Protein AF-A0A1I8GXK4-F1 (afdb_monomer_lite)

Radius of gyration: 86.21 Å; chains: 1; bounding box: 177×130×236 Å

pLDDT: mean 72.93, std 25.33, range [26.23, 98.56]

Organism: NCBI:txid282301

InterPro domains:
  IPR038844 Cilia- and flagella-associated protein 157 [PTHR31954] (1-443)

Foldseek 3Di:
DDDDDDDDDDDDDDDDDDDDDDDYDDDDDDDDDDDDDDPVVVVVVVVVVVVVVVVVVVVVVVVVVVVVVVVVVVVVVVVVVVVVVVVVVVVVVVVVVVVVVVVVVVVVVVVVVVVVVVVVVVVVVVVVVVVVVVVVVVVVVVVVVVVVVVVVVVVVVVVVVVVVVVVVVVVVVVVVVVVVVVVVVVVVVVVVVVVVVVVVVVVVVVVVVVVVVVVVVVCVVVCVVCVVVVVVVVVVVVVVVVVVVVVVVVVVVVVVVVVVVVVVVVVVVVVVVVVVVVVVVVVVVVVVVVVVVVVVVVVVVVVVVVVVVVVVVVVVVVVVVVVVVVVVVVVVVVVVVVVVVVVVVVVVVVVVVVVVVVVVVVLVVLVVVLVVLVVVLVVVVVVVPPDPPPQDPVNVVVVVVVNVVSVLVSQCSCVVSVHDDHPVVVPDDDDDDDPDDDDPDDDDDDDDDDDDDDDDDDDDDDDDDDDDDDDDDDDDDDDDDDDDDDDDDDYDDDDDDDDDDDDDDDYDDDDDDDDDDDDDDDDDDD

Structure (mmCIF, N/CA/C/O backbone):
data_AF-A0A1I8GXK4-F1
#
_entry.id   AF-A0A1I8GXK4-F1
#
loop_
_atom_site.group_PDB
_atom_site.id
_atom_site.type_symbol
_atom_site.label_atom_id
_atom_site.label_alt_id
_atom_site.label_comp_id
_atom_site.label_asym_id
_atom_site.label_entity_id
_atom_site.label_seq_id
_atom_site.pdbx_PDB_ins_code
_atom_site.Cartn_x
_atom_site.Cartn_y
_atom_site.Cartn_z
_atom_site.occupancy
_atom_site.B_iso_or_equiv
_atom_site.auth_seq_id
_atom_site.auth_comp_id
_atom_site.auth_asym_id
_atom_site.auth_atom_id
_atom_site.pdbx_PDB_model_num
ATOM 1 N N . MET A 1 1 ? 30.512 19.573 -66.570 1.00 43.94 1 MET A N 1
ATOM 2 C CA . MET A 1 1 ? 31.920 20.024 -66.681 1.00 43.94 1 MET A CA 1
ATOM 3 C C . MET A 1 1 ? 32.647 19.003 -67.569 1.00 43.94 1 MET A C 1
ATOM 5 O O . MET A 1 1 ? 32.973 17.940 -67.081 1.00 43.94 1 MET A O 1
ATOM 9 N N . GLY A 1 2 ? 32.699 19.080 -68.905 1.00 37.09 2 GLY A N 1
ATOM 10 C CA . GLY A 1 2 ? 33.313 20.127 -69.735 1.00 37.09 2 GLY A CA 1
ATOM 11 C C . GLY A 1 2 ? 34.836 20.084 -69.539 1.00 37.09 2 GLY A C 1
ATOM 12 O 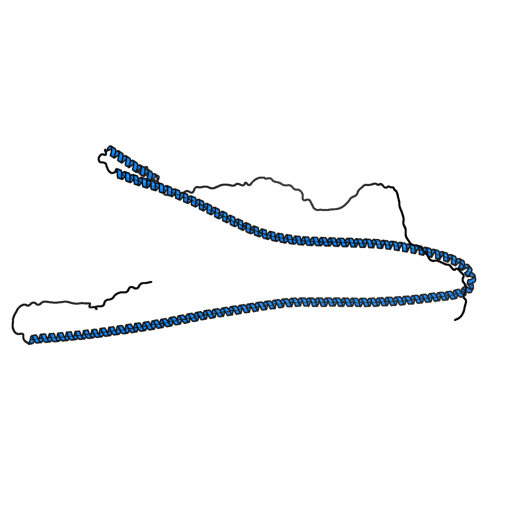O . GLY A 1 2 ? 35.295 20.594 -68.531 1.00 37.09 2 GLY A O 1
ATOM 13 N N . LYS A 1 3 ? 35.665 19.476 -70.399 1.00 40.66 3 LYS A N 1
ATOM 14 C CA . LYS A 1 3 ? 35.949 19.921 -71.773 1.00 40.66 3 LYS A CA 1
ATOM 15 C C . LYS A 1 3 ? 36.526 18.790 -72.643 1.00 40.66 3 LYS A C 1
ATOM 17 O O . LYS A 1 3 ? 37.581 18.238 -72.356 1.00 40.66 3 LYS A O 1
ATOM 22 N N . LYS A 1 4 ? 35.862 18.561 -73.780 1.00 37.91 4 LYS A N 1
ATOM 23 C CA . LYS A 1 4 ? 36.447 18.063 -75.033 1.00 37.91 4 LYS A CA 1
ATOM 24 C C . LYS A 1 4 ? 37.365 19.142 -75.626 1.00 37.91 4 LYS A C 1
ATOM 26 O O . LYS A 1 4 ? 37.004 20.318 -75.602 1.00 37.91 4 LYS A O 1
ATOM 31 N N . LYS A 1 5 ? 38.442 18.745 -76.308 1.00 36.88 5 LYS A N 1
ATOM 32 C CA . LYS A 1 5 ? 38.912 19.463 -77.502 1.00 36.88 5 LYS A CA 1
ATOM 33 C C . LYS A 1 5 ? 39.315 18.448 -78.570 1.00 36.88 5 LYS A C 1
ATOM 35 O O . LYS A 1 5 ? 40.069 17.518 -78.313 1.00 36.88 5 LYS A O 1
ATOM 40 N N . LYS A 1 6 ? 38.697 18.614 -79.736 1.00 38.03 6 LYS A N 1
ATOM 41 C CA . LYS A 1 6 ? 38.726 17.773 -80.935 1.00 38.03 6 LYS A CA 1
ATOM 42 C C . LYS A 1 6 ? 39.426 18.574 -82.041 1.00 38.03 6 LYS A C 1
ATOM 44 O O . LYS A 1 6 ? 39.255 19.790 -82.081 1.00 38.03 6 LYS A O 1
ATOM 49 N N . GLY A 1 7 ? 40.071 17.876 -82.975 1.00 32.84 7 GLY A N 1
ATOM 50 C CA . GLY A 1 7 ? 40.408 18.374 -84.318 1.00 32.84 7 GLY A CA 1
ATOM 51 C C . GLY A 1 7 ? 41.880 18.772 -84.486 1.00 32.84 7 GLY A C 1
ATOM 52 O O . GLY A 1 7 ? 42.407 19.508 -83.668 1.00 32.84 7 GLY A O 1
ATOM 53 N N . GLY A 1 8 ? 42.605 18.333 -85.513 1.00 29.52 8 GLY A N 1
ATOM 54 C CA . GLY A 1 8 ? 42.209 17.602 -86.715 1.00 29.52 8 GLY A CA 1
ATOM 55 C C . GLY A 1 8 ? 43.434 16.994 -87.405 1.00 29.52 8 GLY A C 1
ATOM 56 O O . GLY A 1 8 ? 44.570 17.358 -87.118 1.00 29.52 8 GLY A O 1
ATOM 57 N N . GLY A 1 9 ? 43.191 16.014 -88.273 1.00 31.80 9 GLY A N 1
ATOM 58 C CA . GLY A 1 9 ? 44.240 15.290 -88.983 1.00 31.80 9 GLY A CA 1
ATOM 59 C C . GLY A 1 9 ? 44.657 15.922 -90.310 1.00 31.80 9 GLY A C 1
ATOM 60 O O . GLY A 1 9 ? 43.926 16.719 -90.890 1.00 31.80 9 GLY A O 1
ATOM 61 N N . LYS A 1 10 ? 45.785 15.447 -90.851 1.00 30.47 10 LYS A N 1
ATOM 62 C CA . LYS A 1 10 ? 45.899 15.053 -92.263 1.00 30.47 10 LYS A CA 1
ATOM 63 C C . LYS A 1 10 ? 47.107 14.134 -92.478 1.00 30.47 10 LYS A C 1
ATOM 65 O O . LYS A 1 10 ? 48.135 14.258 -91.826 1.00 30.47 10 LYS A O 1
ATOM 70 N N . LYS A 1 11 ? 46.892 13.174 -93.377 1.00 30.83 11 LYS A N 1
ATOM 71 C CA . LYS A 1 11 ? 47.746 12.056 -93.800 1.00 30.83 11 LYS A CA 1
ATOM 72 C C . LYS A 1 11 ? 49.053 12.476 -94.493 1.00 30.83 11 LYS A C 1
ATOM 74 O O . LYS A 1 11 ? 49.121 13.527 -95.123 1.00 30.83 11 LYS A O 1
ATOM 79 N N . SER A 1 12 ? 49.947 11.480 -94.562 1.00 27.92 12 SER A N 1
ATOM 80 C CA . SER A 1 12 ? 51.146 11.319 -95.413 1.00 27.92 12 SER A CA 1
ATOM 81 C C . SER A 1 12 ? 52.395 12.047 -94.897 1.00 27.92 12 SER A C 1
ATOM 83 O O . SER A 1 12 ? 52.299 13.166 -94.430 1.00 27.92 12 SER A O 1
ATOM 85 N N . LYS A 1 13 ? 53.603 11.480 -94.898 1.00 27.70 13 LYS A N 1
ATOM 86 C CA . LYS A 1 13 ? 54.164 10.365 -95.671 1.00 27.70 13 LYS A CA 1
ATOM 87 C C . LYS A 1 13 ? 55.336 9.770 -94.871 1.00 27.70 13 LYS A C 1
ATOM 89 O O . LYS A 1 13 ? 56.027 10.479 -94.146 1.00 27.70 13 LYS A O 1
ATOM 94 N N . LYS A 1 14 ? 55.513 8.456 -94.977 1.00 30.36 14 LYS A N 1
ATOM 95 C CA . LYS A 1 14 ? 56.515 7.654 -94.265 1.00 30.36 14 LYS A CA 1
ATOM 96 C C . LYS A 1 14 ? 57.937 7.999 -94.739 1.00 30.36 14 LYS A C 1
ATOM 98 O O . LYS A 1 14 ? 58.186 8.040 -95.936 1.00 30.36 14 LYS A O 1
ATOM 103 N N . SER A 1 15 ? 58.810 8.225 -93.759 1.00 32.06 15 SER A N 1
ATOM 104 C CA . SER A 1 15 ? 60.233 7.859 -93.654 1.00 32.06 15 SER A CA 1
ATOM 105 C C . SER A 1 15 ? 61.104 7.705 -94.912 1.00 32.06 15 SER A C 1
ATOM 107 O O . SER A 1 15 ? 60.898 6.793 -95.706 1.00 32.06 15 SER A O 1
ATOM 109 N N . SER A 1 16 ? 62.260 8.368 -94.882 1.00 28.30 16 SER A N 1
ATOM 110 C CA . SER A 1 16 ? 63.547 7.683 -95.074 1.00 28.30 16 SER A CA 1
ATOM 111 C C . SER A 1 16 ? 64.655 8.484 -94.387 1.00 28.30 16 SER A C 1
ATOM 113 O O . SER A 1 16 ? 64.869 9.652 -94.705 1.00 28.30 16 SER A O 1
ATOM 115 N N . ARG A 1 17 ? 65.332 7.864 -93.416 1.00 27.94 17 ARG A N 1
ATOM 116 C CA . ARG A 1 17 ? 66.516 8.391 -92.730 1.00 27.94 17 ARG A CA 1
ATOM 117 C C . ARG A 1 17 ? 67.720 7.555 -93.149 1.00 27.94 17 ARG A C 1
ATOM 119 O O . ARG A 1 17 ? 67.588 6.339 -93.235 1.00 27.94 17 ARG A O 1
ATOM 126 N N . ALA A 1 18 ? 68.854 8.254 -93.238 1.00 29.42 18 ALA A N 1
ATOM 127 C CA . ALA A 1 18 ? 70.233 7.764 -93.261 1.00 29.42 18 ALA A CA 1
ATOM 128 C C . ALA A 1 18 ? 70.676 7.063 -94.553 1.00 29.42 18 ALA A C 1
ATOM 130 O O . ALA A 1 18 ? 69.916 6.332 -95.163 1.00 29.42 18 ALA A O 1
ATOM 131 N N . GLN A 1 19 ? 71.923 7.140 -94.997 1.00 31.03 19 GLN A N 1
ATOM 132 C CA . GLN A 1 19 ? 73.079 8.033 -94.838 1.00 31.03 19 GLN A CA 1
ATOM 133 C C . GLN A 1 19 ? 74.192 7.310 -95.610 1.00 31.03 19 GLN A C 1
ATOM 135 O O . GLN A 1 19 ? 74.143 6.090 -95.754 1.00 31.03 19 GLN A O 1
ATOM 140 N N . SER A 1 20 ? 75.237 8.057 -95.964 1.00 27.47 20 SER A N 1
ATOM 141 C CA . SER A 1 20 ? 76.516 7.597 -96.525 1.00 27.47 20 SER A CA 1
ATOM 142 C C . SER A 1 20 ? 76.449 7.196 -98.005 1.00 27.47 20 SER A C 1
ATOM 144 O O . SER A 1 20 ? 75.532 6.526 -98.447 1.00 27.47 20 SER A O 1
ATOM 146 N N . GLY A 1 21 ? 77.370 7.613 -98.859 1.00 27.41 21 GLY A N 1
ATOM 147 C CA . GLY A 1 21 ? 78.578 8.372 -98.603 1.00 27.41 21 GLY A CA 1
ATOM 148 C C . GLY A 1 21 ? 79.532 8.187 -99.773 1.00 27.41 21 GLY A C 1
ATOM 149 O O . GLY A 1 21 ? 79.913 7.068 -100.076 1.00 27.41 21 GLY A O 1
ATOM 150 N N . ALA A 1 22 ? 79.911 9.326 -100.341 1.00 26.27 22 ALA A N 1
ATOM 151 C CA . ALA A 1 22 ? 81.234 9.644 -100.852 1.00 26.27 22 ALA A CA 1
ATOM 152 C C . ALA A 1 22 ? 81.761 9.004 -102.156 1.00 26.27 22 ALA A C 1
ATOM 154 O O . ALA A 1 22 ? 81.869 7.797 -102.343 1.00 26.27 22 ALA A O 1
ATOM 155 N N . THR A 1 23 ? 82.306 9.948 -102.932 1.00 26.58 23 THR A N 1
ATOM 156 C CA . THR A 1 23 ? 83.556 9.916 -103.706 1.00 26.58 23 THR A CA 1
ATOM 157 C C . THR A 1 23 ? 83.537 9.461 -105.163 1.00 26.58 23 THR A C 1
ATOM 159 O O . THR A 1 23 ? 83.728 8.296 -105.475 1.00 26.58 23 THR A O 1
ATOM 162 N N . GLY A 1 24 ? 83.487 10.489 -106.024 1.00 28.95 24 GLY A N 1
ATOM 163 C CA . GLY A 1 24 ? 84.588 10.830 -106.937 1.00 28.95 24 GLY A CA 1
ATOM 164 C C . GLY A 1 24 ? 84.533 10.174 -108.319 1.00 28.95 24 GLY A C 1
ATOM 165 O O . GLY A 1 24 ? 83.983 9.101 -108.482 1.00 28.95 24 GLY A O 1
ATOM 166 N N . GLN A 1 25 ? 85.105 10.723 -109.384 1.00 28.77 25 GLN A N 1
ATOM 167 C CA . GLN A 1 25 ? 85.730 12.010 -109.677 1.00 28.77 25 GLN A CA 1
ATOM 168 C C . GLN A 1 25 ? 86.089 11.939 -111.176 1.00 28.77 25 GLN A C 1
ATOM 170 O O . GLN A 1 25 ? 86.459 10.871 -111.648 1.00 28.77 25 GLN A O 1
ATOM 175 N N . ALA A 1 26 ? 86.058 13.089 -111.854 1.00 26.47 26 ALA A N 1
ATOM 176 C CA . ALA A 1 26 ? 86.823 13.439 -113.060 1.00 26.47 26 ALA A CA 1
ATOM 177 C C . ALA A 1 26 ? 86.571 12.702 -114.393 1.00 26.47 26 ALA A C 1
ATOM 179 O O . ALA A 1 26 ? 86.471 11.485 -114.479 1.00 26.47 26 ALA A O 1
ATOM 180 N N . GLY A 1 27 ? 86.622 13.485 -115.477 1.00 28.53 27 GLY A N 1
ATOM 181 C CA . GLY A 1 27 ? 86.948 12.954 -116.800 1.00 28.53 27 GLY A CA 1
ATOM 182 C C . GLY A 1 27 ? 86.432 13.780 -117.967 1.00 28.53 27 GLY A C 1
ATOM 183 O O . GLY A 1 27 ? 85.368 13.498 -118.495 1.00 28.53 27 GLY A O 1
ATOM 184 N N . ALA A 1 28 ? 87.201 14.793 -118.353 1.00 28.59 28 ALA A N 1
ATOM 185 C CA . ALA A 1 28 ? 87.018 15.663 -119.511 1.00 28.59 28 ALA A CA 1
ATOM 186 C C . ALA A 1 28 ? 87.014 14.927 -120.869 1.00 28.59 28 ALA A C 1
ATOM 188 O O . ALA A 1 28 ? 87.499 13.805 -120.972 1.00 28.59 28 ALA A O 1
ATOM 189 N N . GLY A 1 29 ? 86.596 15.613 -121.940 1.00 29.75 29 GLY A N 1
ATOM 190 C CA . GLY A 1 29 ? 86.996 15.220 -123.296 1.00 29.75 29 GLY A CA 1
ATOM 191 C C . GLY A 1 29 ? 86.091 15.720 -124.411 1.00 29.75 29 GLY A C 1
ATOM 192 O O . GLY A 1 29 ? 85.052 15.138 -124.690 1.00 29.75 29 GLY A O 1
ATOM 193 N N . ALA A 1 30 ? 86.514 16.800 -125.055 1.00 31.97 30 ALA A N 1
ATOM 194 C CA . ALA A 1 30 ? 85.883 17.418 -126.210 1.00 31.97 30 ALA A CA 1
ATOM 195 C C . ALA A 1 30 ? 86.260 16.737 -127.548 1.00 31.97 30 ALA A C 1
ATOM 197 O O . ALA A 1 30 ? 87.288 16.077 -127.643 1.00 31.97 30 ALA A O 1
ATOM 198 N N . LYS A 1 31 ? 85.484 17.095 -128.587 1.00 32.53 31 LYS A N 1
ATOM 199 C CA . LYS A 1 31 ? 85.778 17.088 -130.041 1.00 32.53 31 LYS A CA 1
ATOM 200 C C . LYS A 1 31 ? 85.514 15.806 -130.857 1.00 32.53 31 LYS A C 1
ATOM 202 O O . LYS A 1 31 ? 86.291 14.869 -130.885 1.00 32.53 31 LYS A O 1
ATOM 207 N N . LEU A 1 32 ? 84.401 15.881 -131.598 1.00 33.78 32 LEU A N 1
ATOM 208 C CA . LEU A 1 32 ? 84.300 15.904 -133.071 1.00 33.78 32 LEU A CA 1
ATOM 209 C C . LEU A 1 32 ? 85.113 14.890 -133.911 1.00 33.78 32 LEU A C 1
ATOM 211 O O . LEU A 1 32 ? 86.259 15.148 -134.260 1.00 33.78 32 LEU A O 1
ATOM 215 N N . ALA A 1 33 ? 84.345 13.904 -134.403 1.00 32.84 33 ALA A N 1
ATOM 216 C CA . ALA A 1 33 ? 84.320 13.333 -135.762 1.00 32.84 33 ALA A CA 1
ATOM 217 C C . ALA A 1 33 ? 85.442 12.360 -136.204 1.00 32.84 33 ALA A C 1
ATOM 219 O O . ALA A 1 33 ? 86.586 12.487 -135.791 1.00 32.84 33 ALA A O 1
ATOM 220 N N . PRO A 1 34 ? 85.159 11.477 -137.182 1.00 50.66 34 PRO A N 1
ATOM 221 C CA . PRO A 1 34 ? 84.092 10.469 -137.187 1.00 50.66 34 PRO A CA 1
ATOM 222 C C . PRO A 1 34 ? 84.642 9.066 -137.564 1.00 50.66 34 PRO A C 1
ATOM 224 O O . PRO A 1 34 ? 85.797 8.936 -137.945 1.00 50.66 34 PRO A O 1
ATOM 227 N N . ALA A 1 35 ? 83.760 8.054 -137.538 1.00 34.59 35 ALA A N 1
ATOM 228 C CA . ALA A 1 35 ? 83.826 6.756 -138.245 1.00 34.59 35 ALA A CA 1
ATOM 229 C C . ALA A 1 35 ? 83.948 5.478 -137.377 1.00 34.59 35 ALA A C 1
ATOM 231 O O . ALA A 1 35 ? 84.991 5.164 -136.822 1.00 34.59 35 ALA A O 1
ATOM 232 N N . LEU A 1 36 ? 82.837 4.717 -137.401 1.00 39.16 36 LEU A N 1
ATOM 233 C CA . LEU A 1 36 ? 82.682 3.258 -137.227 1.00 39.16 36 LEU A CA 1
ATOM 234 C C . LEU A 1 36 ? 83.003 2.646 -135.842 1.00 39.16 36 LEU A C 1
ATOM 236 O O . LEU A 1 36 ? 84.147 2.299 -135.572 1.00 39.16 36 LEU A O 1
ATOM 240 N N . PRO A 1 37 ? 81.990 2.395 -134.983 1.00 50.78 37 PRO A N 1
ATOM 241 C CA . PRO A 1 37 ? 82.176 1.574 -133.791 1.00 50.78 37 PRO A CA 1
ATOM 242 C C . PRO A 1 37 ? 82.175 0.075 -134.130 1.00 50.78 37 PRO A C 1
ATOM 244 O O . PRO A 1 37 ? 81.226 -0.459 -134.712 1.00 50.78 37 PRO A O 1
ATOM 247 N N . ASP A 1 38 ? 83.236 -0.598 -133.693 1.00 57.88 38 ASP A N 1
ATOM 248 C CA . ASP A 1 38 ? 83.380 -2.049 -133.649 1.00 57.88 38 ASP A CA 1
ATOM 249 C C . ASP A 1 38 ? 82.204 -2.684 -132.885 1.00 57.88 38 ASP A C 1
ATOM 251 O O . ASP A 1 38 ? 81.961 -2.390 -131.709 1.00 57.88 38 ASP A O 1
ATOM 255 N N . LYS A 1 39 ? 81.477 -3.602 -133.536 1.00 61.75 39 LYS A N 1
ATOM 256 C CA . LYS A 1 39 ? 80.289 -4.300 -132.992 1.00 61.75 39 LYS A CA 1
ATOM 257 C C . LYS A 1 39 ? 80.514 -4.891 -131.584 1.00 61.75 39 LYS A C 1
ATOM 259 O O . LYS A 1 39 ? 79.578 -4.991 -130.794 1.00 61.75 39 LYS A O 1
ATOM 264 N N . ARG A 1 40 ? 81.762 -5.217 -131.229 1.00 63.78 40 ARG A N 1
ATOM 265 C CA . ARG A 1 40 ? 82.154 -5.848 -129.957 1.00 63.78 40 ARG A CA 1
ATOM 266 C C . ARG A 1 40 ? 81.963 -4.955 -128.721 1.00 63.78 40 ARG A C 1
ATOM 268 O O . ARG A 1 40 ? 81.553 -5.459 -127.676 1.00 63.78 40 ARG A O 1
ATOM 275 N N . GLU A 1 41 ? 82.201 -3.645 -128.812 1.00 65.75 41 GLU A N 1
ATOM 276 C CA . GLU A 1 41 ? 82.059 -2.732 -127.660 1.00 65.75 41 GLU A CA 1
ATOM 277 C C . GLU A 1 41 ? 80.597 -2.384 -127.358 1.00 65.75 41 GLU A C 1
ATOM 279 O O . GLU A 1 41 ? 80.195 -2.270 -126.196 1.00 65.75 41 GLU A O 1
ATOM 284 N N . GLN A 1 42 ? 79.778 -2.256 -128.405 1.00 70.12 42 GLN A N 1
ATOM 285 C CA . GLN A 1 42 ? 78.331 -2.093 -128.267 1.00 70.12 42 GLN A CA 1
ATOM 286 C C . GLN A 1 42 ? 77.706 -3.336 -127.628 1.00 70.12 42 GLN A C 1
ATOM 288 O O . GLN A 1 42 ? 76.871 -3.217 -126.733 1.00 70.12 42 GLN A O 1
ATOM 293 N N . GLU A 1 43 ? 78.169 -4.531 -128.002 1.00 74.81 43 GLU A N 1
ATOM 294 C CA . GLU A 1 43 ? 77.756 -5.772 -127.351 1.00 74.81 43 GLU A CA 1
ATOM 295 C C . GLU A 1 43 ? 78.178 -5.848 -125.874 1.00 74.81 43 GLU A C 1
ATOM 297 O O . GLU A 1 43 ? 77.396 -6.321 -125.051 1.00 74.81 43 GLU A O 1
ATOM 302 N N . ALA A 1 44 ? 79.372 -5.373 -125.501 1.00 76.06 44 ALA A N 1
ATOM 303 C CA . ALA A 1 44 ? 79.823 -5.348 -124.104 1.00 76.06 44 ALA A CA 1
ATOM 304 C C . ALA A 1 44 ? 78.971 -4.407 -123.231 1.00 76.06 44 ALA A C 1
ATOM 306 O O . ALA A 1 44 ? 78.525 -4.799 -122.151 1.00 76.06 44 ALA A O 1
ATOM 307 N N . LYS A 1 45 ? 78.661 -3.202 -123.726 1.00 78.88 45 LYS A N 1
ATOM 308 C CA . LYS A 1 45 ? 77.766 -2.245 -123.048 1.00 78.88 45 LYS A CA 1
ATOM 309 C C . LYS A 1 45 ? 76.326 -2.762 -122.970 1.00 78.88 45 LYS A C 1
ATOM 311 O O . LYS A 1 45 ? 75.672 -2.599 -121.944 1.00 78.88 45 LYS A O 1
ATOM 316 N N . LEU A 1 46 ? 75.838 -3.448 -124.007 1.00 81.12 46 LEU A N 1
ATOM 317 C CA . LEU A 1 46 ? 74.529 -4.114 -123.988 1.00 81.12 46 LEU A CA 1
ATOM 318 C C . LEU A 1 46 ? 74.480 -5.284 -122.996 1.00 81.12 46 LEU A C 1
ATOM 320 O O . LEU A 1 46 ? 73.451 -5.477 -122.352 1.00 81.12 46 LEU A O 1
ATOM 324 N N . ARG A 1 47 ? 75.566 -6.055 -122.841 1.00 81.75 47 ARG A N 1
ATOM 325 C CA . ARG A 1 47 ? 75.678 -7.089 -121.795 1.00 81.75 47 ARG A CA 1
ATOM 326 C C . ARG A 1 47 ? 75.629 -6.456 -120.398 1.00 81.75 47 ARG A C 1
ATOM 328 O O . ARG A 1 47 ? 74.805 -6.872 -119.593 1.00 81.75 47 ARG A O 1
ATOM 335 N N . GLN A 1 48 ? 76.384 -5.382 -120.155 1.00 82.88 48 GLN A N 1
ATOM 336 C CA . GLN A 1 48 ? 76.353 -4.644 -118.882 1.00 82.88 48 GLN A CA 1
ATOM 337 C C . GLN A 1 48 ? 74.984 -4.021 -118.577 1.00 82.88 48 GLN A C 1
ATOM 339 O O . GLN A 1 48 ? 74.510 -4.113 -117.448 1.00 82.88 48 GLN A O 1
ATOM 344 N N . LEU A 1 49 ? 74.313 -3.428 -119.571 1.00 82.06 49 LEU A N 1
ATOM 345 C CA . LEU A 1 49 ? 72.949 -2.911 -119.421 1.00 82.06 49 LEU A CA 1
ATOM 346 C C . LEU A 1 49 ? 71.962 -4.026 -119.072 1.00 82.06 49 LEU A C 1
ATOM 348 O O . LEU A 1 49 ? 71.142 -3.846 -118.178 1.00 82.06 49 LEU A O 1
ATOM 352 N N . LYS A 1 50 ? 72.070 -5.193 -119.717 1.00 84.50 50 LYS A N 1
ATOM 353 C CA . LYS A 1 50 ? 71.247 -6.366 -119.389 1.00 84.50 50 LYS A CA 1
ATOM 354 C C . LYS A 1 50 ? 71.526 -6.881 -117.976 1.00 84.50 50 LYS A C 1
ATOM 356 O O . LYS A 1 50 ? 70.579 -7.230 -117.277 1.00 84.50 50 LYS A O 1
ATOM 361 N N . ASP A 1 51 ? 72.778 -6.889 -117.527 1.00 84.12 51 ASP A N 1
ATOM 362 C CA . ASP A 1 51 ? 73.149 -7.316 -116.172 1.00 84.12 51 ASP A CA 1
ATOM 363 C C . ASP A 1 51 ? 72.689 -6.319 -115.099 1.00 84.12 51 ASP A C 1
ATOM 365 O O . ASP A 1 51 ? 72.139 -6.719 -114.069 1.00 84.12 51 ASP A O 1
ATOM 369 N N . LEU A 1 52 ? 72.823 -5.015 -115.354 1.00 83.56 52 LEU A N 1
ATOM 370 C CA . LEU A 1 52 ? 72.289 -3.962 -114.488 1.00 83.56 52 LEU A CA 1
ATOM 371 C C . LEU A 1 52 ? 70.761 -4.004 -114.442 1.00 83.56 52 LEU A C 1
ATOM 373 O O . LEU A 1 52 ? 70.186 -3.928 -113.361 1.00 83.56 52 LEU A O 1
ATOM 377 N N . GLN A 1 53 ? 70.094 -4.210 -115.578 1.00 84.94 53 GLN A N 1
ATOM 378 C CA . GLN A 1 53 ? 68.642 -4.356 -115.646 1.00 84.94 53 GLN A CA 1
ATOM 379 C C . GLN A 1 53 ? 68.166 -5.618 -114.912 1.00 84.94 53 GLN A C 1
ATOM 381 O O . GLN A 1 53 ? 67.174 -5.568 -114.186 1.00 84.94 53 GLN A O 1
ATOM 386 N N . ARG A 1 54 ? 68.910 -6.732 -114.999 1.00 87.19 54 ARG A N 1
ATOM 387 C CA . ARG A 1 54 ? 68.673 -7.928 -114.171 1.00 87.19 54 ARG A CA 1
ATOM 388 C C . ARG A 1 54 ? 68.812 -7.610 -112.685 1.00 87.19 54 ARG A C 1
ATOM 390 O O . ARG A 1 54 ? 67.937 -7.990 -111.910 1.00 87.19 54 ARG A O 1
ATOM 397 N N . ARG A 1 55 ? 69.849 -6.872 -112.278 1.00 87.94 55 ARG A N 1
ATOM 398 C CA . ARG A 1 55 ? 70.074 -6.491 -110.874 1.00 87.94 55 ARG A CA 1
ATOM 399 C C . ARG A 1 55 ? 68.999 -5.540 -110.346 1.00 87.94 55 ARG A C 1
ATOM 401 O O . ARG A 1 55 ? 68.520 -5.751 -109.237 1.00 87.94 55 ARG A O 1
ATOM 408 N N . VAL A 1 56 ? 68.567 -4.566 -111.147 1.00 86.38 56 VAL A N 1
ATOM 409 C CA . VAL A 1 56 ? 67.442 -3.671 -110.829 1.00 86.38 56 VAL A CA 1
ATOM 410 C C . VAL A 1 56 ? 66.146 -4.465 -110.706 1.00 86.38 56 VAL A C 1
ATOM 412 O O . VAL A 1 56 ? 65.463 -4.324 -109.701 1.00 86.38 56 VAL A O 1
ATOM 415 N N . SER A 1 57 ? 65.851 -5.373 -111.642 1.00 86.69 57 SER A N 1
ATOM 416 C CA . SER A 1 57 ? 64.661 -6.232 -111.547 1.00 86.69 57 SER A CA 1
ATOM 417 C C . SER A 1 57 ? 64.698 -7.161 -110.327 1.00 86.69 57 SER A C 1
ATOM 419 O O . SER A 1 57 ? 63.668 -7.428 -109.719 1.00 86.69 57 SER A O 1
ATOM 421 N N . GLY A 1 58 ? 65.883 -7.633 -109.924 1.00 88.25 58 GLY A N 1
ATOM 422 C CA . GLY A 1 58 ? 66.064 -8.434 -108.714 1.00 88.25 58 GLY A CA 1
ATOM 423 C C . GLY A 1 58 ? 65.884 -7.622 -107.432 1.00 88.25 58 GLY A C 1
ATOM 424 O O . GLY A 1 58 ? 65.281 -8.112 -106.483 1.00 88.25 58 GLY A O 1
ATOM 425 N N . LEU A 1 59 ? 66.371 -6.378 -107.400 1.00 89.12 59 LEU A N 1
ATOM 426 C CA . LEU A 1 59 ? 66.140 -5.464 -106.281 1.00 89.12 59 LEU A CA 1
ATOM 427 C C . LEU A 1 59 ? 64.676 -5.023 -106.201 1.00 89.12 59 LEU A C 1
ATOM 429 O O . LEU A 1 59 ? 64.148 -4.986 -105.102 1.00 89.12 59 LEU A O 1
ATOM 433 N N . GLN A 1 60 ? 64.013 -4.770 -107.333 1.00 92.12 60 GLN A N 1
ATOM 434 C CA . GLN A 1 60 ? 62.575 -4.488 -107.387 1.00 92.12 60 GLN A CA 1
ATOM 435 C C . GLN A 1 60 ? 61.764 -5.664 -106.849 1.00 92.12 60 GLN A C 1
ATOM 437 O O . GLN A 1 60 ? 61.015 -5.466 -105.908 1.00 92.12 60 GLN A O 1
ATOM 442 N N . ARG A 1 61 ? 62.015 -6.897 -107.317 1.00 90.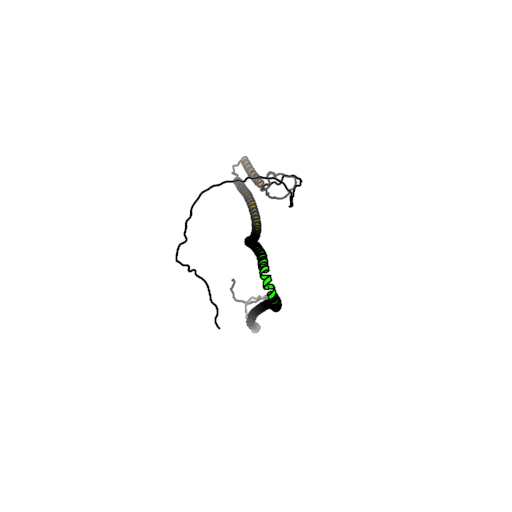50 61 ARG A N 1
ATOM 443 C CA . ARG A 1 61 ? 61.365 -8.095 -106.756 1.00 90.50 61 ARG A CA 1
ATOM 444 C C . ARG A 1 61 ? 61.571 -8.216 -105.247 1.00 90.50 61 ARG A C 1
ATOM 446 O O . ARG A 1 61 ? 60.620 -8.491 -104.535 1.00 90.50 61 ARG A O 1
ATOM 453 N N . ARG A 1 62 ? 62.784 -7.956 -104.744 1.00 92.88 62 ARG A N 1
ATOM 454 C CA . ARG A 1 62 ? 63.059 -7.952 -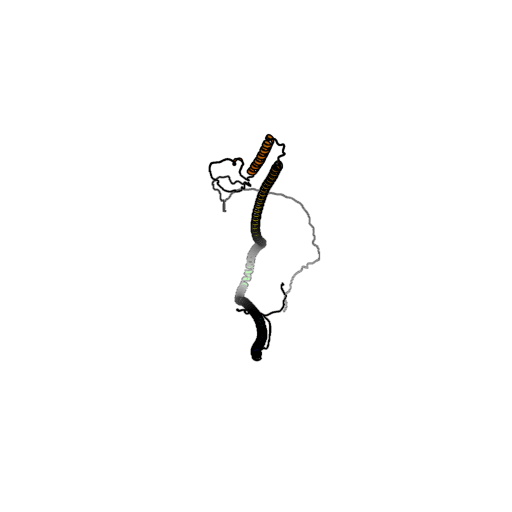103.295 1.00 92.88 62 ARG A CA 1
ATOM 455 C C . ARG A 1 62 ? 62.336 -6.822 -102.561 1.00 92.88 62 ARG A C 1
ATOM 457 O O . ARG A 1 62 ? 61.908 -7.026 -101.433 1.00 92.88 62 ARG A O 1
ATOM 464 N N . CYS A 1 63 ? 62.224 -5.636 -103.154 1.00 90.94 63 CYS A N 1
ATOM 465 C CA . CYS A 1 63 ? 61.446 -4.534 -102.593 1.00 90.94 63 CYS A CA 1
ATOM 466 C C . CYS A 1 63 ? 59.958 -4.888 -102.548 1.00 90.94 63 CYS A C 1
ATOM 468 O O . CYS A 1 63 ? 59.361 -4.740 -101.490 1.00 90.94 63 CYS A O 1
ATOM 470 N N . ASP A 1 64 ? 59.403 -5.440 -103.626 1.00 93.44 64 ASP A N 1
ATOM 471 C CA . ASP A 1 64 ? 58.011 -5.891 -103.706 1.00 93.44 64 ASP A CA 1
ATOM 472 C C . ASP A 1 64 ? 57.738 -7.025 -102.699 1.00 93.44 64 ASP A C 1
ATOM 474 O O . ASP A 1 64 ? 56.733 -7.009 -101.991 1.00 93.44 64 ASP A O 1
ATOM 478 N N . GLU A 1 65 ? 58.662 -7.984 -102.560 1.00 94.12 65 GLU A N 1
ATOM 479 C CA . GLU A 1 65 ? 58.619 -9.042 -101.540 1.00 94.12 65 GLU A CA 1
ATOM 480 C C . GLU A 1 65 ? 58.641 -8.458 -100.120 1.00 94.12 65 GLU A C 1
ATOM 482 O O . GLU A 1 65 ? 57.844 -8.855 -99.269 1.00 94.12 65 GLU A O 1
ATOM 487 N N . LEU A 1 66 ? 59.528 -7.495 -99.846 1.00 93.25 66 LEU A N 1
ATOM 488 C CA . LEU A 1 66 ? 59.605 -6.826 -98.546 1.00 93.25 66 LEU A CA 1
ATOM 489 C C . LEU A 1 66 ? 58.366 -5.972 -98.261 1.00 93.25 66 LEU A C 1
ATOM 491 O O . LEU A 1 66 ? 57.940 -5.914 -97.109 1.00 93.25 66 LEU A O 1
ATOM 495 N N . GLU A 1 67 ? 57.782 -5.320 -99.265 1.00 94.06 67 GLU A N 1
ATOM 496 C CA . GLU A 1 67 ? 56.534 -4.563 -99.144 1.00 94.06 67 GLU A CA 1
ATOM 497 C C . GLU A 1 67 ? 55.358 -5.492 -98.841 1.00 94.06 67 GLU A C 1
ATOM 499 O O . GLU A 1 67 ? 54.635 -5.252 -97.871 1.00 94.06 67 GLU A O 1
ATOM 504 N N . LEU A 1 68 ? 55.243 -6.607 -99.566 1.00 94.94 68 LEU A N 1
ATOM 505 C CA . LEU A 1 68 ? 54.244 -7.641 -99.315 1.00 94.94 68 LEU A CA 1
ATOM 506 C C . LEU A 1 68 ? 54.379 -8.215 -97.897 1.00 94.94 68 LEU A C 1
ATOM 508 O O . LEU A 1 68 ? 53.388 -8.310 -97.174 1.00 94.94 68 LEU A O 1
ATOM 512 N N . LEU A 1 69 ? 55.599 -8.538 -97.454 1.00 95.06 69 LEU A N 1
ATOM 513 C CA . LEU A 1 69 ? 55.854 -8.986 -96.081 1.00 95.06 69 LEU A CA 1
ATOM 514 C C . LEU A 1 69 ? 55.522 -7.898 -95.052 1.00 95.06 69 LEU A C 1
ATOM 516 O O . LEU A 1 69 ? 54.961 -8.198 -93.999 1.00 95.06 69 LEU A O 1
ATOM 520 N N . ASN A 1 70 ? 55.831 -6.631 -95.335 1.00 93.75 70 ASN A N 1
ATOM 521 C CA . ASN A 1 70 ? 55.499 -5.515 -94.450 1.00 93.75 70 ASN A CA 1
ATOM 522 C C . ASN A 1 70 ? 53.983 -5.366 -94.297 1.00 93.75 70 ASN A C 1
ATOM 524 O O . ASN A 1 70 ? 53.496 -5.172 -93.185 1.00 93.75 70 ASN A O 1
ATOM 528 N N . ASP A 1 71 ? 53.237 -5.478 -95.390 1.00 94.88 71 ASP A N 1
ATOM 529 C CA . ASP A 1 71 ? 51.781 -5.382 -95.386 1.00 94.88 71 ASP A CA 1
ATOM 530 C C . ASP A 1 71 ? 51.128 -6.600 -94.731 1.00 94.88 71 ASP A C 1
ATOM 532 O O . ASP A 1 71 ? 50.212 -6.432 -93.925 1.00 94.88 71 ASP A O 1
ATOM 536 N N . GLN A 1 72 ? 51.671 -7.804 -94.934 1.00 95.31 72 GLN A N 1
ATOM 537 C CA . GLN A 1 72 ? 51.277 -8.992 -94.174 1.00 95.31 72 GLN A CA 1
ATOM 538 C C . GLN A 1 72 ? 51.520 -8.814 -92.669 1.00 95.31 72 GLN A C 1
ATOM 540 O O . GLN A 1 72 ? 50.645 -9.129 -91.864 1.00 95.31 72 GLN A O 1
ATOM 545 N N . LEU A 1 73 ? 52.678 -8.280 -92.262 1.00 94.06 73 LEU A N 1
ATOM 546 C CA . LEU A 1 73 ? 52.981 -8.007 -90.853 1.00 94.06 73 LEU A CA 1
ATOM 547 C C . LEU A 1 73 ? 52.076 -6.917 -90.266 1.00 94.06 73 LEU A C 1
ATOM 549 O O . LEU A 1 73 ? 51.646 -7.042 -89.122 1.00 94.06 73 LEU A O 1
ATOM 553 N N . LYS A 1 74 ? 51.743 -5.869 -91.031 1.00 95.56 74 LYS A N 1
ATOM 554 C CA . LYS A 1 74 ? 50.761 -4.858 -90.605 1.00 95.56 74 LYS A CA 1
ATOM 555 C C . LYS A 1 74 ? 49.379 -5.467 -90.429 1.00 95.56 74 LYS A C 1
ATOM 557 O O . LYS A 1 74 ? 48.751 -5.199 -89.413 1.00 95.56 74 LYS A O 1
ATOM 562 N N . SER A 1 75 ? 48.929 -6.285 -91.381 1.00 95.44 75 SER A N 1
ATOM 563 C CA . SER A 1 75 ? 47.643 -6.975 -91.292 1.00 95.44 75 SER A CA 1
ATOM 564 C C . SER A 1 75 ? 47.594 -7.854 -90.046 1.00 95.44 75 SER A C 1
ATOM 566 O O . SER A 1 75 ? 46.676 -7.708 -89.252 1.00 95.44 75 SER A O 1
ATOM 568 N N . LYS A 1 76 ? 48.626 -8.679 -89.813 1.00 96.12 76 LYS A N 1
ATOM 569 C CA . LYS A 1 76 ? 48.746 -9.507 -88.601 1.00 96.12 76 LYS A CA 1
ATOM 570 C C . LYS A 1 76 ? 48.763 -8.675 -87.321 1.00 96.12 76 LYS A C 1
ATOM 572 O O . LYS A 1 76 ? 48.194 -9.073 -86.316 1.00 96.12 76 LYS A O 1
ATOM 577 N N . ARG A 1 77 ? 49.414 -7.509 -87.334 1.00 94.56 77 ARG A N 1
ATOM 578 C CA . ARG A 1 77 ? 49.420 -6.606 -86.178 1.00 94.56 77 ARG A CA 1
ATOM 579 C C . ARG A 1 77 ? 48.032 -6.032 -85.900 1.00 94.56 77 ARG A C 1
ATOM 581 O O . ARG A 1 77 ? 47.679 -5.904 -84.737 1.00 94.56 77 ARG A O 1
ATOM 588 N N . VAL A 1 78 ? 47.273 -5.674 -86.936 1.00 96.12 78 VAL A N 1
ATOM 589 C CA . VAL A 1 78 ? 45.900 -5.171 -86.781 1.00 96.12 78 VAL A CA 1
ATOM 590 C C . VAL A 1 78 ? 44.977 -6.274 -86.279 1.00 96.12 78 VAL A C 1
ATOM 592 O O . VAL A 1 78 ? 44.239 -6.015 -85.339 1.00 96.12 78 VAL A O 1
ATOM 595 N N . THR A 1 79 ? 45.058 -7.493 -86.828 1.00 95.88 79 THR A N 1
ATOM 596 C CA . THR A 1 79 ? 44.242 -8.620 -86.344 1.00 95.88 79 THR A CA 1
ATOM 597 C C . THR A 1 79 ? 44.561 -8.936 -84.889 1.00 95.88 79 THR A C 1
ATOM 599 O O . THR A 1 79 ? 43.660 -8.929 -84.072 1.00 95.88 79 THR A O 1
ATOM 602 N N . VAL A 1 80 ? 45.844 -9.067 -84.523 1.00 95.25 80 VAL A N 1
ATOM 603 C CA . VAL A 1 80 ? 46.234 -9.322 -83.124 1.00 95.25 80 VAL A CA 1
ATOM 604 C C . VAL A 1 80 ? 45.826 -8.170 -82.200 1.00 95.25 80 VAL A C 1
ATOM 606 O O . VAL A 1 80 ? 45.452 -8.419 -81.063 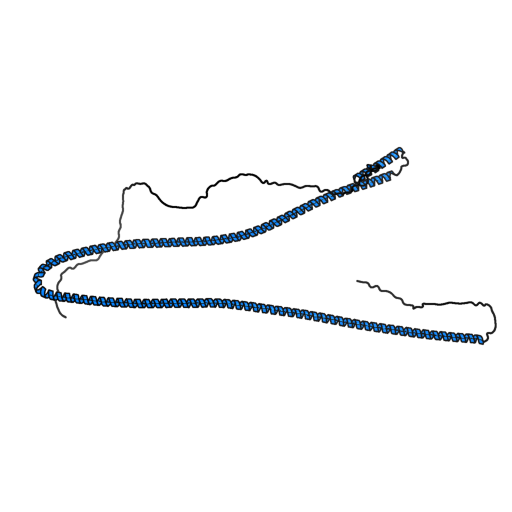1.00 95.25 80 VAL A O 1
ATOM 609 N N . SER A 1 81 ? 45.890 -6.913 -82.651 1.00 95.25 81 SER A N 1
ATOM 610 C CA . SER A 1 81 ? 45.401 -5.777 -81.853 1.00 95.25 81 SER A CA 1
ATOM 611 C C . SER A 1 81 ? 43.891 -5.855 -81.634 1.00 95.25 81 SER A C 1
ATOM 613 O O . SER A 1 81 ? 43.453 -5.645 -80.512 1.00 95.25 81 SER A O 1
ATOM 615 N N . GLY A 1 82 ? 43.125 -6.187 -82.679 1.00 96.69 82 GLY A N 1
ATOM 616 C CA . GLY A 1 82 ? 41.677 -6.382 -82.597 1.00 96.69 82 GLY A CA 1
ATOM 617 C C . GLY A 1 82 ? 41.309 -7.536 -81.670 1.00 96.69 82 GLY A C 1
ATOM 618 O O . GLY A 1 82 ? 40.558 -7.328 -80.728 1.00 96.69 82 GLY A O 1
ATOM 619 N N . ASP A 1 83 ? 41.931 -8.705 -81.846 1.00 96.00 83 ASP A N 1
ATOM 620 C CA . ASP A 1 83 ? 41.711 -9.878 -80.990 1.00 96.00 83 ASP A CA 1
ATOM 621 C C . ASP A 1 83 ? 42.026 -9.558 -79.517 1.00 96.00 83 ASP A C 1
ATOM 623 O O . ASP A 1 83 ? 41.304 -9.962 -78.610 1.00 96.00 83 ASP A O 1
ATOM 627 N N . MET A 1 84 ? 43.102 -8.806 -79.253 1.00 95.75 84 MET A N 1
ATOM 628 C CA . MET A 1 84 ? 43.449 -8.374 -77.895 1.00 95.75 84 MET A CA 1
ATOM 629 C C . MET A 1 84 ? 42.427 -7.386 -77.332 1.00 95.75 84 MET A C 1
ATOM 631 O O . MET A 1 84 ? 42.068 -7.501 -76.164 1.00 95.75 84 MET A O 1
ATOM 635 N N . GLU A 1 85 ? 41.956 -6.431 -78.134 1.00 96.94 85 GLU A N 1
ATOM 636 C CA . GLU A 1 85 ? 40.900 -5.495 -77.739 1.00 96.94 85 GLU A CA 1
ATOM 637 C C . GLU A 1 85 ? 39.610 -6.256 -77.394 1.00 96.94 85 GLU A C 1
ATOM 639 O O . GLU A 1 85 ? 39.116 -6.110 -76.276 1.00 96.94 85 GLU A O 1
ATOM 644 N N . GLU A 1 86 ? 39.155 -7.166 -78.258 1.00 96.75 86 GLU A N 1
ATOM 645 C CA . GLU A 1 86 ? 37.978 -8.018 -78.033 1.00 96.75 86 GLU A CA 1
ATOM 646 C C . GLU A 1 86 ? 38.120 -8.886 -76.773 1.00 96.75 86 GLU A C 1
ATOM 648 O O . GLU A 1 86 ? 37.213 -8.932 -75.939 1.00 96.75 86 GLU A O 1
ATOM 653 N N . ILE A 1 87 ? 39.277 -9.530 -76.570 1.00 96.56 87 ILE A N 1
ATOM 654 C CA . ILE A 1 87 ? 39.548 -10.310 -75.352 1.00 96.56 87 ILE A CA 1
ATOM 655 C C . ILE A 1 87 ? 39.519 -9.404 -74.117 1.00 96.56 87 ILE A C 1
ATOM 657 O O . ILE A 1 87 ? 38.977 -9.795 -73.081 1.00 96.56 87 ILE A O 1
ATOM 661 N N . THR A 1 88 ? 40.091 -8.198 -74.188 1.00 96.75 88 THR A N 1
ATOM 662 C CA . THR A 1 88 ? 40.081 -7.274 -73.045 1.00 96.75 88 THR A CA 1
ATOM 663 C C . THR A 1 88 ? 38.689 -6.741 -72.730 1.00 96.75 88 THR A C 1
ATOM 665 O O . THR A 1 88 ? 38.381 -6.568 -71.551 1.00 96.75 88 THR A O 1
ATOM 668 N N . GLU A 1 89 ? 37.851 -6.502 -73.738 1.00 97.00 89 GLU A N 1
ATOM 669 C CA . GLU A 1 89 ? 36.451 -6.114 -73.555 1.00 97.00 89 GLU A CA 1
ATOM 670 C C . GLU A 1 89 ? 35.660 -7.257 -72.926 1.00 97.00 89 GLU A C 1
ATOM 672 O O . GLU A 1 89 ? 35.080 -7.064 -71.861 1.00 97.00 89 GLU A O 1
ATOM 677 N N . TYR A 1 90 ? 35.767 -8.473 -73.466 1.00 97.62 90 TYR A N 1
ATOM 678 C CA . TYR A 1 90 ? 35.124 -9.653 -72.891 1.00 97.62 90 TYR A CA 1
ATOM 679 C C . TYR A 1 90 ? 35.540 -9.901 -71.433 1.00 97.62 90 TYR A C 1
ATOM 681 O O . TYR A 1 90 ? 34.697 -10.154 -70.573 1.00 97.62 90 TYR A O 1
ATOM 689 N N . LEU A 1 91 ? 36.838 -9.809 -71.118 1.00 97.00 91 LEU A N 1
ATOM 690 C CA . LEU A 1 91 ? 37.317 -9.966 -69.743 1.00 97.00 91 LEU A CA 1
ATOM 691 C C . LEU A 1 91 ? 36.830 -8.835 -68.835 1.00 97.00 91 LEU A C 1
ATOM 693 O O . LEU A 1 91 ? 36.502 -9.096 -67.679 1.00 97.00 91 LEU A O 1
ATOM 697 N N . ARG A 1 92 ? 36.764 -7.593 -69.328 1.00 97.56 92 ARG A N 1
ATOM 698 C CA . ARG A 1 92 ? 36.244 -6.457 -68.557 1.00 97.56 92 ARG A CA 1
ATOM 699 C C . ARG A 1 92 ? 34.758 -6.627 -68.265 1.00 97.56 92 ARG A C 1
ATOM 701 O O . ARG A 1 92 ? 34.368 -6.456 -67.113 1.00 97.56 92 ARG A O 1
ATOM 708 N N . ASP A 1 93 ? 33.969 -7.010 -69.262 1.00 97.75 93 ASP A N 1
ATOM 709 C CA . ASP A 1 93 ? 32.539 -7.274 -69.111 1.00 97.75 93 ASP A CA 1
ATOM 710 C C . ASP A 1 93 ? 32.320 -8.430 -68.140 1.00 97.75 93 ASP A C 1
ATOM 712 O O . ASP A 1 93 ? 31.555 -8.305 -67.188 1.00 97.75 93 ASP A O 1
ATOM 716 N N . ARG A 1 94 ? 33.095 -9.514 -68.273 1.00 97.56 94 ARG A N 1
ATOM 717 C CA . ARG A 1 94 ? 33.012 -10.656 -67.362 1.00 97.56 94 ARG A CA 1
ATOM 718 C C . ARG A 1 94 ? 33.394 -10.300 -65.928 1.00 97.56 94 ARG A C 1
ATOM 720 O O . ARG A 1 94 ? 32.760 -10.784 -64.992 1.00 97.56 94 ARG A O 1
ATOM 727 N N . VAL A 1 95 ? 34.423 -9.476 -65.737 1.00 97.19 95 VAL A N 1
ATOM 728 C CA . VAL A 1 95 ? 34.789 -8.962 -64.411 1.00 97.19 95 VAL A CA 1
ATOM 729 C C . VAL A 1 95 ? 33.668 -8.083 -63.869 1.00 97.19 95 VAL A C 1
ATOM 731 O O . VAL A 1 95 ? 33.284 -8.282 -62.724 1.00 97.19 95 VAL A O 1
ATOM 734 N N . SER A 1 96 ? 33.102 -7.189 -64.684 1.00 97.12 96 SER A N 1
ATOM 735 C CA . SER A 1 96 ? 31.996 -6.314 -64.286 1.00 97.12 96 SER A CA 1
ATOM 736 C C . SER A 1 96 ? 30.746 -7.100 -63.882 1.00 97.12 96 SER A C 1
ATOM 738 O O . SER A 1 96 ? 30.136 -6.803 -62.858 1.00 97.12 96 SER A O 1
ATOM 740 N N . GLU A 1 97 ? 30.369 -8.123 -64.653 1.00 97.81 97 GLU A N 1
ATOM 741 C CA . GLU A 1 97 ? 29.281 -9.043 -64.310 1.00 97.81 97 GLU A CA 1
ATOM 742 C C . GLU A 1 97 ? 29.545 -9.693 -62.954 1.00 97.81 97 GLU A C 1
ATOM 744 O O . GLU A 1 97 ? 28.695 -9.662 -62.069 1.00 97.81 97 GLU A O 1
ATOM 749 N N . LYS A 1 98 ? 30.748 -10.250 -62.759 1.00 97.62 98 LYS A N 1
ATOM 750 C CA . LYS A 1 98 ? 31.102 -10.913 -61.503 1.00 97.62 98 LYS A CA 1
ATOM 751 C C . LYS A 1 98 ? 31.124 -9.945 -60.328 1.00 97.62 98 LYS A C 1
ATOM 753 O O . LYS A 1 98 ? 30.601 -10.298 -59.276 1.00 97.62 98 LYS A O 1
ATOM 758 N N . THR A 1 99 ? 31.643 -8.731 -60.494 1.00 97.88 99 THR A N 1
ATOM 759 C CA . THR A 1 99 ? 31.611 -7.713 -59.437 1.00 97.88 99 THR A CA 1
ATOM 760 C C . THR A 1 99 ? 30.188 -7.303 -59.083 1.00 97.88 99 THR A C 1
ATOM 762 O O . THR A 1 99 ? 29.896 -7.185 -57.898 1.00 97.88 99 THR A O 1
ATOM 765 N N . ASN A 1 100 ? 29.297 -7.166 -60.070 1.00 97.56 100 ASN A N 1
ATOM 766 C CA . ASN A 1 100 ? 27.891 -6.844 -59.825 1.00 97.56 100 ASN A CA 1
ATOM 767 C C . ASN A 1 100 ? 27.190 -7.987 -59.085 1.00 97.56 100 ASN A C 1
ATOM 769 O O . ASN A 1 100 ? 26.592 -7.746 -58.046 1.00 97.56 100 ASN A O 1
ATOM 773 N N . THR A 1 101 ? 27.368 -9.240 -59.524 1.00 97.75 101 THR A N 1
ATOM 774 C CA . THR A 1 101 ? 26.791 -10.396 -58.812 1.00 97.75 101 THR A CA 1
ATOM 775 C C . THR A 1 101 ? 27.342 -10.543 -57.392 1.00 97.75 101 THR A C 1
ATOM 777 O O . THR A 1 101 ? 26.610 -10.912 -56.482 1.00 97.75 101 THR A O 1
ATOM 780 N N . CYS A 1 102 ? 28.624 -10.231 -57.163 1.00 97.50 102 CYS A N 1
ATOM 781 C CA . CYS A 1 102 ? 29.188 -10.212 -55.814 1.00 97.50 102 CYS A CA 1
ATOM 782 C C . CYS A 1 102 ? 28.566 -9.104 -54.955 1.00 97.50 102 CYS A C 1
ATOM 784 O O . CYS A 1 102 ? 28.342 -9.336 -53.773 1.00 97.50 102 CYS A O 1
ATOM 786 N N . ALA A 1 103 ? 28.298 -7.926 -55.526 1.00 97.75 103 ALA A N 1
ATOM 787 C CA . ALA A 1 103 ? 27.646 -6.828 -54.818 1.00 97.75 103 ALA A CA 1
ATOM 788 C C . ALA A 1 103 ? 26.186 -7.165 -54.474 1.00 97.75 103 ALA A C 1
ATOM 790 O O . ALA A 1 103 ? 25.789 -7.003 -53.326 1.00 97.75 103 ALA A O 1
ATOM 791 N N . GLU A 1 104 ? 25.426 -7.723 -55.420 1.00 97.94 104 GLU A N 1
ATOM 792 C CA . GLU A 1 104 ? 24.047 -8.188 -55.203 1.00 97.94 104 GLU A CA 1
ATOM 793 C C . GLU A 1 104 ? 23.986 -9.244 -54.089 1.00 97.94 104 GLU A C 1
ATOM 795 O O . GLU A 1 104 ? 23.237 -9.091 -53.128 1.00 97.94 104 GLU A O 1
ATOM 800 N N . LEU A 1 105 ? 24.851 -10.265 -54.139 1.00 97.69 105 LEU A N 1
ATOM 801 C CA . LEU A 1 105 ? 24.924 -11.289 -53.090 1.00 97.69 105 LEU A CA 1
ATOM 802 C C . LEU A 1 105 ? 25.348 -10.716 -51.729 1.00 97.69 105 LEU A C 1
ATOM 804 O O . LEU A 1 105 ? 24.917 -11.215 -50.690 1.00 97.69 105 LEU A O 1
ATOM 808 N N . GLN A 1 106 ? 26.196 -9.683 -51.704 1.00 97.69 106 GLN A N 1
ATOM 809 C CA . GLN A 1 106 ? 26.565 -8.990 -50.466 1.00 97.69 106 GLN A CA 1
ATOM 810 C C . GLN A 1 106 ? 25.391 -8.196 -49.882 1.00 97.69 106 GLN A C 1
ATOM 812 O O . GLN A 1 106 ? 25.209 -8.207 -48.664 1.00 97.69 106 GLN A O 1
ATOM 817 N N . GLU A 1 107 ? 24.594 -7.532 -50.720 1.00 97.88 107 GLU A N 1
ATOM 818 C CA . GLU A 1 107 ? 23.383 -6.827 -50.294 1.00 97.88 107 GLU A CA 1
ATOM 819 C C . GLU A 1 107 ? 22.317 -7.800 -49.781 1.00 97.88 107 GLU A C 1
ATOM 821 O O . GLU A 1 107 ? 21.767 -7.577 -48.702 1.00 97.88 107 GLU A O 1
ATOM 826 N N . GLU A 1 108 ? 22.081 -8.915 -50.479 1.00 98.19 108 GLU A N 1
ATOM 827 C CA . GLU A 1 108 ? 21.169 -9.973 -50.026 1.00 98.19 108 GLU A CA 1
ATOM 828 C C . GLU A 1 108 ? 21.615 -10.572 -48.689 1.00 98.19 108 GLU A C 1
ATOM 830 O O . GLU A 1 108 ? 20.806 -10.729 -47.773 1.00 98.19 108 GLU A O 1
ATOM 835 N N . LEU A 1 109 ? 22.912 -10.862 -48.540 1.00 97.69 109 LEU A N 1
ATOM 836 C CA . LEU A 1 109 ? 23.471 -11.386 -47.296 1.00 97.69 109 LEU A CA 1
ATOM 837 C C . LEU A 1 109 ? 23.301 -10.391 -46.147 1.00 97.69 109 LEU A C 1
ATOM 839 O O . LEU A 1 109 ? 22.925 -10.790 -45.045 1.00 97.69 109 LEU A O 1
ATOM 843 N N . ARG A 1 110 ? 23.527 -9.099 -46.399 1.00 98.06 110 ARG A N 1
ATOM 844 C CA . ARG A 1 110 ? 23.320 -8.048 -45.401 1.00 98.06 110 ARG A CA 1
ATOM 845 C C . ARG A 1 110 ? 21.847 -7.914 -45.018 1.00 98.06 110 ARG A C 1
ATOM 847 O O . ARG A 1 110 ? 21.539 -7.861 -43.832 1.00 98.06 110 ARG A O 1
ATOM 854 N N . ALA A 1 111 ? 20.939 -7.902 -45.991 1.00 97.44 111 ALA A N 1
ATOM 855 C CA . ALA A 1 111 ? 19.504 -7.839 -45.731 1.00 97.44 111 ALA A CA 1
ATOM 856 C C . ALA A 1 111 ? 19.025 -9.053 -44.918 1.00 97.44 111 ALA A C 1
ATOM 858 O O . ALA A 1 111 ? 18.233 -8.905 -43.987 1.00 97.44 111 ALA A O 1
ATOM 859 N N . LEU A 1 112 ? 19.548 -10.247 -45.222 1.00 97.94 112 LEU A N 1
ATOM 860 C CA . LEU A 1 112 ? 19.247 -11.464 -44.474 1.00 97.94 112 LEU A CA 1
ATOM 861 C C . LEU A 1 112 ? 19.792 -11.407 -43.038 1.00 97.94 112 LEU A C 1
ATOM 863 O O . LEU A 1 112 ? 19.101 -11.827 -42.113 1.00 97.94 112 LEU A O 1
ATOM 867 N N . GLN A 1 113 ? 20.993 -10.858 -42.836 1.00 97.75 113 GLN A N 1
ATOM 868 C CA . GLN A 1 113 ? 21.555 -10.623 -41.501 1.00 97.75 113 GLN A CA 1
ATOM 869 C C . GLN A 1 113 ? 20.712 -9.631 -40.694 1.00 97.75 113 GLN A C 1
ATOM 871 O O . GLN A 1 113 ? 20.361 -9.918 -39.554 1.00 97.75 113 GLN A O 1
ATOM 876 N N . GLU A 1 114 ? 20.326 -8.500 -41.287 1.00 98.06 114 GLU A N 1
ATOM 877 C CA . GLU A 1 114 ? 19.484 -7.494 -40.628 1.00 98.06 114 GLU A CA 1
ATOM 878 C C . GLU A 1 114 ? 18.097 -8.062 -40.271 1.00 98.06 114 GLU A C 1
ATOM 880 O O . GLU A 1 114 ? 17.578 -7.802 -39.182 1.00 98.06 114 GLU A O 1
ATOM 885 N N . ALA A 1 115 ? 17.509 -8.887 -41.146 1.00 97.88 115 ALA A N 1
ATOM 886 C CA . ALA A 1 115 ? 16.262 -9.596 -40.866 1.00 97.88 115 ALA A CA 1
ATOM 887 C C . ALA A 1 115 ? 16.422 -10.603 -39.715 1.00 97.88 115 ALA A C 1
ATOM 889 O O . ALA A 1 115 ? 15.603 -10.613 -38.797 1.00 97.88 115 ALA A O 1
ATOM 890 N N . TYR A 1 116 ? 17.501 -11.392 -39.719 1.00 98.19 116 TYR A N 1
ATOM 891 C CA . TYR A 1 116 ? 17.805 -12.339 -38.648 1.00 98.19 116 TYR A CA 1
ATOM 892 C C . TYR A 1 116 ? 17.998 -11.636 -37.298 1.00 98.19 116 TYR A C 1
ATOM 894 O O . TYR A 1 116 ? 17.414 -12.049 -36.299 1.00 98.19 116 TYR A O 1
ATOM 902 N N . GLU A 1 117 ? 18.755 -10.537 -37.256 1.00 98.19 117 GLU A N 1
ATOM 903 C CA . GLU A 1 117 ? 18.941 -9.743 -36.037 1.00 98.19 117 GLU A CA 1
ATOM 904 C C . GLU A 1 117 ? 17.628 -9.141 -35.531 1.00 98.19 117 GLU A C 1
ATOM 906 O O . GLU A 1 117 ? 17.394 -9.068 -34.322 1.00 98.19 117 GLU A O 1
ATOM 911 N N . LYS A 1 118 ? 16.760 -8.687 -36.440 1.00 98.19 118 LYS A N 1
ATOM 912 C CA . LYS A 1 118 ? 15.444 -8.150 -36.086 1.00 98.19 118 LYS A CA 1
ATOM 913 C C . LYS A 1 118 ? 14.547 -9.230 -35.490 1.00 98.19 118 LYS A C 1
ATOM 915 O O . LYS A 1 118 ? 13.911 -8.988 -34.462 1.00 98.19 118 LYS A O 1
ATOM 920 N N . ASP A 1 119 ? 14.516 -10.408 -36.102 1.00 97.31 119 ASP A N 1
ATOM 921 C CA . ASP A 1 119 ? 13.755 -11.542 -35.591 1.00 97.31 119 ASP A CA 1
ATOM 922 C C . ASP A 1 119 ? 14.299 -11.980 -34.232 1.00 97.31 119 ASP A C 1
ATOM 924 O O . ASP A 1 119 ? 13.517 -12.121 -33.291 1.00 97.31 119 ASP A O 1
ATOM 928 N N . GLN A 1 120 ? 15.624 -12.086 -34.086 1.00 98.31 120 GLN A N 1
ATOM 929 C CA . GLN A 1 120 ? 16.281 -12.397 -32.818 1.00 98.31 120 GLN A CA 1
ATOM 930 C C . GLN A 1 120 ? 15.878 -11.409 -31.715 1.00 98.31 120 GLN A C 1
ATOM 932 O O . GLN A 1 120 ? 15.395 -11.842 -30.670 1.00 98.31 120 GLN A O 1
ATOM 937 N N . LYS A 1 121 ? 15.970 -10.095 -31.965 1.00 98.12 121 LYS A N 1
ATOM 938 C CA . LYS A 1 121 ? 15.526 -9.058 -31.015 1.00 98.12 121 LYS A CA 1
ATOM 939 C C . LYS A 1 121 ? 14.044 -9.204 -30.668 1.00 98.12 121 LYS A C 1
ATOM 941 O O . LYS A 1 121 ? 13.670 -9.113 -29.504 1.00 98.12 121 LYS A O 1
ATOM 946 N N . SER A 1 122 ? 13.192 -9.495 -31.654 1.00 97.62 122 SER A N 1
ATOM 947 C CA . SER A 1 122 ? 11.757 -9.692 -31.413 1.00 97.62 122 SER A CA 1
ATOM 948 C C . SER A 1 122 ? 11.465 -10.920 -30.540 1.00 97.62 122 SER A C 1
ATOM 950 O O . SER A 1 122 ? 10.563 -10.882 -29.700 1.00 97.62 122 SER A O 1
ATOM 952 N N . TYR A 1 123 ? 12.230 -12.006 -30.703 1.00 97.56 123 TYR A N 1
ATOM 953 C CA . TYR A 1 123 ? 12.127 -13.190 -29.856 1.00 97.56 123 TYR A CA 1
ATOM 954 C C . TYR A 1 123 ? 12.654 -12.911 -28.450 1.00 97.56 123 TYR A C 1
ATOM 956 O O . TYR A 1 123 ? 11.992 -13.285 -27.486 1.00 97.56 123 TYR A O 1
ATOM 964 N N . GLU A 1 124 ? 13.782 -12.216 -28.315 1.00 97.88 124 GLU A N 1
ATOM 965 C CA . GLU A 1 124 ? 14.333 -11.800 -27.021 1.00 97.88 124 GLU A CA 1
ATOM 966 C C . GLU A 1 124 ? 13.335 -10.925 -26.247 1.00 97.88 124 GLU A C 1
ATOM 968 O O . GLU A 1 124 ? 13.022 -11.229 -25.096 1.00 97.88 124 GLU A O 1
ATOM 973 N N . GLU A 1 125 ? 12.728 -9.927 -26.895 1.00 98.19 125 GLU A N 1
ATOM 974 C CA . GLU A 1 125 ? 11.685 -9.092 -26.289 1.00 98.19 125 GLU A CA 1
ATOM 975 C C . GLU A 1 125 ? 10.458 -9.903 -25.853 1.00 98.19 125 GLU A C 1
ATOM 977 O O . GLU A 1 125 ? 9.920 -9.677 -24.768 1.00 98.19 125 GLU A O 1
ATOM 982 N N . ARG A 1 126 ? 9.987 -10.847 -26.682 1.00 97.75 126 ARG A N 1
ATOM 983 C CA . ARG A 1 126 ? 8.864 -11.733 -26.321 1.00 97.75 126 ARG A CA 1
ATOM 984 C C . ARG A 1 126 ? 9.219 -12.615 -25.128 1.00 97.75 126 ARG A C 1
ATOM 986 O O . ARG A 1 126 ? 8.409 -12.742 -24.215 1.00 97.75 126 ARG A O 1
ATOM 993 N N . MET A 1 127 ? 10.427 -13.172 -25.105 1.00 97.38 127 MET A N 1
ATOM 994 C CA . MET A 1 127 ? 10.912 -13.988 -23.994 1.00 97.38 127 MET A CA 1
ATOM 995 C C . MET A 1 127 ? 11.035 -13.173 -22.706 1.00 97.38 127 MET A C 1
ATOM 997 O O . MET A 1 127 ? 10.679 -13.664 -21.636 1.00 97.38 127 MET A O 1
ATOM 1001 N N . GLU A 1 128 ? 11.515 -11.932 -22.774 1.00 98.31 128 GLU A N 1
ATOM 1002 C CA . GLU A 1 128 ? 11.573 -11.049 -21.609 1.00 98.31 128 GLU A CA 1
ATOM 1003 C C . GLU A 1 128 ? 10.190 -10.639 -21.111 1.00 98.31 128 GLU A C 1
ATOM 1005 O O . GLU A 1 128 ? 9.964 -10.656 -19.901 1.00 98.31 128 GLU A O 1
ATOM 1010 N N . LYS A 1 129 ? 9.263 -10.302 -22.018 1.00 98.06 129 LYS A N 1
ATOM 1011 C CA . LYS A 1 129 ? 7.864 -10.005 -21.675 1.00 98.06 129 LYS A CA 1
ATOM 1012 C C . LYS A 1 129 ? 7.223 -11.191 -20.969 1.00 98.06 129 LYS A C 1
ATOM 1014 O O . LYS A 1 129 ? 6.747 -11.039 -19.852 1.00 98.06 129 LYS A O 1
ATOM 1019 N N . GLN A 1 130 ? 7.339 -12.384 -21.545 1.00 97.75 130 GLN A N 1
ATOM 1020 C CA . GLN A 1 130 ? 6.785 -13.596 -20.954 1.00 97.75 130 GLN A CA 1
ATOM 1021 C C . GLN A 1 130 ? 7.430 -13.924 -19.595 1.00 97.75 130 GLN A C 1
ATOM 1023 O O . GLN A 1 130 ? 6.741 -14.296 -18.651 1.00 97.75 130 GLN A O 1
ATOM 1028 N N . LYS A 1 131 ? 8.750 -13.739 -19.442 1.00 98.19 131 LYS A N 1
ATOM 1029 C CA . LYS A 1 131 ? 9.428 -13.888 -18.140 1.00 98.19 131 LYS A CA 1
ATOM 1030 C C . LYS A 1 131 ? 8.954 -12.867 -17.104 1.00 98.19 131 LYS A C 1
ATOM 1032 O O . LYS A 1 131 ? 8.914 -13.200 -15.924 1.00 98.19 131 LYS A O 1
ATOM 1037 N N . LYS A 1 132 ? 8.656 -11.628 -17.511 1.00 98.44 132 LYS A N 1
ATOM 1038 C CA . LYS A 1 132 ? 8.073 -10.606 -16.627 1.00 98.44 132 LYS A CA 1
ATOM 1039 C C . LYS A 1 132 ? 6.665 -11.017 -16.207 1.00 98.44 132 LYS A C 1
ATOM 1041 O O . LYS A 1 132 ? 6.456 -11.186 -15.020 1.00 98.44 132 LYS A O 1
ATOM 1046 N N . GLU A 1 133 ? 5.791 -11.355 -17.151 1.00 98.12 133 GLU A N 1
ATOM 1047 C CA . GLU A 1 133 ? 4.432 -11.840 -16.863 1.00 98.12 133 GLU A CA 1
ATOM 1048 C C . GLU A 1 133 ? 4.429 -13.058 -15.921 1.00 98.12 133 GLU A C 1
ATOM 1050 O O . GLU A 1 133 ? 3.638 -13.127 -14.981 1.00 98.12 133 GLU A O 1
ATOM 1055 N N . PHE A 1 134 ? 5.350 -14.010 -16.109 1.00 98.25 134 PHE A N 1
ATOM 1056 C CA . PHE A 1 134 ? 5.499 -15.144 -15.192 1.00 98.25 134 PHE A CA 1
ATOM 1057 C C . PHE A 1 134 ? 5.989 -14.750 -13.796 1.00 98.25 134 PHE A C 1
ATOM 1059 O O . PHE A 1 134 ? 5.584 -15.372 -12.817 1.00 98.25 134 PHE A O 1
ATOM 1066 N N . ARG A 1 135 ? 6.867 -13.749 -13.679 1.00 98.38 135 ARG A N 1
ATOM 1067 C CA . ARG A 1 135 ? 7.281 -13.232 -12.367 1.00 98.38 135 ARG A CA 1
ATOM 1068 C C . ARG A 1 135 ? 6.138 -12.496 -11.686 1.00 98.38 135 ARG A C 1
ATOM 1070 O O . ARG A 1 135 ? 5.845 -12.820 -10.546 1.00 98.38 135 ARG A O 1
ATOM 1077 N N . ASP A 1 136 ? 5.447 -11.621 -12.403 1.00 98.19 136 ASP A N 1
ATOM 1078 C CA . ASP A 1 136 ? 4.337 -10.833 -11.867 1.00 98.19 136 ASP A CA 1
ATOM 1079 C C . ASP A 1 136 ? 3.187 -11.749 -11.412 1.00 98.19 136 ASP A C 1
ATOM 1081 O O . ASP A 1 136 ? 2.651 -11.598 -10.318 1.00 98.19 136 ASP A O 1
ATOM 1085 N N . THR A 1 137 ? 2.844 -12.770 -12.208 1.00 98.06 137 THR A N 1
ATOM 1086 C CA . THR A 1 137 ? 1.830 -13.774 -11.826 1.00 98.06 137 THR A CA 1
ATOM 1087 C C . THR A 1 137 ? 2.269 -14.620 -10.636 1.00 98.06 137 THR A C 1
ATOM 1089 O O . THR A 1 137 ? 1.448 -14.927 -9.774 1.00 98.06 137 THR A O 1
ATOM 1092 N N . LYS A 1 138 ? 3.553 -14.980 -10.550 1.00 98.50 138 LYS A N 1
ATOM 1093 C CA . LYS A 1 138 ? 4.102 -15.672 -9.382 1.00 98.50 138 LYS A CA 1
ATOM 1094 C C . LYS A 1 138 ? 4.011 -14.797 -8.129 1.00 98.50 138 LYS A C 1
ATOM 1096 O O . LYS A 1 138 ? 3.525 -15.277 -7.112 1.00 98.50 138 LYS A O 1
ATOM 1101 N N . GLU A 1 139 ? 4.439 -13.540 -8.207 1.00 98.38 139 GLU A N 1
ATOM 1102 C CA . GLU A 1 139 ? 4.374 -12.584 -7.096 1.00 98.38 139 GLU A CA 1
ATOM 1103 C C . GLU A 1 139 ? 2.924 -12.352 -6.652 1.00 98.38 139 GLU A C 1
ATOM 1105 O O . GLU A 1 139 ? 2.644 -12.367 -5.455 1.00 98.38 139 GLU A O 1
ATOM 1110 N N . GLN A 1 140 ? 1.981 -12.237 -7.593 1.00 98.31 140 GLN A N 1
ATOM 1111 C CA . GLN A 1 140 ? 0.554 -12.129 -7.285 1.00 98.31 140 GLN A CA 1
ATOM 1112 C C . GLN A 1 140 ? 0.031 -13.368 -6.544 1.00 98.31 140 GLN A C 1
ATOM 1114 O O . GLN A 1 140 ? -0.648 -13.239 -5.529 1.00 98.31 140 GLN A O 1
ATOM 1119 N N . LEU A 1 141 ? 0.370 -14.575 -7.010 1.00 98.31 141 LEU A N 1
ATOM 1120 C CA . LEU A 1 141 ? -0.032 -15.817 -6.343 1.00 98.31 141 LEU A CA 1
ATOM 1121 C C . LEU A 1 141 ? 0.607 -15.967 -4.955 1.00 98.31 141 LEU A C 1
ATOM 1123 O O . LEU A 1 141 ? -0.028 -16.491 -4.041 1.00 98.31 141 LEU A O 1
ATOM 1127 N N . GLU A 1 142 ? 1.844 -15.503 -4.771 1.00 98.31 142 GLU A N 1
ATOM 1128 C CA . GLU A 1 142 ? 2.510 -15.474 -3.464 1.00 98.31 142 GLU A CA 1
ATOM 1129 C C . GLU A 1 142 ? 1.825 -14.487 -2.503 1.00 98.31 142 GLU A C 1
ATOM 1131 O O . GLU A 1 142 ? 1.603 -14.824 -1.337 1.00 98.31 142 GLU A O 1
ATOM 1136 N N . GLN A 1 143 ? 1.417 -13.310 -2.989 1.00 98.44 143 GLN A N 1
ATOM 1137 C CA . GLN A 1 143 ? 0.639 -12.334 -2.214 1.00 98.44 143 GLN A CA 1
ATOM 1138 C C . GLN A 1 143 ? -0.743 -12.874 -1.824 1.00 98.44 143 GLN A C 1
ATOM 1140 O O . GLN A 1 143 ? -1.162 -12.736 -0.669 1.00 98.44 143 GLN A O 1
ATOM 1145 N N . ASP A 1 144 ? -1.438 -13.531 -2.754 1.00 98.19 144 ASP A N 1
ATOM 1146 C CA . ASP A 1 144 ? -2.716 -14.191 -2.484 1.00 98.19 144 ASP A CA 1
ATOM 1147 C C . ASP A 1 144 ? -2.533 -15.315 -1.456 1.00 98.19 144 ASP A C 1
ATOM 1149 O O . ASP A 1 144 ? -3.322 -15.429 -0.516 1.00 98.19 144 ASP A O 1
ATOM 1153 N N . GLY A 1 145 ? -1.453 -16.096 -1.570 1.00 98.44 145 GLY A N 1
ATOM 1154 C CA . GLY A 1 145 ? -1.074 -17.125 -0.603 1.00 98.44 145 GLY A CA 1
ATOM 1155 C C . GLY A 1 145 ? -0.843 -16.561 0.799 1.00 98.44 145 GLY A C 1
ATOM 1156 O O . GLY A 1 145 ? -1.404 -17.076 1.766 1.00 98.44 145 GLY A O 1
ATOM 1157 N N . PHE A 1 146 ? -0.091 -15.465 0.922 1.00 98.31 146 PHE A N 1
ATOM 1158 C CA . PHE A 1 146 ? 0.112 -14.775 2.199 1.00 98.31 146 PHE A CA 1
ATOM 1159 C C . PHE A 1 146 ? -1.206 -14.239 2.779 1.00 98.31 146 PHE A C 1
ATOM 1161 O O . PHE A 1 146 ? -1.488 -14.401 3.967 1.00 98.31 146 PHE A O 1
ATOM 1168 N N . THR A 1 147 ? -2.053 -13.654 1.933 1.00 98.31 147 THR A N 1
ATOM 1169 C CA . THR A 1 147 ? -3.363 -13.129 2.339 1.00 98.31 147 THR A CA 1
ATOM 1170 C C . THR A 1 147 ? -4.289 -14.245 2.820 1.00 98.31 147 THR A C 1
ATOM 1172 O O . THR A 1 147 ? -4.968 -14.096 3.836 1.00 98.31 147 THR A O 1
ATOM 1175 N N . LEU A 1 148 ? -4.322 -15.382 2.120 1.00 98.44 148 LEU A N 1
ATOM 1176 C CA . LEU A 1 148 ? -5.083 -16.561 2.531 1.00 98.44 148 LEU A CA 1
ATOM 1177 C C . LEU A 1 148 ? -4.541 -17.153 3.831 1.00 98.44 148 LEU A C 1
ATOM 1179 O O . LEU A 1 148 ? -5.335 -17.512 4.696 1.00 98.44 148 LEU A O 1
ATOM 1183 N N . GLN A 1 149 ? -3.220 -17.189 4.009 1.00 98.50 149 GLN A N 1
ATOM 1184 C CA . GLN A 1 149 ? -2.603 -17.628 5.257 1.00 98.50 149 GLN A CA 1
ATOM 1185 C C . GLN A 1 149 ? -3.016 -16.727 6.429 1.00 98.50 149 GLN A C 1
ATOM 1187 O O . GLN A 1 149 ? -3.398 -17.232 7.477 1.00 98.50 149 GLN A O 1
ATOM 1192 N N . SER A 1 150 ? -3.015 -15.404 6.247 1.00 98.12 150 SER A N 1
ATOM 1193 C CA . SER A 1 150 ? -3.479 -14.452 7.269 1.00 98.12 150 SER A CA 1
ATOM 1194 C C . SER A 1 150 ? -4.980 -14.592 7.578 1.00 98.12 150 SER A C 1
ATOM 1196 O O . SER A 1 150 ? -5.408 -14.501 8.732 1.00 98.12 150 SER A O 1
ATOM 1198 N N . LYS A 1 151 ? -5.807 -14.874 6.563 1.00 98.50 151 LYS A N 1
ATOM 1199 C CA . LYS A 1 151 ? -7.229 -15.210 6.763 1.00 98.50 151 LYS A CA 1
ATOM 1200 C C . LYS A 1 151 ? -7.407 -16.526 7.521 1.00 98.50 151 LYS A C 1
ATOM 1202 O O . LYS A 1 151 ? -8.328 -16.649 8.321 1.00 98.50 151 LYS A O 1
ATOM 1207 N N . LEU A 1 152 ? -6.540 -17.505 7.280 1.00 98.44 152 LEU A N 1
ATOM 1208 C CA . LEU A 1 152 ? -6.573 -18.778 7.987 1.00 98.44 152 LEU A CA 1
ATOM 1209 C C . LEU A 1 152 ? -6.195 -18.600 9.460 1.00 98.44 152 LEU A C 1
ATOM 1211 O O . LEU A 1 152 ? -6.923 -19.082 10.318 1.00 98.44 152 LEU A O 1
ATOM 1215 N N . THR A 1 153 ? -5.135 -17.844 9.765 1.00 98.19 153 THR A N 1
ATOM 1216 C CA . THR A 1 153 ? -4.735 -17.588 11.159 1.00 98.19 153 THR A CA 1
ATOM 1217 C C . THR A 1 153 ? -5.825 -16.857 11.937 1.00 98.19 153 THR A C 1
ATOM 1219 O O . THR A 1 153 ? -6.141 -17.247 13.054 1.00 98.19 153 THR A O 1
ATOM 1222 N N . THR A 1 154 ? -6.467 -15.853 11.334 1.00 98.19 154 THR A N 1
ATOM 1223 C CA . THR A 1 154 ? -7.596 -15.146 11.969 1.00 98.19 154 THR A CA 1
ATOM 1224 C C . THR A 1 154 ? -8.824 -16.042 12.160 1.00 98.19 154 THR A C 1
ATOM 1226 O O . THR A 1 154 ? -9.530 -15.920 13.161 1.00 98.19 154 THR A O 1
ATOM 1229 N N . LEU A 1 155 ? -9.081 -16.978 11.241 1.00 98.44 155 LEU A N 1
ATOM 1230 C CA . LEU A 1 155 ? -10.148 -17.969 11.397 1.00 98.44 155 LEU A CA 1
ATOM 1231 C C . LEU A 1 155 ? -9.836 -18.981 12.507 1.00 98.44 155 LEU A C 1
ATOM 1233 O O . LEU A 1 155 ? -10.734 -19.336 13.272 1.00 98.44 155 LEU A O 1
ATOM 1237 N N . ASP A 1 156 ? -8.584 -19.421 12.622 1.00 98.06 156 ASP A N 1
ATOM 1238 C CA . ASP A 1 156 ? -8.136 -20.301 13.703 1.00 98.06 156 ASP A CA 1
ATOM 1239 C C . ASP A 1 156 ? -8.226 -19.606 15.067 1.00 98.06 156 ASP A C 1
ATOM 1241 O O . ASP A 1 156 ? -8.739 -20.194 16.019 1.00 98.06 156 ASP A O 1
ATOM 1245 N N . GLU A 1 157 ? -7.830 -18.334 15.159 1.00 97.81 157 GLU A N 1
ATOM 1246 C CA . GLU A 1 157 ? -8.016 -17.512 16.361 1.00 97.81 157 GLU A CA 1
ATOM 1247 C C . GLU A 1 157 ? -9.496 -17.394 16.740 1.00 97.81 157 GLU A C 1
ATOM 1249 O O . GLU A 1 157 ? -9.860 -17.599 17.898 1.00 97.81 157 GLU A O 1
ATOM 1254 N N . TYR A 1 158 ? -10.373 -17.129 15.766 1.00 98.19 158 TYR A N 1
ATOM 1255 C CA . TYR A 1 158 ? -11.817 -17.100 15.999 1.00 98.19 158 TYR A CA 1
ATOM 1256 C C . TYR A 1 158 ? -12.348 -18.454 16.490 1.00 98.19 158 TYR A C 1
ATOM 1258 O O . TYR A 1 158 ? -13.190 -18.503 17.390 1.00 98.19 158 TYR A O 1
ATOM 1266 N N . ARG A 1 159 ? -11.857 -19.565 15.925 1.00 98.56 159 ARG A N 1
ATOM 1267 C CA . ARG A 1 159 ? -12.238 -20.914 16.356 1.00 98.56 159 ARG A CA 1
ATOM 1268 C C . ARG A 1 159 ? -11.846 -21.161 17.811 1.00 98.56 159 ARG A C 1
ATOM 1270 O O . ARG A 1 159 ? -12.697 -21.603 18.576 1.00 98.56 159 ARG A O 1
ATOM 1277 N N . ILE A 1 160 ? -10.618 -20.810 18.194 1.00 98.31 160 ILE A N 1
ATOM 1278 C CA . ILE A 1 160 ? -10.131 -20.926 19.577 1.00 98.31 160 ILE A CA 1
ATOM 1279 C C . ILE A 1 160 ? -10.986 -20.068 20.517 1.00 98.31 160 ILE A C 1
ATOM 1281 O O . ILE A 1 160 ? -11.498 -20.571 21.511 1.00 98.31 160 ILE A O 1
ATOM 1285 N N . GLN A 1 161 ? -11.234 -18.800 20.174 1.00 97.69 161 GLN A N 1
ATOM 1286 C CA . GLN A 1 161 ? -12.072 -17.913 20.992 1.00 97.69 161 GLN A CA 1
ATOM 1287 C C . GLN A 1 161 ? -13.497 -18.449 21.169 1.00 97.69 161 GLN A C 1
ATOM 1289 O O . GLN A 1 161 ? -14.082 -18.330 22.247 1.00 97.69 161 GLN A O 1
ATOM 1294 N N . LYS A 1 162 ? -14.069 -19.042 20.117 1.00 98.44 162 LYS A N 1
ATOM 1295 C CA . LYS A 1 162 ? -15.386 -19.678 20.175 1.00 98.44 162 LYS A CA 1
ATOM 1296 C C . LYS A 1 162 ? -15.380 -20.896 21.098 1.00 98.44 162 LYS A C 1
ATOM 1298 O O . LYS A 1 162 ? -16.323 -21.051 21.871 1.00 98.44 162 LYS A O 1
ATOM 1303 N N . GLU A 1 163 ? -14.359 -21.746 21.008 1.00 98.19 163 GLU A N 1
ATOM 1304 C CA . GLU A 1 163 ? -14.187 -22.911 21.883 1.00 98.19 163 GLU A CA 1
ATOM 1305 C C . GLU A 1 163 ? -14.060 -22.461 23.353 1.00 98.19 163 GLU A C 1
ATOM 1307 O O . GLU A 1 163 ? -14.861 -22.895 24.179 1.00 98.19 163 GLU A O 1
ATOM 1312 N N . GLU A 1 164 ? -13.204 -21.479 23.659 1.00 98.19 164 GLU A N 1
ATOM 1313 C CA . GLU A 1 164 ? -13.054 -20.911 25.011 1.00 98.19 164 GLU A CA 1
ATOM 1314 C C . GLU A 1 164 ? -14.349 -20.284 25.561 1.00 98.19 164 GLU A C 1
ATOM 1316 O O . GLU A 1 164 ? -14.670 -20.412 26.745 1.00 98.19 164 GLU A O 1
ATOM 1321 N N . MET A 1 165 ? -15.105 -19.557 24.730 1.00 98.06 165 MET A N 1
ATOM 1322 C CA . MET A 1 165 ? -16.403 -18.997 25.131 1.00 98.06 165 MET A CA 1
ATOM 1323 C C . MET A 1 165 ? -17.417 -20.094 25.432 1.00 98.06 165 MET A C 1
ATOM 1325 O O . MET A 1 165 ? -18.171 -19.988 26.399 1.00 98.06 165 MET A O 1
ATOM 1329 N N . ASN A 1 166 ? -17.435 -21.144 24.616 1.00 97.81 166 ASN A N 1
ATOM 1330 C CA . ASN A 1 166 ? -18.343 -22.262 24.794 1.00 97.81 166 ASN A CA 1
ATOM 1331 C C . ASN A 1 166 ? -18.004 -23.068 26.058 1.00 97.81 166 ASN A C 1
ATOM 1333 O O . ASN A 1 166 ? -18.916 -23.450 26.784 1.00 97.81 166 ASN A O 1
ATOM 1337 N N . GLU A 1 167 ? -16.721 -23.258 26.370 1.00 98.44 167 GLU A N 1
ATOM 1338 C CA . GLU A 1 167 ? -16.274 -23.843 27.642 1.00 98.44 167 GLU A CA 1
ATOM 1339 C C . GLU A 1 167 ? -16.726 -22.995 28.839 1.00 98.44 167 GLU A C 1
ATOM 1341 O O . GLU A 1 167 ? -17.365 -23.510 29.755 1.00 98.44 167 GLU A O 1
ATOM 1346 N N . LYS A 1 168 ? -16.507 -21.672 28.806 1.00 98.06 168 LYS A N 1
ATOM 1347 C CA . LYS A 1 168 ? -16.984 -20.753 29.860 1.00 98.06 168 LYS A CA 1
ATOM 1348 C C . LYS A 1 168 ? -18.504 -20.794 30.028 1.00 98.06 168 LYS A C 1
ATOM 1350 O O . LYS A 1 168 ? -19.000 -20.698 31.152 1.00 98.06 168 LYS A O 1
ATOM 1355 N N . PHE A 1 169 ? -19.241 -20.918 28.926 1.00 98.12 169 PHE A N 1
ATOM 1356 C CA . PHE A 1 169 ? -20.695 -21.047 28.949 1.00 98.12 169 PHE A CA 1
ATOM 1357 C C . PHE A 1 169 ? -21.124 -22.365 29.601 1.00 98.12 169 PHE A C 1
ATOM 1359 O O . PHE A 1 169 ? -21.963 -22.352 30.497 1.00 98.12 169 PHE A O 1
ATOM 1366 N N . GLN A 1 170 ? -20.490 -23.483 29.235 1.00 98.06 170 GLN A N 1
ATOM 1367 C CA . GLN A 1 170 ? -20.733 -24.784 29.864 1.00 98.06 170 GLN A CA 1
ATOM 1368 C C . GLN A 1 170 ? -20.417 -24.761 31.364 1.00 98.06 170 GLN A C 1
ATOM 1370 O O . GLN A 1 170 ? -21.222 -25.234 32.164 1.00 98.06 170 GLN A O 1
ATOM 1375 N N . GLU A 1 171 ? -19.304 -24.148 31.776 1.00 98.25 171 GLU A N 1
ATOM 1376 C CA . GLU A 1 171 ? -18.982 -23.984 33.196 1.00 98.25 171 GLU A CA 1
ATOM 1377 C C . GLU A 1 171 ? -20.034 -23.162 33.955 1.00 98.25 171 GLU A C 1
ATOM 1379 O O . GLU A 1 171 ? -20.355 -23.475 35.104 1.00 98.25 171 GLU A O 1
ATOM 1384 N N . MET A 1 172 ? -20.539 -22.083 33.350 1.00 97.25 172 MET A N 1
ATOM 1385 C CA . MET A 1 172 ? -21.598 -21.253 33.933 1.00 97.25 172 MET A CA 1
ATOM 1386 C C . MET A 1 172 ? -22.915 -22.020 34.045 1.00 97.25 172 MET A C 1
ATOM 1388 O O . MET A 1 172 ? -23.538 -21.993 35.107 1.00 97.25 172 MET A O 1
ATOM 1392 N N . ASP A 1 173 ? -23.298 -22.759 33.006 1.00 97.81 173 ASP A N 1
ATOM 1393 C CA . ASP A 1 173 ? -24.480 -23.620 33.011 1.00 97.81 173 ASP A CA 1
ATOM 1394 C C . ASP A 1 173 ? -24.387 -24.702 34.092 1.00 97.81 173 ASP A C 1
ATOM 1396 O O . ASP A 1 173 ? -25.354 -24.962 34.808 1.00 97.81 173 ASP A O 1
ATOM 1400 N N . GLU A 1 174 ? -23.221 -25.329 34.256 1.00 98.19 174 GLU A N 1
ATOM 1401 C CA . GLU A 1 174 ? -23.001 -26.296 35.329 1.00 98.19 174 GLU A CA 1
ATOM 1402 C C . GLU A 1 174 ? -23.076 -25.650 36.714 1.00 98.19 174 GLU A C 1
ATOM 1404 O O . GLU A 1 174 ? -23.681 -26.223 37.620 1.00 98.19 174 GLU A O 1
ATOM 1409 N N . LYS A 1 175 ? -22.487 -24.462 36.902 1.00 97.69 175 LYS A N 1
ATOM 1410 C CA . LYS A 1 175 ? -22.581 -23.714 38.167 1.00 97.69 175 LYS A CA 1
ATOM 1411 C C . LYS A 1 175 ? -24.031 -23.354 38.490 1.00 97.69 175 LYS A C 1
ATOM 1413 O O . LYS A 1 175 ? -24.437 -23.531 39.636 1.00 97.69 175 LYS A O 1
ATOM 1418 N N . MET A 1 176 ? -24.809 -22.916 37.499 1.00 96.94 176 MET A N 1
ATOM 1419 C CA . MET A 1 176 ? -26.243 -22.658 37.653 1.00 96.94 176 MET A CA 1
ATOM 1420 C C . MET A 1 176 ? -27.004 -23.922 38.045 1.00 96.94 176 MET A C 1
ATOM 1422 O O . MET A 1 176 ? -27.725 -23.901 39.035 1.00 96.94 176 MET A O 1
ATOM 1426 N N . LYS A 1 177 ? -26.798 -25.043 37.344 1.00 97.94 177 LYS A N 1
ATOM 1427 C CA . LYS A 1 177 ? -27.449 -26.320 37.688 1.00 97.94 177 LYS A CA 1
ATOM 1428 C C . LYS A 1 177 ? -27.130 -26.761 39.114 1.00 97.94 177 LYS A C 1
ATOM 1430 O O . LYS A 1 177 ? -28.040 -27.123 39.851 1.00 97.94 177 LYS A O 1
ATOM 1435 N N . ARG A 1 178 ? -25.863 -26.661 39.532 1.00 97.75 178 ARG A N 1
ATOM 1436 C CA . ARG A 1 178 ? -25.453 -26.963 40.913 1.00 97.75 178 ARG A CA 1
ATOM 1437 C C . ARG A 1 178 ? -26.138 -26.037 41.922 1.00 97.75 178 ARG A C 1
ATOM 1439 O O . ARG A 1 178 ? -26.586 -26.507 42.958 1.00 97.75 178 ARG A O 1
ATOM 1446 N N . GLN A 1 179 ? -26.242 -24.736 41.637 1.00 97.12 179 GLN A N 1
ATOM 1447 C CA . GLN A 1 179 ? -26.970 -23.801 42.504 1.00 97.12 179 GLN A CA 1
ATOM 1448 C C . GLN A 1 179 ? -28.464 -24.124 42.577 1.00 97.12 179 GLN A C 1
ATOM 1450 O O . GLN A 1 179 ? -29.029 -24.121 43.665 1.00 97.12 179 GLN A O 1
ATOM 1455 N N . GLU A 1 180 ? -29.099 -24.454 41.452 1.00 97.44 180 GLU A N 1
ATOM 1456 C CA . GLU A 1 180 ? -30.497 -24.886 41.433 1.00 97.44 180 GLU A CA 1
ATOM 1457 C C . GLU A 1 180 ? -30.716 -26.158 42.258 1.00 97.44 180 GLU A C 1
ATOM 1459 O O . GLU A 1 180 ? -31.722 -26.259 42.956 1.00 97.44 180 GLU A O 1
ATOM 1464 N N . GLU A 1 181 ? -29.803 -27.129 42.184 1.00 97.94 181 GLU A N 1
ATOM 1465 C CA . GLU A 1 181 ? -29.843 -28.348 42.999 1.00 97.94 181 GLU A CA 1
ATOM 1466 C C . GLU A 1 181 ? -29.702 -28.028 44.491 1.00 97.94 181 GLU A C 1
ATOM 1468 O O . GLU A 1 181 ? -30.556 -28.440 45.273 1.00 97.94 181 GLU A O 1
ATOM 1473 N N . ILE A 1 182 ? -28.714 -27.211 44.874 1.00 97.75 182 ILE A N 1
ATOM 1474 C CA . ILE A 1 182 ? -28.523 -26.765 46.265 1.00 97.75 182 ILE A CA 1
ATOM 1475 C C . ILE A 1 182 ? -29.773 -26.044 46.784 1.00 97.75 182 ILE A C 1
ATOM 1477 O O . ILE A 1 182 ? -30.246 -26.338 47.878 1.00 97.75 182 ILE A O 1
ATOM 1481 N N . HIS A 1 183 ? -30.350 -25.131 45.999 1.00 96.81 183 HIS A N 1
ATOM 1482 C CA . HIS A 1 183 ? -31.553 -24.399 46.399 1.00 96.81 183 HIS A CA 1
ATOM 1483 C C . HIS A 1 183 ? -32.771 -25.328 46.518 1.00 96.81 183 HIS A C 1
ATOM 1485 O O . HIS A 1 183 ? -33.581 -25.162 47.426 1.00 96.81 183 HIS A O 1
ATOM 1491 N N . LYS A 1 184 ? -32.916 -26.325 45.633 1.00 98.06 184 LYS A N 1
ATOM 1492 C CA . LYS A 1 184 ? -33.975 -27.346 45.742 1.00 98.06 184 LYS A CA 1
ATOM 1493 C C . LYS A 1 184 ? -33.816 -28.180 47.013 1.00 98.06 184 LYS A C 1
ATOM 1495 O O . LYS A 1 184 ? -34.812 -28.449 47.683 1.00 98.06 184 LYS A O 1
ATOM 1500 N N . GLU A 1 185 ? -32.590 -28.570 47.353 1.00 97.62 185 GLU A N 1
ATOM 1501 C CA . GLU A 1 185 ? -32.293 -29.282 48.599 1.00 97.62 185 GLU A CA 1
ATOM 1502 C C . GLU A 1 185 ? -32.587 -28.418 49.830 1.00 97.62 185 GLU A C 1
ATOM 1504 O O . GLU A 1 185 ? -33.211 -28.898 50.776 1.00 97.62 185 GLU A O 1
ATOM 1509 N N . GLU A 1 186 ? -32.209 -27.139 49.814 1.00 97.38 186 GLU A N 1
ATOM 1510 C CA . GLU A 1 186 ? -32.488 -26.195 50.899 1.00 97.38 186 GLU A CA 1
ATOM 1511 C C . GLU A 1 186 ? -33.994 -25.987 51.100 1.00 97.38 186 GLU A C 1
ATOM 1513 O O . GLU A 1 186 ? -34.483 -26.091 52.226 1.00 97.38 186 GLU A O 1
ATOM 1518 N N . ILE A 1 187 ? -34.751 -25.786 50.014 1.00 97.56 187 ILE A N 1
ATOM 1519 C CA . ILE A 1 187 ? -36.218 -25.710 50.058 1.00 97.56 187 ILE A CA 1
ATOM 1520 C C . ILE A 1 187 ? -36.790 -26.992 50.665 1.00 97.56 187 ILE A C 1
ATOM 1522 O O . ILE A 1 187 ? -37.601 -26.916 51.584 1.00 97.56 187 ILE A O 1
ATOM 1526 N N . TYR A 1 188 ? -36.332 -28.164 50.221 1.00 97.69 188 TYR A N 1
ATOM 1527 C CA . TYR A 1 188 ? -36.790 -29.439 50.770 1.00 97.69 188 TYR A CA 1
ATOM 1528 C C . TYR A 1 188 ? -36.485 -29.576 52.272 1.00 97.69 188 TYR A C 1
ATOM 1530 O O . TYR A 1 188 ? -37.325 -30.059 53.034 1.00 97.69 188 TYR A O 1
ATOM 1538 N N . LEU A 1 189 ? -35.304 -29.148 52.729 1.00 97.31 189 LEU A N 1
ATOM 1539 C CA . LEU A 1 189 ? -34.939 -29.173 54.148 1.00 97.31 189 LEU A CA 1
ATOM 1540 C C . LEU A 1 189 ? -35.809 -28.223 54.977 1.00 97.31 189 LEU A C 1
ATOM 1542 O O . LEU A 1 189 ? -36.294 -28.633 56.033 1.00 97.31 189 LEU A O 1
ATOM 1546 N N . LEU A 1 190 ? -36.058 -27.006 54.488 1.00 96.31 190 LEU A N 1
ATOM 1547 C CA . LEU A 1 190 ? -36.948 -26.033 55.126 1.00 96.31 190 LEU A CA 1
ATOM 1548 C C . LEU A 1 190 ? -38.397 -26.540 55.171 1.00 96.31 190 LEU A C 1
ATOM 1550 O O . LEU A 1 190 ? -39.054 -26.476 56.211 1.00 96.31 190 LEU A O 1
ATOM 1554 N N . GLU A 1 191 ? -38.904 -27.108 54.079 1.00 95.19 191 GLU A N 1
ATOM 1555 C CA . GLU A 1 191 ? -40.224 -27.745 54.036 1.00 95.19 191 GLU A CA 1
ATOM 1556 C C . GLU A 1 191 ? -40.311 -28.906 55.033 1.00 95.19 191 GLU A C 1
ATOM 1558 O O . GLU A 1 191 ? -41.273 -29.017 55.795 1.00 95.19 191 GLU A O 1
ATOM 1563 N N . ARG A 1 192 ? -39.276 -29.748 55.111 1.00 97.19 192 ARG A N 1
ATOM 1564 C CA . ARG A 1 192 ? -39.220 -30.836 56.091 1.00 97.19 192 ARG A CA 1
ATOM 1565 C C . ARG A 1 192 ? -39.215 -30.304 57.522 1.00 97.19 192 ARG A C 1
ATOM 1567 O O . ARG A 1 192 ? -39.940 -30.831 58.365 1.00 97.19 192 ARG A O 1
ATOM 1574 N N . GLU A 1 193 ? -38.408 -29.286 57.810 1.00 96.56 193 GLU A N 1
ATOM 1575 C CA . GLU A 1 193 ? -38.319 -28.687 59.141 1.00 96.56 193 GLU A CA 1
ATOM 1576 C C . GLU A 1 193 ? -39.651 -28.053 59.552 1.00 96.56 193 GLU A C 1
ATOM 1578 O O . GLU A 1 193 ? -40.144 -28.326 60.645 1.00 96.56 193 GLU A O 1
ATOM 1583 N N . THR A 1 194 ? -40.291 -27.293 58.665 1.00 95.31 194 THR A N 1
ATOM 1584 C CA . THR A 1 194 ? -41.601 -26.681 58.933 1.00 95.31 194 THR A CA 1
ATOM 1585 C C . THR A 1 194 ? -42.693 -27.726 59.170 1.00 95.31 194 THR A C 1
ATOM 1587 O O . THR A 1 194 ? -43.518 -27.552 60.072 1.00 95.31 194 THR A O 1
ATOM 1590 N N . VAL A 1 195 ? -42.692 -28.845 58.434 1.00 96.31 195 VAL A N 1
ATOM 1591 C CA . VAL A 1 195 ? -43.605 -29.973 58.687 1.00 96.31 195 VAL A CA 1
ATOM 1592 C C . VAL A 1 195 ? -43.357 -30.577 60.071 1.00 96.31 195 VAL A C 1
ATOM 1594 O O . VAL A 1 195 ? -44.308 -30.758 60.835 1.00 96.31 195 VAL A O 1
ATOM 1597 N N . VAL A 1 196 ? -42.095 -30.823 60.439 1.00 95.50 196 VAL A N 1
ATOM 1598 C CA . VAL A 1 196 ? -41.732 -31.358 61.763 1.00 95.50 196 VAL A CA 1
ATOM 1599 C C . VAL A 1 196 ? -42.131 -30.395 62.884 1.00 95.50 196 VAL A C 1
ATOM 1601 O O . VAL A 1 196 ? -42.729 -30.823 63.872 1.00 95.50 196 VAL A O 1
ATOM 1604 N N . GLN A 1 197 ? -41.857 -29.098 62.733 1.00 94.50 197 GLN A N 1
ATOM 1605 C CA . GLN A 1 197 ? -42.246 -28.067 63.698 1.00 94.50 197 GLN A CA 1
ATOM 1606 C C . GLN A 1 197 ? -43.771 -27.994 63.851 1.00 94.50 197 GLN A C 1
ATOM 1608 O O . GLN A 1 197 ? -44.277 -27.943 64.972 1.00 94.50 197 GLN A O 1
ATOM 1613 N N . LYS A 1 198 ? -44.523 -28.067 62.746 1.00 95.88 198 LYS A N 1
ATOM 1614 C CA . LYS A 1 198 ? -45.992 -28.095 62.763 1.00 95.88 198 LYS A CA 1
ATOM 1615 C C . LYS A 1 198 ? -46.535 -29.318 63.500 1.00 95.88 198 LYS A C 1
ATOM 1617 O O . LYS A 1 198 ? -47.489 -29.191 64.267 1.00 95.88 198 LYS A O 1
ATOM 1622 N N . ASP A 1 199 ? -45.944 -30.490 63.295 1.00 94.56 199 ASP A N 1
ATOM 1623 C CA . ASP A 1 199 ? -46.345 -31.707 64.004 1.00 94.56 199 ASP A CA 1
ATOM 1624 C C . ASP A 1 199 ? -45.952 -31.678 65.485 1.00 94.56 199 ASP A C 1
ATOM 1626 O O . ASP A 1 199 ? -46.731 -32.125 66.329 1.00 94.56 199 ASP A O 1
ATOM 1630 N N . SER A 1 200 ? -44.801 -31.093 65.825 1.00 95.44 200 SER A N 1
ATOM 1631 C CA . SER A 1 200 ? -44.407 -30.829 67.214 1.00 95.44 200 SER A CA 1
ATOM 1632 C C . SER A 1 200 ? -45.409 -29.903 67.908 1.00 95.44 200 SER A C 1
ATOM 1634 O O . SER A 1 200 ? -45.913 -30.229 68.980 1.00 95.44 200 SER A O 1
ATOM 1636 N N . LEU A 1 201 ? -45.784 -28.798 67.256 1.00 93.19 201 LEU A N 1
ATOM 1637 C CA . LEU A 1 201 ? -46.768 -27.849 67.776 1.00 93.19 201 LEU A CA 1
ATOM 1638 C C . LEU A 1 201 ? -48.151 -28.494 67.945 1.00 93.19 201 LEU A C 1
ATOM 1640 O O . LEU A 1 201 ? -48.838 -28.248 68.933 1.00 93.19 201 LEU A O 1
ATOM 1644 N N . ARG A 1 202 ? -48.565 -29.359 67.010 1.00 93.50 202 ARG A N 1
ATOM 1645 C CA . ARG A 1 202 ? -49.806 -30.140 67.138 1.00 93.50 202 ARG A CA 1
ATOM 1646 C C . ARG A 1 202 ? -49.763 -31.078 68.339 1.00 93.50 202 ARG A C 1
ATOM 1648 O O . ARG A 1 202 ? -50.762 -31.165 69.046 1.00 93.50 202 ARG A O 1
ATOM 1655 N N . LYS A 1 203 ? -48.641 -31.765 68.581 1.00 94.69 203 LYS A N 1
ATOM 1656 C CA . LYS A 1 203 ? -48.470 -32.619 69.769 1.00 94.69 203 LYS A CA 1
ATOM 1657 C C . LYS A 1 203 ? -48.573 -31.800 71.052 1.00 94.69 203 LYS A C 1
ATOM 1659 O O . LYS A 1 203 ? -49.352 -32.174 71.919 1.00 94.69 203 LYS A O 1
ATOM 1664 N N . GLU A 1 204 ? -47.881 -30.664 71.128 1.00 92.06 204 GLU A N 1
ATOM 1665 C CA . GLU A 1 204 ? -47.944 -29.760 72.283 1.00 92.06 204 GLU A CA 1
ATOM 1666 C C . GLU A 1 204 ? -49.365 -29.211 72.500 1.00 92.06 204 GLU A C 1
ATOM 1668 O O . GLU A 1 204 ? -49.850 -29.134 73.626 1.00 92.06 204 GLU A O 1
ATOM 1673 N N . MET A 1 205 ? -50.082 -28.876 71.422 1.00 91.88 205 MET A N 1
ATOM 1674 C CA . MET A 1 205 ? -51.483 -28.460 71.491 1.00 91.88 205 MET A CA 1
ATOM 1675 C C . MET A 1 205 ? -52.381 -29.584 72.023 1.00 91.88 205 MET A C 1
ATOM 1677 O O . MET A 1 205 ? -53.227 -29.330 72.876 1.00 91.88 205 MET A O 1
ATOM 1681 N N . VAL A 1 206 ? -52.209 -30.820 71.544 1.00 92.00 206 VAL A N 1
ATOM 1682 C CA . VAL A 1 206 ? -52.967 -31.987 72.026 1.00 92.00 206 VAL A CA 1
ATOM 1683 C C . VAL A 1 206 ? -52.657 -32.271 73.494 1.00 92.00 206 VAL A C 1
ATOM 1685 O O . VAL A 1 206 ? -53.581 -32.543 74.255 1.00 92.00 206 VAL A O 1
ATOM 1688 N N . GLU A 1 207 ? -51.394 -32.170 73.905 1.00 92.56 207 GLU A N 1
ATOM 1689 C CA . GLU A 1 207 ? -50.974 -32.323 75.299 1.00 92.56 207 GLU A CA 1
ATOM 1690 C C . GLU A 1 207 ? -51.620 -31.256 76.185 1.00 92.56 207 GLU A C 1
ATOM 1692 O O . GLU A 1 207 ? -52.317 -31.606 77.131 1.00 92.56 207 GLU A O 1
ATOM 1697 N N . LYS A 1 208 ? -51.543 -29.974 75.804 1.00 90.06 208 LYS A N 1
ATOM 1698 C CA . LYS A 1 208 ? -52.231 -28.877 76.503 1.00 90.06 208 LYS A CA 1
ATOM 1699 C C . LYS A 1 208 ? -53.742 -29.079 76.569 1.00 90.06 208 LYS A C 1
ATOM 1701 O O . LYS A 1 208 ? -54.347 -28.797 77.596 1.00 90.06 208 LYS A O 1
ATOM 1706 N N . VAL A 1 209 ? -54.377 -29.564 75.501 1.00 90.56 209 VAL A N 1
ATOM 1707 C CA . VAL A 1 209 ? -55.816 -29.882 75.510 1.00 90.56 209 VAL A CA 1
ATOM 1708 C C . VAL A 1 209 ? -56.112 -31.053 76.445 1.00 90.56 209 VAL A C 1
ATOM 1710 O O . VAL A 1 209 ? -57.117 -31.017 77.150 1.00 90.56 209 VAL A O 1
ATOM 1713 N N . ASN A 1 210 ? -55.257 -32.074 76.488 1.00 89.62 210 ASN A N 1
ATOM 1714 C CA . ASN A 1 210 ? -55.405 -33.204 77.399 1.00 89.62 210 ASN A CA 1
ATOM 1715 C C . ASN A 1 210 ? -55.191 -32.785 78.862 1.00 89.62 210 ASN A C 1
ATOM 1717 O O . ASN A 1 210 ? -55.960 -33.192 79.730 1.00 89.62 210 ASN A O 1
ATOM 1721 N N . ASP A 1 211 ? -54.221 -31.912 79.127 1.00 89.19 211 ASP A N 1
ATOM 1722 C CA . ASP A 1 211 ? -54.001 -31.294 80.431 1.00 89.19 211 ASP A CA 1
ATOM 1723 C C . ASP A 1 211 ? -55.202 -30.451 80.837 1.00 89.19 211 ASP A C 1
ATOM 1725 O O . ASP A 1 211 ? -55.726 -30.631 81.931 1.00 89.19 211 ASP A O 1
ATOM 1729 N N . VAL A 1 212 ? -55.717 -29.603 79.941 1.00 87.00 212 VAL A N 1
ATOM 1730 C CA . VAL A 1 212 ? -56.943 -28.834 80.180 1.00 87.00 212 VAL A CA 1
ATOM 1731 C C . VAL A 1 212 ? -58.127 -29.765 80.411 1.00 87.00 212 VAL A C 1
ATOM 1733 O O . VAL A 1 212 ? -58.914 -29.493 81.302 1.00 87.00 212 VAL A O 1
ATOM 1736 N N . ALA A 1 213 ? -58.267 -30.874 79.685 1.00 82.69 213 ALA A N 1
ATOM 1737 C CA . ALA A 1 213 ? -59.340 -31.844 79.904 1.00 82.69 213 ALA A CA 1
ATOM 1738 C C . ALA A 1 213 ? -59.185 -32.595 81.239 1.00 82.69 213 ALA A C 1
ATOM 1740 O O . ALA A 1 213 ? -60.176 -32.862 81.920 1.00 82.69 213 ALA A O 1
ATOM 1741 N N . SER A 1 214 ? -57.955 -32.923 81.635 1.00 84.19 214 SER A N 1
ATOM 1742 C CA . SER A 1 214 ? -57.617 -33.528 82.926 1.00 84.19 214 SER A CA 1
ATOM 1743 C C . SER A 1 214 ? -57.919 -32.564 84.068 1.00 84.19 214 SER A C 1
ATOM 1745 O O . SER A 1 214 ? -58.641 -32.916 85.001 1.00 84.19 214 SER A O 1
ATOM 1747 N N . GLU A 1 215 ? -57.465 -31.318 83.952 1.00 82.56 215 GLU A N 1
ATOM 1748 C CA . GLU A 1 215 ? -57.809 -30.230 84.856 1.00 82.56 215 GLU A CA 1
ATOM 1749 C C . GLU A 1 215 ? -59.312 -29.966 84.844 1.00 82.56 215 GLU A C 1
ATOM 1751 O O . GLU A 1 215 ? -59.882 -29.810 85.907 1.00 82.56 215 GLU A O 1
ATOM 1756 N N . PHE A 1 216 ? -60.013 -30.037 83.713 1.00 79.25 216 PHE A N 1
ATOM 1757 C CA . PHE A 1 216 ? -61.468 -29.872 83.657 1.00 79.25 216 PHE A CA 1
ATOM 1758 C C . PHE A 1 216 ? -62.201 -31.019 84.353 1.00 79.25 216 PHE A C 1
ATOM 1760 O O . PHE A 1 216 ? -63.214 -30.786 84.997 1.00 79.25 216 PHE A O 1
ATOM 1767 N N . ARG A 1 217 ? -61.696 -32.257 84.298 1.00 79.25 217 ARG A N 1
ATOM 1768 C CA . ARG A 1 217 ? -62.242 -33.389 85.071 1.00 79.25 217 ARG A CA 1
ATOM 1769 C C . ARG A 1 217 ? -61.974 -33.230 86.567 1.00 79.25 217 ARG A C 1
ATOM 1771 O O . ARG A 1 217 ? -62.881 -33.430 87.373 1.00 79.25 217 ARG A O 1
ATOM 1778 N N . LYS A 1 218 ? -60.752 -32.840 86.947 1.00 75.75 218 LYS A N 1
ATOM 1779 C CA . LYS A 1 218 ? -60.382 -32.551 88.344 1.00 75.75 218 LYS A CA 1
ATOM 1780 C C . LYS A 1 218 ? -61.206 -31.391 88.891 1.00 75.75 218 LYS A C 1
ATOM 1782 O O . LYS A 1 218 ? -61.784 -31.515 89.964 1.00 75.75 218 LYS A O 1
ATOM 1787 N N . VAL A 1 219 ? -61.289 -30.299 88.137 1.00 69.31 219 VAL A N 1
ATOM 1788 C CA . VAL A 1 219 ? -62.064 -29.101 88.441 1.00 69.31 219 VAL A CA 1
ATOM 1789 C C . VAL A 1 219 ? -63.541 -29.434 88.435 1.00 69.31 219 VAL A C 1
ATOM 1791 O O . VAL A 1 219 ? -64.160 -29.080 89.403 1.00 69.31 219 VAL A O 1
ATOM 1794 N N . SER A 1 220 ? -64.120 -30.187 87.502 1.00 62.44 220 SER A N 1
ATOM 1795 C CA . SER A 1 220 ? -65.544 -30.572 87.541 1.00 62.44 220 SER A CA 1
ATOM 1796 C C . SER A 1 220 ? -65.900 -31.378 88.803 1.00 62.44 220 SER A C 1
ATOM 1798 O O . SER A 1 220 ? -66.871 -31.051 89.491 1.00 62.44 220 SER A O 1
ATOM 1800 N N . ASN A 1 221 ? -65.056 -32.342 89.191 1.00 56.34 221 ASN A N 1
ATOM 1801 C CA . ASN A 1 221 ? -65.210 -33.087 90.447 1.00 56.34 221 ASN A CA 1
ATOM 1802 C C . ASN A 1 221 ? -65.020 -32.200 91.688 1.00 56.34 221 ASN A C 1
ATOM 1804 O O . ASN A 1 221 ? -65.694 -32.384 92.700 1.00 56.34 221 ASN A O 1
ATOM 1808 N N . ARG A 1 222 ? -64.125 -31.212 91.612 1.00 57.06 222 ARG A N 1
ATOM 1809 C CA . ARG A 1 222 ? -63.879 -30.232 92.677 1.00 57.06 222 ARG A CA 1
ATOM 1810 C C . ARG A 1 222 ? -64.944 -29.127 92.713 1.00 57.06 222 ARG A C 1
ATOM 1812 O O . ARG A 1 222 ? -65.278 -28.642 93.782 1.00 57.06 222 ARG A O 1
ATOM 1819 N N . GLN A 1 223 ? -65.541 -28.787 91.574 1.00 52.47 223 GLN A N 1
ATOM 1820 C CA . GLN A 1 223 ? -66.497 -27.711 91.323 1.00 52.47 223 GLN A CA 1
ATOM 1821 C C . GLN A 1 223 ? -67.883 -28.131 91.790 1.00 52.47 223 GLN A C 1
ATOM 1823 O O . GLN A 1 223 ? -68.551 -27.302 92.383 1.00 52.47 223 GLN A O 1
ATOM 1828 N N . MET A 1 224 ? -68.288 -29.405 91.734 1.00 50.66 224 MET A N 1
ATOM 1829 C CA . MET A 1 224 ? -69.476 -29.829 92.501 1.00 50.66 224 MET A CA 1
ATOM 1830 C C . MET A 1 224 ? -69.387 -29.465 94.000 1.00 50.66 224 MET A C 1
ATOM 1832 O O . MET A 1 224 ? -70.409 -29.145 94.601 1.00 50.66 224 MET A O 1
ATOM 1836 N N . ALA A 1 225 ? -68.183 -29.439 94.586 1.00 55.69 225 ALA A N 1
ATOM 1837 C CA . ALA A 1 225 ? -67.953 -29.027 95.975 1.00 55.69 225 ALA A CA 1
ATOM 1838 C C . ALA A 1 225 ? -67.574 -27.534 96.137 1.00 55.69 225 ALA A C 1
ATOM 1840 O O . ALA A 1 225 ? -67.853 -26.937 97.175 1.00 55.69 225 ALA A O 1
ATOM 1841 N N . GLU A 1 226 ? -66.970 -26.904 95.124 1.00 52.19 226 GLU A N 1
ATOM 1842 C CA . GLU A 1 226 ? -66.517 -25.505 95.150 1.00 52.19 226 GLU A CA 1
ATOM 1843 C C . GLU A 1 226 ? -67.508 -24.507 94.522 1.00 52.19 226 GLU A C 1
ATOM 1845 O O . GLU A 1 226 ? -67.394 -23.333 94.840 1.00 52.19 226 GLU A O 1
ATOM 1850 N N . THR A 1 227 ? -68.508 -24.889 93.711 1.00 49.44 227 THR A N 1
ATOM 1851 C CA . THR A 1 227 ? -69.436 -23.945 93.019 1.00 49.44 227 THR A CA 1
ATOM 1852 C C . THR A 1 227 ? -70.149 -23.011 94.005 1.00 49.44 227 THR A C 1
ATOM 1854 O O . THR A 1 227 ? -70.311 -21.815 93.760 1.00 49.44 227 THR A O 1
ATOM 1857 N N . THR A 1 228 ? -70.489 -23.525 95.183 1.00 49.97 228 THR A N 1
ATOM 1858 C CA . THR A 1 228 ? -71.135 -22.769 96.264 1.00 49.97 228 THR A CA 1
ATOM 1859 C C . THR A 1 228 ? -70.181 -21.792 96.963 1.00 49.97 228 THR A C 1
ATOM 1861 O O . THR A 1 228 ? -70.620 -20.786 97.510 1.00 49.97 228 THR A O 1
ATOM 1864 N N . ARG A 1 229 ? -68.870 -22.058 96.928 1.00 48.75 229 ARG A N 1
ATOM 1865 C CA . ARG A 1 229 ? -67.821 -21.244 97.563 1.00 48.75 229 ARG A CA 1
ATOM 1866 C C . ARG A 1 229 ? -67.176 -20.255 96.578 1.00 48.75 229 ARG A C 1
ATOM 1868 O O . ARG A 1 229 ? -66.910 -19.112 96.937 1.00 48.75 229 ARG A O 1
ATOM 1875 N N . LYS A 1 230 ? -67.020 -20.657 95.314 1.00 52.78 230 LYS A N 1
ATOM 1876 C CA . LYS A 1 230 ? -66.401 -19.897 94.220 1.00 52.78 230 LYS A CA 1
ATOM 1877 C C . LYS A 1 230 ? -67.288 -18.792 93.656 1.00 52.78 230 LYS A C 1
ATOM 1879 O O . LYS A 1 230 ? -66.748 -17.766 93.286 1.00 52.78 230 LYS A O 1
ATOM 1884 N N . THR A 1 231 ? -68.619 -18.904 93.681 1.00 55.28 231 THR A N 1
ATOM 1885 C CA . THR A 1 231 ? -69.504 -17.805 93.217 1.00 55.28 231 THR A CA 1
ATOM 1886 C C . THR A 1 231 ? -69.287 -16.503 94.019 1.00 55.28 231 THR A C 1
ATOM 1888 O O . THR A 1 231 ? -69.451 -15.398 93.500 1.00 55.28 231 THR A O 1
ATOM 1891 N N . ILE A 1 232 ? -68.868 -16.634 95.284 1.00 56.50 232 ILE A N 1
ATOM 1892 C CA . ILE A 1 232 ? -68.590 -15.521 96.203 1.00 56.50 232 ILE A CA 1
ATOM 1893 C C . ILE A 1 232 ? -67.163 -14.971 96.006 1.00 56.50 232 ILE A C 1
ATOM 1895 O O . ILE A 1 232 ? -66.948 -13.764 96.098 1.00 56.50 232 ILE A O 1
ATOM 1899 N N . GLU A 1 233 ? -66.192 -15.823 95.670 1.00 55.16 233 GLU A N 1
ATOM 1900 C CA . GLU A 1 233 ? -64.787 -15.432 95.463 1.00 55.16 233 GLU A CA 1
ATOM 1901 C C . GLU A 1 233 ? -64.488 -14.986 94.007 1.00 55.16 233 GLU A C 1
ATOM 1903 O O . GLU A 1 233 ? -63.694 -14.068 93.795 1.00 55.16 233 GLU A O 1
ATOM 1908 N N . GLU A 1 234 ? -65.176 -15.539 92.998 1.00 57.19 234 GLU A N 1
ATOM 1909 C CA . GLU A 1 234 ? -65.043 -15.207 91.565 1.00 57.19 234 GLU A CA 1
ATOM 1910 C C . GLU A 1 234 ? -65.529 -13.792 91.254 1.00 57.19 234 GLU A C 1
ATOM 1912 O O . GLU A 1 234 ? -64.890 -13.095 90.475 1.00 57.19 234 GLU A O 1
ATOM 1917 N N . ASN A 1 235 ? -66.575 -13.302 91.924 1.00 53.28 235 ASN A N 1
ATOM 1918 C CA . ASN A 1 235 ? -67.021 -11.910 91.776 1.00 53.28 235 ASN A CA 1
ATOM 1919 C C . ASN A 1 235 ? -65.950 -10.905 92.260 1.00 53.28 235 ASN A C 1
ATOM 1921 O O . ASN A 1 235 ? -65.760 -9.835 91.681 1.00 53.28 235 ASN A O 1
ATOM 1925 N N . ALA A 1 236 ? -65.184 -11.273 93.293 1.00 62.53 236 ALA A N 1
ATOM 1926 C CA . ALA A 1 236 ? -64.099 -10.455 93.834 1.00 62.53 236 ALA A CA 1
ATOM 1927 C C . ALA A 1 236 ? -62.775 -10.602 93.053 1.00 62.53 236 ALA A C 1
ATOM 1929 O O . ALA A 1 236 ? -61.945 -9.689 93.067 1.00 62.53 236 ALA A O 1
ATOM 1930 N N . ALA A 1 237 ? -62.550 -11.734 92.381 1.00 62.09 237 ALA A N 1
ATOM 1931 C CA . ALA A 1 237 ? -61.378 -11.972 91.538 1.00 62.09 237 ALA A CA 1
ATOM 1932 C C . ALA A 1 237 ? -61.558 -11.421 90.112 1.00 62.09 237 ALA A C 1
ATOM 1934 O O . ALA A 1 237 ? -60.631 -10.798 89.596 1.00 62.09 237 ALA A O 1
ATOM 1935 N N . LEU A 1 238 ? -62.751 -11.551 89.517 1.00 67.31 238 LEU A N 1
ATOM 1936 C CA . LEU A 1 238 ? -63.097 -10.979 88.209 1.00 67.31 238 LEU A CA 1
ATOM 1937 C C . LEU A 1 238 ? -62.947 -9.455 88.211 1.00 67.31 238 LEU A C 1
ATOM 1939 O O . LEU A 1 238 ? -62.367 -8.905 87.282 1.00 67.31 238 LEU A O 1
ATOM 1943 N N . ASN A 1 239 ? -63.349 -8.776 89.291 1.00 66.56 239 ASN A N 1
ATOM 1944 C CA . ASN A 1 239 ? -63.131 -7.332 89.437 1.00 66.56 239 ASN A CA 1
ATOM 1945 C C . ASN A 1 239 ? -61.641 -6.942 89.519 1.00 66.56 239 ASN A C 1
ATOM 1947 O O . ASN A 1 239 ? -61.253 -5.900 88.995 1.00 66.56 239 ASN A O 1
ATOM 1951 N N . ARG A 1 240 ? -60.776 -7.774 90.118 1.00 73.44 240 ARG A N 1
ATOM 1952 C CA . ARG A 1 240 ? -59.319 -7.525 90.148 1.00 73.44 240 ARG A CA 1
ATOM 1953 C C . ARG A 1 240 ? -58.650 -7.833 88.806 1.00 73.44 240 ARG A C 1
ATOM 1955 O O . ARG A 1 240 ? -57.773 -7.090 88.373 1.00 73.44 240 ARG A O 1
ATOM 1962 N N . GLN A 1 241 ? -59.078 -8.898 88.130 1.00 72.69 241 GLN A N 1
ATOM 1963 C CA . GLN A 1 241 ? -58.589 -9.255 86.798 1.00 72.69 241 GLN A CA 1
ATOM 1964 C C . GLN A 1 241 ? -59.026 -8.242 85.741 1.00 72.69 241 GLN A C 1
ATOM 1966 O O . GLN A 1 241 ? -58.228 -7.924 84.868 1.00 72.69 241 GLN A O 1
ATOM 1971 N N . LEU A 1 242 ? -60.232 -7.677 85.849 1.00 74.81 242 LEU A N 1
ATOM 1972 C CA . LEU A 1 242 ? -60.704 -6.612 84.965 1.00 74.81 242 LEU A CA 1
ATOM 1973 C C . LEU A 1 242 ? -59.853 -5.338 85.106 1.00 74.81 242 LEU A C 1
ATOM 1975 O O . LEU A 1 242 ? -59.514 -4.719 84.098 1.00 74.81 242 LEU A O 1
ATOM 1979 N N . GLY A 1 243 ? -59.437 -4.990 86.331 1.00 76.94 243 GLY A N 1
ATOM 1980 C CA . GLY A 1 243 ? -58.484 -3.901 86.584 1.00 76.94 243 GLY A CA 1
ATOM 1981 C C . GLY A 1 243 ? -57.106 -4.159 85.964 1.00 76.94 243 GLY A C 1
ATOM 1982 O O . GLY A 1 243 ? -56.608 -3.328 85.211 1.00 76.94 243 GLY A O 1
ATOM 1983 N N . SER A 1 244 ? -56.533 -5.349 86.180 1.00 79.25 244 SER A N 1
ATOM 1984 C CA . SER A 1 244 ? -55.235 -5.725 85.590 1.00 79.25 244 SER A CA 1
ATOM 1985 C C . SER A 1 244 ? -55.278 -5.839 84.059 1.00 79.25 244 SER A C 1
ATOM 1987 O O . SER A 1 244 ? -54.313 -5.489 83.380 1.00 79.25 244 SER A O 1
ATOM 1989 N N . LEU A 1 245 ? -56.391 -6.312 83.490 1.00 79.75 245 LEU A N 1
ATOM 1990 C CA . LEU A 1 245 ? -56.588 -6.363 82.042 1.00 79.75 245 LEU A CA 1
ATOM 1991 C C . LEU A 1 245 ? -56.713 -4.950 81.464 1.00 79.75 245 LEU A C 1
ATOM 1993 O O . LEU A 1 245 ? -56.155 -4.686 80.406 1.00 79.75 245 LEU A O 1
ATOM 1997 N N . SER A 1 246 ? -57.384 -4.039 82.175 1.00 79.44 246 SER A N 1
ATOM 1998 C CA . SER A 1 246 ? -57.503 -2.635 81.768 1.00 79.44 246 SER A CA 1
ATOM 1999 C C . SER A 1 246 ? -56.146 -1.932 81.785 1.00 79.44 246 SER A C 1
ATOM 2001 O O . SER A 1 246 ? -55.825 -1.265 80.811 1.00 79.44 246 SER A O 1
ATOM 2003 N N . GLU A 1 247 ? -55.308 -2.165 82.802 1.00 81.69 247 GLU A N 1
ATOM 2004 C CA . GLU A 1 247 ? -53.921 -1.668 82.841 1.00 81.69 247 GLU A CA 1
ATOM 2005 C C . GLU A 1 247 ? -53.057 -2.216 81.694 1.00 81.69 247 GLU A C 1
ATOM 2007 O O . GLU A 1 247 ? -52.282 -1.481 81.079 1.00 81.69 247 GLU A O 1
ATOM 2012 N N . LYS A 1 248 ? -53.202 -3.503 81.356 1.00 83.94 248 LYS A N 1
ATOM 2013 C CA . LYS A 1 248 ? -52.502 -4.097 80.205 1.00 83.94 248 LYS A CA 1
ATOM 2014 C C . LYS A 1 248 ? -52.999 -3.533 78.879 1.00 83.94 248 LYS A C 1
ATOM 2016 O O . LYS A 1 248 ? -52.190 -3.300 77.990 1.00 83.94 248 LYS A O 1
ATOM 2021 N N . ILE A 1 249 ? -54.304 -3.295 78.741 1.00 82.62 249 ILE A N 1
ATOM 2022 C CA . ILE A 1 249 ? -54.886 -2.661 77.553 1.00 82.62 249 ILE A CA 1
ATOM 2023 C C . ILE A 1 249 ? -54.364 -1.228 77.422 1.00 82.62 249 ILE A C 1
ATOM 2025 O O . ILE A 1 249 ? -53.941 -0.851 76.335 1.00 82.62 249 ILE A O 1
ATOM 2029 N N . THR A 1 250 ? -54.307 -0.454 78.509 1.00 83.75 250 THR A N 1
ATOM 2030 C CA . THR A 1 250 ? -53.714 0.891 78.477 1.00 83.75 250 THR A CA 1
ATOM 2031 C C . THR A 1 250 ? -52.224 0.852 78.144 1.00 83.75 250 THR A C 1
ATOM 2033 O O . THR A 1 250 ? -51.784 1.632 77.308 1.00 83.75 250 THR A O 1
ATOM 2036 N N . GLY A 1 251 ? -51.459 -0.103 78.686 1.00 86.75 251 GLY A N 1
ATOM 2037 C CA . GLY A 1 251 ? -50.043 -0.277 78.345 1.00 86.75 251 GLY A CA 1
ATOM 2038 C C . GLY A 1 251 ? -49.818 -0.651 76.876 1.00 86.75 251 GLY A C 1
ATOM 2039 O O . GLY A 1 251 ? -48.952 -0.080 76.221 1.00 86.75 251 GLY A O 1
ATOM 2040 N N . LEU A 1 252 ? -50.642 -1.545 76.323 1.00 84.44 252 LEU A N 1
ATOM 2041 C CA . LEU A 1 252 ? -50.598 -1.901 74.901 1.00 84.44 252 LEU A CA 1
ATOM 2042 C C . LEU A 1 252 ? -51.007 -0.733 73.999 1.00 84.44 252 LEU A C 1
ATOM 2044 O O . LEU A 1 252 ? -50.446 -0.590 72.917 1.00 84.44 252 LEU A O 1
ATOM 2048 N N . ILE A 1 253 ? -51.956 0.106 74.424 1.00 85.25 253 ILE A N 1
ATOM 2049 C CA . ILE A 1 253 ? -52.313 1.338 73.708 1.00 85.25 253 ILE A CA 1
ATOM 2050 C C . ILE A 1 253 ? -51.120 2.299 73.705 1.00 85.25 253 ILE A C 1
ATOM 2052 O O . ILE A 1 253 ? -50.735 2.773 72.642 1.00 85.25 253 ILE A O 1
ATOM 2056 N N . GLU A 1 254 ? -50.468 2.512 74.850 1.00 88.06 254 GLU A N 1
ATOM 2057 C CA . GLU A 1 254 ? -49.268 3.351 74.935 1.00 88.06 254 GLU A CA 1
ATOM 2058 C C . GLU A 1 254 ? -48.096 2.805 74.105 1.00 88.06 254 GLU A C 1
ATOM 2060 O O . GLU A 1 254 ? -47.371 3.573 73.473 1.00 88.06 254 GLU A O 1
ATOM 2065 N N . GLU A 1 255 ? -47.878 1.489 74.089 1.00 88.00 255 GLU A N 1
ATOM 2066 C CA . GLU A 1 255 ? -46.872 0.853 73.233 1.00 88.00 255 GLU A CA 1
ATOM 2067 C C . GLU A 1 255 ? -47.221 0.993 71.753 1.00 88.00 255 GLU A C 1
ATOM 2069 O O . GLU A 1 255 ? -46.348 1.320 70.950 1.00 88.00 255 GLU A O 1
ATOM 2074 N N . ASN A 1 256 ? -48.490 0.813 71.386 1.00 89.50 256 ASN A N 1
ATOM 2075 C CA . ASN A 1 256 ? -48.960 1.000 70.018 1.00 89.50 256 ASN A CA 1
ATOM 2076 C C . ASN A 1 256 ? -48.781 2.455 69.565 1.00 89.50 256 ASN A C 1
ATOM 2078 O O . ASN A 1 256 ? -48.315 2.695 68.453 1.00 89.50 256 ASN A O 1
ATOM 2082 N N . ASP A 1 257 ? -49.067 3.420 70.438 1.00 90.69 257 ASP A N 1
ATOM 2083 C CA . ASP A 1 257 ? -48.856 4.840 70.171 1.00 90.69 257 ASP A CA 1
ATOM 2084 C C . ASP A 1 257 ? -47.363 5.179 70.054 1.00 90.69 257 ASP A C 1
ATOM 2086 O O . ASP A 1 257 ? -46.973 5.925 69.155 1.00 90.69 257 ASP A O 1
ATOM 2090 N N . LYS A 1 258 ? -46.496 4.574 70.880 1.00 90.62 258 LYS A N 1
ATOM 2091 C CA . LYS A 1 258 ? -45.030 4.694 70.754 1.00 90.62 258 LYS A CA 1
ATOM 2092 C C . LYS A 1 258 ? -44.513 4.085 69.449 1.00 90.62 258 LYS A C 1
ATOM 2094 O O . LYS A 1 258 ? -43.638 4.672 68.818 1.00 90.62 258 LYS A O 1
ATOM 2099 N N . VAL A 1 259 ? -45.035 2.932 69.032 1.00 88.62 259 VAL A N 1
ATOM 2100 C CA . VAL A 1 259 ? -44.668 2.288 67.760 1.00 88.62 259 VAL A CA 1
ATOM 2101 C C . VAL A 1 259 ? -45.144 3.129 66.579 1.00 88.62 259 VAL A C 1
ATOM 2103 O O . VAL A 1 259 ? -44.346 3.405 65.694 1.00 88.62 259 VAL A O 1
ATOM 2106 N N . LYS A 1 260 ? -46.380 3.639 66.603 1.00 91.62 260 LYS A N 1
ATOM 2107 C CA . LYS A 1 260 ? -46.897 4.571 65.586 1.00 91.62 260 LYS A CA 1
ATOM 2108 C C . LYS A 1 260 ? -46.107 5.876 65.527 1.00 91.62 260 LYS A C 1
ATOM 2110 O O . LYS A 1 260 ? -45.929 6.437 64.450 1.00 91.62 260 LYS A O 1
ATOM 2115 N N . ALA A 1 261 ? -45.648 6.387 66.670 1.00 91.06 261 ALA A N 1
ATOM 2116 C CA . ALA A 1 261 ? -44.786 7.564 66.709 1.00 91.06 261 ALA A CA 1
ATOM 2117 C C . ALA A 1 261 ? -43.432 7.280 66.041 1.00 91.06 261 ALA A C 1
ATOM 2119 O O . ALA A 1 261 ? -43.012 8.064 65.193 1.00 91.06 261 ALA A O 1
ATOM 2120 N N . LYS A 1 262 ? -42.807 6.134 66.349 1.00 91.06 262 LYS A N 1
ATOM 2121 C CA . LYS A 1 262 ? -41.562 5.682 65.705 1.00 91.06 262 LYS A CA 1
ATOM 2122 C C . LYS A 1 262 ? -41.735 5.419 64.211 1.00 91.06 262 LYS A C 1
ATOM 2124 O O . LYS A 1 262 ? -40.880 5.812 63.435 1.00 91.06 262 LYS A O 1
ATOM 2129 N N . GLU A 1 263 ? -42.842 4.810 63.798 1.00 89.31 263 GLU A N 1
ATOM 2130 C CA . GLU A 1 263 ? -43.162 4.569 62.387 1.00 89.31 263 GLU A CA 1
ATOM 2131 C C . GLU A 1 263 ? -43.299 5.889 61.621 1.00 89.31 263 GLU A C 1
ATOM 2133 O O . GLU A 1 263 ? -42.715 6.049 60.554 1.00 89.31 263 GLU A O 1
ATOM 2138 N N . LYS A 1 264 ? -44.002 6.877 62.192 1.00 92.25 264 LYS A N 1
ATOM 2139 C CA . LYS A 1 264 ? -44.096 8.224 61.609 1.00 92.25 264 LYS A CA 1
ATOM 2140 C C . LYS A 1 264 ? -42.745 8.935 61.551 1.00 92.25 264 LYS A C 1
ATOM 2142 O O . LYS A 1 264 ? -42.507 9.708 60.628 1.00 92.25 264 LYS A O 1
ATOM 2147 N N . GLU A 1 265 ? -41.882 8.729 62.540 1.00 92.38 265 GLU A N 1
ATOM 2148 C CA . GLU A 1 265 ? -40.526 9.284 62.552 1.00 92.38 265 GLU A CA 1
ATOM 2149 C C . GLU A 1 265 ? -39.650 8.638 61.472 1.00 92.38 265 GLU A C 1
ATOM 2151 O O . GLU A 1 265 ? -39.043 9.356 60.684 1.00 92.38 265 GLU A O 1
ATOM 2156 N N . GLN A 1 266 ? -39.692 7.311 61.345 1.00 90.31 266 GLN A N 1
ATOM 2157 C CA . GLN A 1 266 ? -39.008 6.566 60.286 1.00 90.31 266 GLN A CA 1
ATOM 2158 C C . GLN A 1 266 ? -39.534 6.921 58.891 1.00 90.31 266 GLN A C 1
ATOM 2160 O O . GLN A 1 266 ? -38.743 7.079 57.970 1.00 90.31 266 GLN A O 1
ATOM 2165 N N . GLN A 1 267 ? -40.847 7.111 58.719 1.00 92.62 267 GLN A N 1
ATOM 2166 C CA . GLN A 1 267 ? -41.425 7.578 57.452 1.00 92.62 267 GLN A CA 1
ATOM 2167 C C . GLN A 1 267 ? -40.888 8.958 57.062 1.00 92.62 267 GLN A C 1
ATOM 2169 O O . GLN A 1 267 ? -40.502 9.157 55.914 1.00 92.62 267 GLN A O 1
ATOM 2174 N N . ARG A 1 268 ? -40.789 9.894 58.015 1.00 92.06 268 ARG A N 1
ATOM 2175 C CA . ARG A 1 268 ? -40.171 11.206 57.764 1.00 92.06 268 ARG A CA 1
ATOM 2176 C C . ARG A 1 268 ? -38.684 11.088 57.441 1.00 92.06 268 ARG A C 1
ATOM 2178 O O . ARG A 1 268 ? -38.197 11.814 56.583 1.00 92.06 268 ARG A O 1
ATOM 2185 N N . GLU A 1 269 ? -37.962 10.199 58.117 1.00 91.06 269 GLU A N 1
ATOM 2186 C CA . GLU A 1 269 ? -36.544 9.954 57.845 1.00 91.06 269 GLU A CA 1
ATOM 2187 C C . GLU A 1 269 ? -36.338 9.392 56.430 1.00 91.06 269 GLU A C 1
ATOM 2189 O O . GLU A 1 269 ? -35.474 9.878 55.704 1.00 91.06 269 GLU A O 1
ATOM 2194 N N . ILE A 1 270 ? -37.190 8.458 55.995 1.00 91.56 270 ILE A N 1
ATOM 2195 C CA . ILE A 1 270 ? -37.204 7.930 54.624 1.00 91.56 270 ILE A CA 1
ATOM 2196 C C . ILE A 1 270 ? -37.512 9.042 53.616 1.00 91.56 270 ILE A C 1
ATOM 2198 O O . ILE A 1 270 ? -36.763 9.199 52.658 1.00 91.56 270 ILE A O 1
ATOM 2202 N N . GLU A 1 271 ? -38.548 9.859 53.838 1.00 93.88 271 GLU A N 1
ATOM 2203 C CA . GLU A 1 271 ? -38.879 10.984 52.947 1.00 93.88 271 GLU A CA 1
ATOM 2204 C C . GLU A 1 271 ? -37.707 11.969 52.800 1.00 93.88 271 GLU A C 1
ATOM 2206 O O . GLU A 1 271 ? -37.397 12.428 51.695 1.00 93.88 271 GLU A O 1
ATOM 2211 N N . VAL A 1 272 ? -37.014 12.273 53.904 1.00 93.25 272 VAL A N 1
ATOM 2212 C CA . VAL A 1 272 ? -35.819 13.124 53.887 1.00 93.25 272 VAL A CA 1
ATOM 2213 C C . VAL A 1 272 ? -34.687 12.446 53.112 1.00 93.25 272 VAL A C 1
ATOM 2215 O O . VAL A 1 272 ? -34.093 13.088 52.245 1.00 93.25 272 VAL A O 1
ATOM 2218 N N . LEU A 1 273 ? -34.409 11.164 53.353 1.00 92.00 273 LEU A N 1
ATOM 2219 C CA . LEU A 1 273 ? -33.369 10.418 52.638 1.00 92.00 273 LEU A CA 1
ATOM 2220 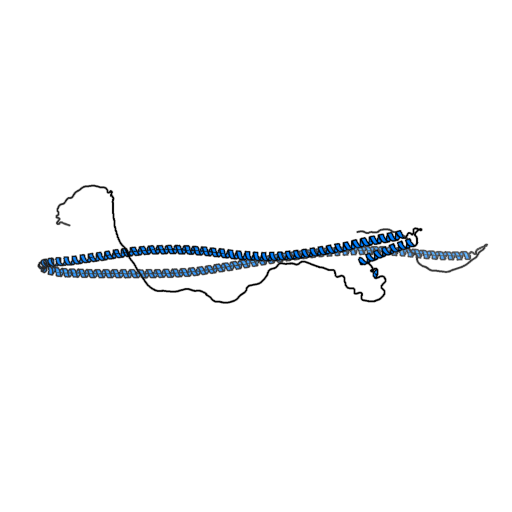C C . LEU A 1 273 ? -33.653 10.320 51.132 1.00 92.00 273 LEU A C 1
ATOM 2222 O O . LEU A 1 273 ? -32.753 10.578 50.334 1.00 92.00 273 LEU A O 1
ATOM 2226 N N . GLU A 1 274 ? -34.894 10.053 50.727 1.00 92.62 274 GLU A N 1
ATOM 2227 C CA . GLU A 1 274 ? -35.305 10.044 49.318 1.00 92.62 274 GLU A CA 1
ATOM 2228 C C . GLU A 1 274 ? -35.151 11.423 48.662 1.00 92.62 274 GLU A C 1
ATOM 2230 O O . GLU A 1 274 ? -34.770 11.529 47.492 1.00 92.62 274 GLU A O 1
ATOM 2235 N N . SER A 1 275 ? -35.449 12.501 49.397 1.00 93.69 275 SER A N 1
ATOM 2236 C CA . SER A 1 275 ? -35.245 13.866 48.898 1.00 93.69 275 SER A CA 1
ATOM 2237 C C . SER A 1 275 ? -33.757 14.165 48.672 1.00 93.69 275 SER A C 1
ATOM 2239 O O . SER A 1 275 ? -33.389 14.706 47.625 1.00 93.69 275 SER A O 1
ATOM 2241 N N . ILE A 1 276 ? -32.892 13.721 49.591 1.00 92.19 276 ILE A N 1
ATOM 2242 C CA . ILE A 1 276 ? -31.435 13.849 49.483 1.00 92.19 276 ILE A CA 1
ATOM 2243 C C . ILE A 1 276 ? -30.913 13.013 48.312 1.00 92.19 276 ILE A C 1
ATOM 2245 O O . ILE A 1 276 ? -30.099 13.505 47.533 1.00 92.19 276 ILE A O 1
ATOM 2249 N N . GLU A 1 277 ? -31.389 11.780 48.136 1.00 91.00 277 GLU A N 1
ATOM 2250 C CA . GLU A 1 277 ? -31.006 10.923 47.012 1.00 91.00 277 GLU A CA 1
ATOM 2251 C C . GLU A 1 277 ? -31.368 11.570 45.670 1.00 91.00 277 GLU A C 1
ATOM 2253 O O . GLU A 1 277 ? -30.518 11.674 44.782 1.00 91.00 277 GLU A O 1
ATOM 2258 N N . LYS A 1 278 ? -32.593 12.093 45.533 1.00 93.06 278 LYS A N 1
ATOM 2259 C CA . LYS A 1 278 ? -33.031 12.817 44.328 1.00 93.06 278 LYS A CA 1
ATOM 2260 C C . LYS A 1 278 ? -32.154 14.038 44.050 1.00 93.06 278 LYS A C 1
ATOM 2262 O O . LYS A 1 278 ? -31.752 14.252 42.904 1.00 93.06 278 LYS A O 1
ATOM 2267 N N . GLU A 1 279 ? -31.804 14.815 45.076 1.00 92.81 279 GLU A N 1
ATOM 2268 C CA . GLU A 1 279 ? -30.861 15.928 44.929 1.00 92.81 279 GLU A CA 1
ATOM 2269 C C . GLU A 1 279 ? -29.459 15.467 44.516 1.00 92.81 279 GLU A C 1
ATOM 2271 O O . GLU A 1 279 ? -28.826 16.105 43.673 1.00 92.81 279 GLU A O 1
ATOM 2276 N N . MET A 1 280 ? -28.955 14.374 45.091 1.00 89.25 280 MET A N 1
ATOM 2277 C CA . MET A 1 280 ? -27.636 13.824 44.773 1.00 89.25 280 MET A CA 1
ATOM 2278 C C . MET A 1 280 ? -27.581 13.283 43.345 1.00 89.25 280 MET A C 1
ATOM 2280 O O . MET A 1 280 ? -26.604 13.532 42.635 1.00 89.25 280 MET A O 1
ATOM 2284 N N . LEU A 1 281 ? -28.638 12.619 42.879 1.00 91.31 281 LEU A N 1
ATOM 2285 C CA . LEU A 1 281 ? -28.773 12.180 41.491 1.00 91.31 281 LEU A CA 1
ATOM 2286 C C . LEU A 1 281 ? -28.843 13.374 40.535 1.00 91.31 281 LEU A C 1
ATOM 2288 O O . LEU A 1 281 ? -28.151 13.375 39.517 1.00 91.31 281 LEU A O 1
ATOM 2292 N N . ALA A 1 282 ? -29.597 14.423 40.875 1.00 93.56 282 ALA A N 1
ATOM 2293 C CA . ALA A 1 282 ? -29.652 15.648 40.080 1.00 93.56 282 ALA A CA 1
ATOM 2294 C C . ALA A 1 282 ? -28.285 16.355 40.013 1.00 93.56 282 ALA A C 1
ATOM 2296 O O . ALA A 1 282 ? -27.846 16.753 38.931 1.00 93.56 282 ALA A O 1
ATOM 2297 N N . LYS A 1 283 ? -27.571 16.459 41.144 1.00 92.94 283 LYS A N 1
ATOM 2298 C CA . LYS A 1 283 ? -26.201 16.997 41.206 1.00 92.94 283 LYS A CA 1
ATOM 2299 C C . LYS A 1 283 ? -25.240 16.152 40.372 1.00 92.94 283 LYS A C 1
ATOM 2301 O O . LYS A 1 283 ? -24.502 16.709 39.570 1.00 92.94 283 LYS A O 1
ATOM 2306 N N . THR A 1 284 ? -25.298 14.826 40.479 1.00 91.81 284 THR A N 1
ATOM 2307 C CA . THR A 1 284 ? -24.447 13.903 39.708 1.00 91.81 284 THR A CA 1
ATOM 2308 C C . THR A 1 284 ? -24.739 13.983 38.211 1.00 91.81 284 THR A C 1
ATOM 2310 O O . THR A 1 284 ? -23.814 14.045 37.405 1.00 91.81 284 THR A O 1
ATOM 2313 N N . ALA A 1 285 ? -26.011 14.061 37.819 1.00 94.00 285 ALA A N 1
ATOM 2314 C CA . ALA A 1 285 ? -26.413 14.248 36.429 1.00 94.00 285 ALA A CA 1
ATOM 2315 C C . ALA A 1 285 ? -25.922 15.591 35.868 1.00 94.00 285 ALA A C 1
ATOM 2317 O O . ALA A 1 285 ? -25.448 15.646 34.733 1.00 94.00 285 ALA A O 1
ATOM 2318 N N . ASN A 1 286 ? -25.989 16.666 36.657 1.00 94.00 286 ASN A N 1
ATOM 2319 C CA . ASN A 1 286 ? -25.449 17.968 36.269 1.00 94.00 286 ASN A CA 1
ATOM 2320 C C . ASN A 1 286 ? -23.918 17.941 36.173 1.00 94.00 286 ASN A C 1
ATOM 2322 O O . ASN A 1 286 ? -23.383 18.429 35.183 1.00 94.00 286 ASN A O 1
ATOM 2326 N N . SER A 1 287 ? -23.222 17.299 37.115 1.00 90.62 287 SER A N 1
ATOM 2327 C CA . SER A 1 287 ? -21.771 17.082 37.047 1.00 90.62 287 SER A CA 1
ATOM 2328 C C . SER A 1 287 ? -21.366 16.251 35.825 1.00 90.62 287 SER A C 1
ATOM 2330 O O . SER A 1 287 ? -20.376 16.547 35.170 1.00 90.62 287 SER A O 1
ATOM 2332 N N . LEU A 1 288 ? -22.144 15.236 35.443 1.00 92.62 288 LEU A N 1
ATOM 2333 C CA . LEU A 1 288 ? -21.896 14.476 34.215 1.00 92.62 288 LEU A CA 1
ATOM 2334 C C . LEU A 1 288 ? -22.124 15.323 32.959 1.00 92.62 288 LEU A C 1
ATOM 2336 O O . LEU A 1 288 ? -21.372 15.193 31.995 1.00 92.62 288 LEU A O 1
ATOM 2340 N N . LYS A 1 289 ? -23.133 16.203 32.953 1.00 93.69 289 LYS A N 1
ATOM 2341 C CA . LYS A 1 289 ? -23.346 17.158 31.855 1.00 93.69 289 LYS A CA 1
ATOM 2342 C C . LYS A 1 289 ? -22.185 18.144 31.735 1.00 93.69 289 LYS A C 1
ATOM 2344 O O . LYS A 1 289 ? -21.734 18.385 30.619 1.00 93.69 289 LYS A O 1
ATOM 2349 N N . THR A 1 290 ? -21.675 18.680 32.846 1.00 92.38 290 THR A N 1
ATOM 2350 C CA . THR A 1 290 ? -20.513 19.582 32.817 1.00 92.38 290 THR A CA 1
ATOM 2351 C C . THR A 1 290 ? -19.246 18.852 32.385 1.00 92.38 290 THR A C 1
ATOM 2353 O O . THR A 1 290 ? -18.512 19.388 31.566 1.00 92.38 290 THR A O 1
ATOM 2356 N N . ILE A 1 291 ? -19.022 17.613 32.837 1.00 92.06 291 ILE A N 1
ATOM 2357 C CA . ILE A 1 291 ? -17.906 16.773 32.372 1.00 92.06 291 ILE A CA 1
ATOM 2358 C C . ILE A 1 291 ? -18.003 16.517 30.866 1.00 92.06 291 ILE A C 1
ATOM 2360 O O . ILE A 1 291 ? -17.002 16.643 30.171 1.00 92.06 291 ILE A O 1
ATOM 2364 N N . ARG A 1 292 ? -19.191 16.194 30.341 1.00 92.19 292 ARG A N 1
ATOM 2365 C CA . ARG A 1 292 ? -19.396 16.010 28.894 1.00 92.19 292 ARG A CA 1
ATOM 2366 C C . ARG A 1 292 ? -19.111 17.293 28.119 1.00 92.19 292 ARG A C 1
ATOM 2368 O O . ARG A 1 292 ? -18.332 17.251 27.181 1.00 92.19 292 ARG A O 1
ATOM 2375 N N . SER A 1 293 ? -19.650 18.425 28.568 1.00 92.94 293 SER A N 1
ATOM 2376 C CA . SER A 1 293 ? -19.377 19.726 27.950 1.00 92.94 293 SER A CA 1
ATOM 2377 C C . SER A 1 293 ? -17.888 20.088 27.989 1.00 92.94 293 SER A C 1
ATOM 2379 O O . SER A 1 293 ? -17.367 20.582 26.998 1.00 92.94 293 SER A O 1
ATOM 2381 N N . LEU A 1 294 ? -17.184 19.812 29.092 1.00 91.75 294 LEU A N 1
ATOM 2382 C CA . LEU A 1 294 ? -15.735 20.009 29.188 1.00 91.75 294 LEU A CA 1
ATOM 2383 C C . LEU A 1 294 ? -14.964 19.058 28.266 1.00 91.75 294 LEU A C 1
ATOM 2385 O O . LEU A 1 294 ? -13.993 19.479 27.649 1.00 91.75 294 LEU A O 1
ATOM 2389 N N . ALA A 1 295 ? -15.395 17.802 28.143 1.00 90.94 295 ALA A N 1
ATOM 2390 C CA . ALA A 1 295 ? -14.795 16.841 27.223 1.00 90.94 295 ALA A CA 1
ATOM 2391 C C . ALA A 1 295 ? -14.977 17.265 25.759 1.00 90.94 295 ALA A C 1
ATOM 2393 O O . ALA A 1 295 ? -14.045 17.123 24.974 1.00 90.94 295 ALA A O 1
ATOM 2394 N N . ASP A 1 296 ? -16.138 17.818 25.403 1.00 93.25 296 ASP A N 1
ATOM 2395 C CA . ASP A 1 296 ? -16.392 18.363 24.068 1.00 93.25 296 ASP A CA 1
ATOM 2396 C C . ASP A 1 296 ? -15.492 19.580 23.801 1.00 93.25 296 ASP A C 1
ATOM 2398 O O . ASP A 1 296 ? -14.803 19.610 22.789 1.00 93.25 296 ASP A O 1
ATOM 2402 N N . VAL A 1 297 ? -15.365 20.506 24.762 1.00 94.12 297 VAL A N 1
ATOM 2403 C CA . VAL A 1 297 ? -14.430 21.646 24.665 1.00 94.12 297 VAL A CA 1
ATOM 2404 C C . VAL A 1 297 ? -12.970 21.190 24.548 1.00 94.12 297 VAL A C 1
ATOM 2406 O O . VAL A 1 297 ? -12.187 21.812 23.832 1.00 94.12 297 VAL A O 1
ATOM 2409 N N . CYS A 1 298 ? -12.573 20.117 25.238 1.00 90.00 298 CYS A N 1
ATOM 2410 C CA . CYS A 1 298 ? -11.243 19.527 25.081 1.00 90.00 298 CYS A CA 1
ATOM 2411 C C . CYS A 1 298 ? -11.033 18.987 23.665 1.00 90.00 298 CYS A C 1
ATOM 2413 O O . CYS A 1 298 ? -10.023 19.327 23.061 1.00 90.00 298 CYS A O 1
ATOM 2415 N N . ARG A 1 299 ? -11.994 18.232 23.114 1.00 93.44 299 ARG A N 1
ATOM 2416 C CA . ARG A 1 299 ? -11.905 17.739 21.729 1.00 93.44 299 ARG A CA 1
ATOM 2417 C C . ARG A 1 299 ? -11.841 18.884 20.726 1.00 93.44 299 ARG A C 1
ATOM 2419 O O . ARG A 1 299 ? -10.990 18.855 19.847 1.00 93.44 299 ARG A O 1
ATOM 2426 N N . ASP A 1 300 ? -12.678 19.906 20.887 1.00 92.12 300 ASP A N 1
ATOM 2427 C CA . ASP A 1 300 ? -12.655 21.090 20.025 1.00 92.12 300 ASP A CA 1
ATOM 2428 C C . ASP A 1 300 ? -11.288 21.784 20.095 1.00 92.12 300 ASP A C 1
ATOM 2430 O O . ASP A 1 300 ? -10.720 22.171 19.074 1.00 92.12 300 ASP A O 1
ATOM 2434 N N . ARG A 1 301 ? -10.701 21.896 21.291 1.00 91.06 301 ARG A N 1
ATOM 2435 C CA . ARG A 1 301 ? -9.370 22.487 21.455 1.00 91.06 301 ARG A CA 1
ATOM 2436 C C . ARG A 1 301 ? -8.259 21.620 20.863 1.00 91.06 301 ARG A C 1
ATOM 2438 O O . ARG A 1 301 ? -7.329 22.180 20.295 1.00 91.06 301 ARG A O 1
ATOM 2445 N N . ASP A 1 302 ? -8.365 20.298 20.944 1.00 89.56 302 ASP A N 1
ATOM 2446 C CA . ASP A 1 302 ? -7.425 19.379 20.295 1.00 89.56 302 ASP A CA 1
ATOM 2447 C C . ASP A 1 302 ? -7.514 19.500 18.765 1.00 89.56 302 ASP A C 1
ATOM 2449 O O . ASP A 1 302 ? -6.486 19.593 18.103 1.00 89.56 302 ASP A O 1
ATOM 2453 N N . THR A 1 303 ? -8.723 19.616 18.197 1.00 92.06 303 THR A N 1
ATOM 2454 C CA . THR A 1 303 ? -8.882 19.891 16.755 1.00 92.06 303 THR A CA 1
ATOM 2455 C C . THR A 1 303 ? -8.294 21.243 16.359 1.00 92.06 303 THR A C 1
ATOM 2457 O O . THR A 1 303 ? -7.608 21.341 15.349 1.00 92.06 303 THR A O 1
ATOM 2460 N N . GLN A 1 304 ? -8.468 22.279 17.187 1.00 90.44 304 GLN A N 1
ATOM 2461 C CA . GLN A 1 304 ? -7.837 23.578 16.948 1.00 90.44 304 GLN A CA 1
ATOM 2462 C C . GLN A 1 304 ? -6.310 23.509 17.029 1.00 90.44 304 GLN A C 1
ATOM 2464 O O . GLN A 1 304 ? -5.648 24.231 16.290 1.00 90.44 304 GLN A O 1
ATOM 2469 N N . LEU A 1 305 ? -5.743 22.681 17.912 1.00 90.50 305 LEU A N 1
ATOM 2470 C CA . LEU A 1 305 ? -4.295 22.476 17.987 1.00 90.50 305 LEU A CA 1
ATOM 2471 C C . LEU A 1 305 ? -3.768 21.793 16.727 1.00 90.50 305 LEU A C 1
ATOM 2473 O O . LEU A 1 305 ? -2.803 22.294 16.163 1.00 90.50 305 LEU A O 1
ATOM 2477 N N . ILE A 1 306 ? -4.442 20.746 16.245 1.00 91.94 306 ILE A N 1
ATOM 2478 C CA . ILE A 1 306 ? -4.100 20.086 14.975 1.00 91.94 306 ILE A CA 1
ATOM 2479 C C . ILE A 1 306 ? -4.142 21.103 13.828 1.00 91.94 306 ILE A C 1
ATOM 2481 O O . ILE A 1 306 ? -3.160 21.266 13.110 1.00 91.94 306 ILE A O 1
ATOM 2485 N N . ASP A 1 307 ? -5.218 21.887 13.714 1.00 90.12 307 ASP A N 1
ATOM 2486 C CA . ASP A 1 307 ? -5.327 22.914 12.675 1.00 90.12 307 ASP A CA 1
ATOM 2487 C C . ASP A 1 307 ? -4.274 24.039 12.816 1.00 90.12 307 ASP A C 1
ATOM 2489 O O . ASP A 1 307 ? -3.987 24.759 11.856 1.00 90.12 307 ASP A O 1
ATOM 2493 N N . MET A 1 308 ? -3.769 24.311 14.025 1.00 87.12 308 MET A N 1
ATOM 2494 C CA . MET A 1 308 ? -2.684 25.275 14.252 1.00 87.12 308 MET A CA 1
ATOM 2495 C C . MET A 1 308 ? -1.328 24.677 13.877 1.00 87.12 308 MET A C 1
ATOM 2497 O O . MET A 1 308 ? -0.520 25.387 13.284 1.00 87.12 308 MET A O 1
ATOM 2501 N N . GLU A 1 309 ? -1.092 23.402 14.183 1.00 88.50 309 GLU A N 1
ATOM 2502 C CA . GLU A 1 309 ? 0.108 22.659 13.788 1.00 88.50 309 GLU A CA 1
ATOM 2503 C C . GLU A 1 309 ? 0.194 22.539 12.264 1.00 88.50 309 GLU A C 1
ATOM 2505 O O . GLU A 1 309 ? 1.201 22.943 11.690 1.00 88.50 309 GLU A O 1
ATOM 2510 N N . GLU A 1 310 ? -0.886 22.146 11.584 1.00 89.62 310 GLU A N 1
ATOM 2511 C CA . GLU A 1 310 ? -0.938 22.101 10.115 1.00 89.62 310 GLU A CA 1
ATOM 2512 C C . GLU A 1 310 ? -0.676 23.479 9.485 1.00 89.62 310 GLU A C 1
ATOM 2514 O O . GLU A 1 310 ? 0.033 23.605 8.483 1.00 89.62 310 GLU A O 1
ATOM 2519 N N . ARG A 1 311 ? -1.216 24.553 10.082 1.00 89.38 311 ARG A N 1
ATOM 2520 C CA . ARG A 1 311 ? -0.935 25.927 9.632 1.00 89.38 311 ARG A CA 1
ATOM 2521 C C . ARG A 1 311 ? 0.508 26.345 9.899 1.00 89.38 311 ARG A C 1
ATOM 2523 O O . ARG A 1 311 ? 1.049 27.110 9.102 1.00 89.38 311 ARG A O 1
ATOM 2530 N N . ALA A 1 312 ? 1.116 25.889 10.991 1.00 88.69 312 ALA A N 1
ATOM 2531 C CA . ALA A 1 312 ? 2.517 26.152 11.296 1.00 88.69 312 ALA A CA 1
ATOM 2532 C C . ALA A 1 312 ? 3.436 25.422 10.308 1.00 88.69 312 ALA A C 1
ATOM 2534 O O . ALA A 1 312 ? 4.306 26.060 9.728 1.00 88.69 312 ALA A O 1
ATOM 2535 N N . GLU A 1 313 ? 3.177 24.144 10.020 1.00 88.81 313 GLU A N 1
ATOM 2536 C CA . GLU A 1 313 ? 3.910 23.367 9.011 1.00 88.81 313 GLU A CA 1
ATOM 2537 C C . GLU A 1 313 ? 3.781 23.981 7.608 1.00 88.81 313 GLU A C 1
ATOM 2539 O O . GLU A 1 313 ? 4.772 24.141 6.890 1.00 88.81 313 GLU A O 1
ATOM 2544 N N . ALA A 1 314 ? 2.569 24.399 7.223 1.00 89.31 314 ALA A N 1
ATOM 2545 C CA . ALA A 1 314 ? 2.353 25.132 5.979 1.00 89.31 314 ALA A CA 1
ATOM 2546 C C . ALA A 1 314 ? 3.104 26.477 5.973 1.00 89.31 314 ALA A C 1
ATOM 2548 O O . ALA A 1 314 ? 3.679 26.863 4.953 1.00 89.31 314 ALA A O 1
ATOM 2549 N N . GLY A 1 315 ? 3.130 27.176 7.110 1.00 88.69 315 GLY A N 1
ATOM 2550 C CA . GLY A 1 315 ? 3.895 28.405 7.310 1.00 88.69 315 GLY A CA 1
ATOM 2551 C C . GLY A 1 315 ? 5.400 28.198 7.136 1.00 88.69 315 GLY A C 1
ATOM 2552 O O . GLY A 1 315 ? 6.027 28.958 6.400 1.00 88.69 315 GLY A O 1
ATOM 2553 N N . ASP A 1 316 ? 5.962 27.145 7.727 1.00 88.38 316 ASP A N 1
ATOM 2554 C CA . ASP A 1 316 ? 7.377 26.783 7.609 1.00 88.38 316 ASP A CA 1
ATOM 2555 C C . ASP A 1 316 ? 7.747 26.415 6.164 1.00 88.38 316 ASP A C 1
ATOM 2557 O O . ASP A 1 316 ? 8.793 26.839 5.662 1.00 88.38 316 ASP A O 1
ATOM 2561 N N . SER A 1 317 ? 6.871 25.694 5.454 1.00 89.25 317 SER A N 1
ATOM 2562 C CA . SER A 1 317 ? 7.052 25.391 4.027 1.00 89.25 317 SER A CA 1
ATOM 2563 C C . SER A 1 317 ? 7.094 26.668 3.187 1.00 89.25 317 SER A C 1
ATOM 2565 O O . SER A 1 317 ? 8.026 26.875 2.408 1.00 89.25 317 SER A O 1
ATOM 2567 N N . VAL A 1 318 ? 6.123 27.565 3.381 1.00 90.00 318 VAL A N 1
ATOM 2568 C CA . VAL A 1 318 ? 6.057 28.853 2.675 1.00 90.00 318 VAL A CA 1
ATOM 2569 C C . VAL A 1 318 ? 7.248 29.746 3.038 1.00 90.00 318 VAL A C 1
ATOM 2571 O O . VAL A 1 318 ? 7.806 30.419 2.174 1.00 90.00 318 VAL A O 1
ATOM 2574 N N . GLN A 1 319 ? 7.697 29.739 4.294 1.00 87.44 319 GLN A N 1
ATOM 2575 C CA . GLN A 1 319 ? 8.884 30.476 4.725 1.00 87.44 319 GLN A CA 1
ATOM 2576 C C . GLN A 1 319 ? 10.166 29.917 4.092 1.00 87.44 319 GLN A C 1
ATOM 2578 O O . GLN A 1 319 ? 11.037 30.695 3.700 1.00 87.44 319 GLN A O 1
ATOM 2583 N N . SER A 1 320 ? 10.277 28.595 3.942 1.00 86.88 320 SER A N 1
ATOM 2584 C CA . SER A 1 320 ? 11.385 27.950 3.230 1.00 86.88 320 SER A CA 1
ATOM 2585 C C . SER A 1 320 ? 11.402 28.340 1.749 1.00 86.88 320 SER A C 1
ATOM 2587 O O . SER A 1 320 ? 12.434 28.775 1.233 1.00 86.88 320 SER A O 1
ATOM 2589 N N . GLU A 1 321 ? 10.243 28.307 1.085 1.00 89.38 321 GLU A N 1
ATOM 2590 C CA . GLU A 1 321 ? 10.088 28.790 -0.292 1.00 89.38 321 GLU A CA 1
ATOM 2591 C C . GLU A 1 321 ? 10.444 30.277 -0.421 1.00 89.38 321 GLU A C 1
ATOM 2593 O O . GLU A 1 321 ? 11.206 30.654 -1.312 1.00 89.38 321 GLU A O 1
ATOM 2598 N N . HIS A 1 322 ? 9.969 31.129 0.492 1.00 86.81 322 HIS A N 1
ATOM 2599 C CA . HIS A 1 322 ? 10.329 32.546 0.524 1.00 86.81 322 HIS A CA 1
ATOM 2600 C C . HIS A 1 322 ? 11.825 32.768 0.757 1.00 86.81 322 HIS A C 1
ATOM 2602 O O . HIS A 1 322 ? 12.399 33.660 0.135 1.00 86.81 322 HIS A O 1
ATOM 2608 N N . SER A 1 323 ? 12.475 31.966 1.603 1.00 91.00 323 SER A N 1
ATOM 2609 C CA . SER A 1 323 ? 13.924 32.032 1.812 1.00 91.00 323 SER A CA 1
ATOM 2610 C C . SER A 1 323 ? 14.698 31.633 0.553 1.00 91.00 323 SER A C 1
ATOM 2612 O O . SER A 1 323 ? 15.695 32.274 0.224 1.00 91.00 323 SER A O 1
ATOM 2614 N N . LEU A 1 324 ? 14.251 30.598 -0.166 1.00 90.88 324 LEU A N 1
ATOM 2615 C CA . LEU A 1 324 ? 14.862 30.155 -1.423 1.00 90.88 324 LEU A CA 1
ATOM 2616 C C . LEU A 1 324 ? 14.677 31.190 -2.537 1.00 90.88 324 LEU A C 1
ATOM 2618 O O . LEU A 1 324 ? 15.643 31.551 -3.209 1.00 90.88 324 LEU A O 1
ATOM 2622 N N . LEU A 1 325 ? 13.461 31.717 -2.694 1.00 90.19 325 LEU A N 1
ATOM 2623 C CA . LEU A 1 325 ? 13.165 32.794 -3.639 1.00 90.19 325 LEU A CA 1
ATOM 2624 C C . LEU A 1 325 ? 13.921 34.077 -3.284 1.00 90.19 325 LEU A C 1
ATOM 2626 O O . LEU A 1 325 ? 14.408 34.758 -4.182 1.00 90.19 325 LEU A O 1
ATOM 2630 N N . GLY A 1 326 ? 14.067 34.390 -1.994 1.00 89.25 326 GLY A N 1
ATOM 2631 C CA . GLY A 1 326 ? 14.877 35.502 -1.502 1.00 89.25 326 GLY A CA 1
ATOM 2632 C C . GLY A 1 326 ? 16.346 35.349 -1.889 1.00 89.25 326 GLY A C 1
ATOM 2633 O O . GLY A 1 326 ? 16.909 36.250 -2.504 1.00 89.25 326 GLY A O 1
ATOM 2634 N N . ALA A 1 327 ? 16.940 34.179 -1.640 1.00 89.62 327 ALA A N 1
ATOM 2635 C CA . ALA A 1 327 ? 18.312 33.879 -2.051 1.00 89.62 327 ALA A CA 1
ATOM 2636 C C . ALA A 1 327 ? 18.490 33.941 -3.581 1.00 89.62 327 ALA A C 1
ATOM 2638 O O . ALA A 1 327 ? 19.491 34.462 -4.077 1.00 89.62 327 ALA A O 1
ATOM 2639 N N . GLN A 1 328 ? 17.505 33.463 -4.345 1.00 90.62 328 GLN A N 1
ATOM 2640 C CA . GLN A 1 328 ? 17.520 33.547 -5.805 1.00 90.62 328 GLN A CA 1
ATOM 2641 C C . GLN A 1 328 ? 17.414 34.999 -6.296 1.00 90.62 328 GLN A C 1
ATOM 2643 O O . GLN A 1 328 ? 18.159 35.393 -7.192 1.00 90.62 328 GLN A O 1
ATOM 2648 N N . ALA A 1 329 ? 16.535 35.807 -5.700 1.00 86.44 329 ALA A N 1
ATOM 2649 C CA . ALA A 1 329 ? 16.384 37.222 -6.023 1.00 86.44 329 ALA A CA 1
ATOM 2650 C C . ALA A 1 329 ? 17.641 38.027 -5.656 1.00 86.44 329 ALA A C 1
ATOM 2652 O O . ALA A 1 329 ? 18.062 38.891 -6.424 1.00 86.44 329 ALA A O 1
ATOM 2653 N N . GLU A 1 330 ? 18.284 37.719 -4.527 1.00 89.50 330 GLU A N 1
ATOM 2654 C CA . GLU A 1 330 ? 19.569 38.306 -4.141 1.00 89.50 330 GLU A CA 1
ATOM 2655 C C . GLU A 1 330 ? 20.680 37.927 -5.124 1.00 89.50 330 GLU A C 1
ATOM 2657 O O . GLU A 1 330 ? 21.415 38.811 -5.566 1.00 89.50 330 GLU A O 1
ATOM 2662 N N . SER A 1 331 ? 20.769 36.656 -5.535 1.00 90.19 331 SER A N 1
ATOM 2663 C CA . SER A 1 331 ? 21.723 36.199 -6.556 1.00 90.19 331 SER A CA 1
ATOM 2664 C C . SER A 1 331 ? 21.508 36.922 -7.886 1.00 90.19 331 SER A C 1
ATOM 2666 O O . SER A 1 331 ? 22.446 37.480 -8.452 1.00 90.19 331 SER A O 1
ATOM 2668 N N . GLN A 1 332 ? 20.262 36.992 -8.359 1.00 89.75 332 GLN A N 1
ATOM 2669 C CA . GLN A 1 332 ? 19.915 37.716 -9.584 1.00 89.75 332 GLN A CA 1
ATOM 2670 C C . GLN A 1 332 ? 20.202 39.216 -9.462 1.00 89.75 332 GLN A C 1
ATOM 2672 O O . GLN A 1 332 ? 20.695 39.833 -10.404 1.00 89.75 332 GLN A O 1
ATOM 2677 N N . SER A 1 333 ? 19.945 39.826 -8.303 1.00 89.31 333 SER A N 1
ATOM 2678 C CA . SER A 1 333 ? 20.285 41.229 -8.062 1.00 89.31 333 SER A CA 1
ATOM 2679 C C . SER A 1 333 ? 21.799 41.452 -8.067 1.00 89.31 333 SER A C 1
ATOM 2681 O O . SER A 1 333 ? 22.253 42.468 -8.592 1.00 89.31 333 SER A O 1
ATOM 2683 N N . GLN A 1 334 ? 22.591 40.535 -7.504 1.00 90.06 334 GLN A N 1
ATOM 2684 C CA . GLN A 1 334 ? 24.055 40.603 -7.539 1.00 90.06 334 GLN A CA 1
ATOM 2685 C C . GLN A 1 334 ? 24.586 40.465 -8.970 1.00 90.06 334 GLN A C 1
ATOM 2687 O O . GLN A 1 334 ? 25.436 41.258 -9.373 1.00 90.06 334 GLN A O 1
ATOM 2692 N N . GLU A 1 335 ? 24.040 39.541 -9.764 1.00 90.44 335 GLU A N 1
ATOM 2693 C CA . GLU A 1 335 ? 24.355 39.401 -11.192 1.00 90.44 335 GLU A CA 1
ATOM 2694 C C . GLU A 1 335 ? 23.993 40.665 -11.980 1.00 90.44 335 GLU A C 1
ATOM 2696 O O . GLU A 1 335 ? 24.812 41.177 -12.742 1.00 90.44 335 GLU A O 1
ATOM 2701 N N . LEU A 1 336 ? 22.804 41.233 -11.758 1.00 88.31 336 LEU A N 1
ATOM 2702 C CA . LEU A 1 336 ? 22.393 42.486 -12.395 1.00 88.31 336 LEU A CA 1
ATOM 2703 C C . LEU A 1 336 ? 23.306 43.653 -12.011 1.00 88.31 336 LEU A C 1
ATOM 2705 O O . LEU A 1 336 ? 23.635 44.475 -12.867 1.00 88.31 336 LEU A O 1
ATOM 2709 N N . VAL A 1 337 ? 23.734 43.744 -10.748 1.00 91.69 337 VAL A N 1
ATOM 2710 C CA . VAL A 1 337 ? 24.699 44.760 -10.306 1.00 91.69 337 VAL A CA 1
ATOM 2711 C C . VAL A 1 337 ? 26.053 44.538 -10.974 1.00 91.69 337 VAL A C 1
ATOM 2713 O O . VAL A 1 337 ? 26.613 45.500 -11.495 1.00 91.69 337 VAL A O 1
ATOM 2716 N N . ALA A 1 338 ? 26.551 43.301 -11.036 1.00 90.00 338 ALA A N 1
ATOM 2717 C CA . ALA A 1 338 ? 27.796 42.973 -11.727 1.00 90.00 338 ALA A CA 1
ATOM 2718 C C . ALA A 1 338 ? 27.726 43.379 -13.209 1.00 90.00 338 ALA A C 1
ATOM 2720 O O . ALA A 1 338 ? 28.533 44.194 -13.659 1.00 90.00 338 ALA A O 1
ATOM 2721 N N . MET A 1 339 ? 26.683 42.959 -13.928 1.00 88.00 339 MET A N 1
ATOM 2722 C CA . MET A 1 339 ? 26.438 43.348 -15.322 1.00 88.00 339 MET A CA 1
ATOM 2723 C C . MET A 1 339 ? 26.307 44.868 -15.494 1.00 88.00 339 MET A C 1
ATOM 2725 O O . MET A 1 339 ? 26.811 45.448 -16.459 1.00 88.00 339 MET A O 1
ATOM 2729 N N . ARG A 1 340 ? 25.667 45.562 -14.547 1.00 90.62 340 ARG A N 1
ATOM 2730 C CA . ARG A 1 340 ? 25.573 47.028 -14.556 1.00 90.62 340 ARG A CA 1
ATOM 2731 C C . ARG A 1 340 ? 26.938 47.692 -14.357 1.00 90.62 340 ARG A C 1
ATOM 2733 O O . ARG A 1 340 ? 27.225 48.699 -15.001 1.00 90.62 340 ARG A O 1
ATOM 2740 N N . THR A 1 341 ? 27.790 47.149 -13.491 1.00 89.50 341 THR A N 1
ATOM 2741 C CA . THR A 1 341 ? 29.158 47.659 -13.315 1.00 89.50 341 THR A CA 1
ATOM 2742 C C . THR A 1 341 ? 30.028 47.381 -14.538 1.00 89.50 341 THR A C 1
ATOM 2744 O O . THR A 1 341 ? 30.758 48.268 -14.971 1.00 89.50 341 THR A O 1
ATOM 2747 N N . GLU A 1 342 ? 29.897 46.208 -15.160 1.00 90.44 342 GLU A N 1
ATOM 2748 C CA . GLU A 1 342 ? 30.603 45.863 -16.396 1.00 90.44 342 GLU A CA 1
ATOM 2749 C C . GLU A 1 342 ? 30.192 46.768 -17.555 1.00 90.44 342 GLU A C 1
ATOM 2751 O O . GLU A 1 342 ? 31.052 47.330 -18.228 1.00 90.44 342 GLU A O 1
ATOM 2756 N N . THR A 1 343 ? 28.891 46.979 -17.756 1.00 87.88 343 THR A N 1
ATOM 2757 C CA . THR A 1 343 ? 28.388 47.912 -18.776 1.00 87.88 343 THR A CA 1
ATOM 2758 C C . THR A 1 343 ? 28.826 49.348 -18.498 1.00 87.88 343 THR A C 1
ATOM 2760 O O . THR A 1 343 ? 29.239 50.042 -19.423 1.00 87.88 343 THR A O 1
ATOM 2763 N N . SER A 1 344 ? 28.829 49.795 -17.237 1.00 91.00 344 SER A N 1
ATOM 2764 C CA . SER A 1 344 ? 29.386 51.102 -16.866 1.00 91.00 344 SER A CA 1
ATOM 2765 C C . SER A 1 344 ? 30.876 51.210 -17.204 1.00 91.00 344 SER A C 1
ATOM 2767 O O . SER A 1 344 ? 31.303 52.238 -17.721 1.00 91.00 344 SER A O 1
ATOM 2769 N N . ASN A 1 345 ? 31.666 50.164 -16.950 1.00 90.88 345 ASN A N 1
ATOM 2770 C CA . ASN A 1 345 ? 33.090 50.131 -17.291 1.00 90.88 345 ASN A CA 1
ATOM 2771 C C . ASN A 1 345 ? 33.314 50.115 -18.810 1.00 90.88 345 ASN A C 1
ATOM 2773 O O . ASN A 1 345 ? 34.217 50.767 -19.322 1.00 90.88 345 ASN A O 1
ATOM 2777 N N . GLN A 1 346 ? 32.475 49.398 -19.557 1.00 89.19 346 GLN A N 1
ATOM 2778 C CA . GLN A 1 346 ? 32.515 49.422 -21.018 1.00 89.19 346 GLN A CA 1
ATOM 2779 C C . GLN A 1 346 ? 32.176 50.814 -21.558 1.00 89.19 346 GLN A C 1
ATOM 2781 O O . GLN A 1 346 ? 32.844 51.281 -22.476 1.00 89.19 346 GLN A O 1
ATOM 2786 N N . LEU A 1 347 ? 31.185 51.501 -20.982 1.00 88.94 347 LEU A N 1
ATOM 2787 C CA . LEU A 1 347 ? 30.844 52.873 -21.360 1.00 88.94 347 LEU A CA 1
ATOM 2788 C C . LEU A 1 347 ? 31.998 53.844 -21.084 1.00 88.94 347 LEU A C 1
ATOM 2790 O O . LEU A 1 347 ? 32.330 54.637 -21.961 1.00 88.94 347 LEU A O 1
ATOM 2794 N N . THR A 1 348 ? 32.658 53.754 -19.924 1.00 88.31 348 THR A N 1
ATOM 2795 C CA . THR A 1 348 ? 33.816 54.615 -19.623 1.00 88.31 348 THR A CA 1
ATOM 2796 C C . THR A 1 348 ? 35.005 54.328 -20.542 1.00 88.31 348 THR A C 1
ATOM 2798 O O . THR A 1 348 ? 35.675 55.265 -20.981 1.00 88.31 348 THR A O 1
ATOM 2801 N N . GLU A 1 349 ? 35.252 53.066 -20.902 1.00 88.38 349 GLU A N 1
ATOM 2802 C CA . GLU A 1 349 ? 36.263 52.710 -21.906 1.00 88.38 349 GLU A CA 1
ATOM 2803 C C . GLU A 1 349 ? 35.887 53.209 -23.310 1.00 88.38 349 GLU A C 1
ATOM 2805 O O . GLU A 1 349 ? 36.745 53.725 -24.028 1.00 88.38 349 GLU A O 1
ATOM 2810 N N . LEU A 1 350 ? 34.610 53.138 -23.704 1.00 87.94 350 LEU A N 1
ATOM 2811 C CA . LEU A 1 350 ? 34.138 53.719 -24.965 1.00 87.94 350 LEU A CA 1
ATOM 2812 C C . LEU A 1 350 ? 34.321 55.238 -24.995 1.00 87.94 350 LEU A C 1
ATOM 2814 O O . LEU A 1 350 ? 34.803 55.764 -26.000 1.00 87.94 350 LEU A O 1
ATOM 2818 N N . ASP A 1 351 ? 34.002 55.939 -23.907 1.00 87.50 351 ASP A N 1
ATOM 2819 C CA . ASP A 1 351 ? 34.228 57.381 -23.788 1.00 87.50 351 ASP A CA 1
ATOM 2820 C C . ASP A 1 351 ? 35.719 57.717 -23.882 1.00 87.50 351 ASP A C 1
ATOM 2822 O O . ASP A 1 351 ? 36.115 58.604 -24.645 1.00 87.50 351 ASP A O 1
ATOM 2826 N N . ARG A 1 352 ? 36.578 56.951 -23.199 1.00 91.44 352 ARG A N 1
ATOM 2827 C CA . ARG A 1 352 ? 38.036 57.095 -23.291 1.00 91.44 352 ARG A CA 1
ATOM 2828 C C . ARG A 1 352 ? 38.541 56.885 -24.720 1.00 91.44 352 ARG A C 1
ATOM 2830 O O . ARG A 1 352 ? 39.346 57.677 -25.217 1.00 91.44 352 ARG A O 1
ATOM 2837 N N . LEU A 1 353 ? 38.083 55.836 -25.402 1.00 88.62 353 LEU A N 1
ATOM 2838 C CA . LEU A 1 353 ? 38.434 55.570 -26.799 1.00 88.62 353 LEU A CA 1
ATOM 2839 C C . LEU A 1 353 ? 37.929 56.683 -27.724 1.00 88.62 353 LEU A C 1
ATOM 2841 O O . LEU A 1 353 ? 38.660 57.110 -28.621 1.00 88.62 353 LEU A O 1
ATOM 2845 N N . ALA A 1 354 ? 36.725 57.206 -27.489 1.00 88.50 354 ALA A N 1
ATOM 2846 C CA . ALA A 1 354 ? 36.178 58.334 -28.232 1.00 88.50 354 ALA A CA 1
ATOM 2847 C C . ALA A 1 354 ? 37.004 59.613 -28.019 1.00 88.50 354 ALA A C 1
ATOM 2849 O O . ALA A 1 354 ? 37.245 60.361 -28.972 1.00 88.50 354 ALA A O 1
ATOM 2850 N N . GLU A 1 355 ? 37.493 59.871 -26.805 1.00 88.75 355 GLU A N 1
ATOM 2851 C CA . GLU A 1 355 ? 38.412 60.976 -26.529 1.00 88.75 355 GLU A CA 1
ATOM 2852 C C . GLU A 1 355 ? 39.751 60.810 -27.248 1.00 88.75 355 GLU A C 1
ATOM 2854 O O . GLU A 1 355 ? 40.214 61.756 -27.891 1.00 88.75 355 GLU A O 1
ATOM 2859 N N . LEU A 1 356 ? 40.345 59.614 -27.220 1.00 89.88 356 LEU A N 1
ATOM 2860 C CA . LEU A 1 356 ? 41.568 59.311 -27.969 1.00 89.88 356 LEU A CA 1
ATOM 2861 C C . LEU A 1 356 ? 41.355 59.476 -29.483 1.00 89.88 356 LEU A C 1
ATOM 2863 O O . LEU A 1 356 ? 42.190 60.073 -30.169 1.00 89.88 356 LEU A O 1
ATOM 2867 N N . ALA A 1 357 ? 40.213 59.038 -30.014 1.00 86.25 357 ALA A N 1
ATOM 2868 C CA . ALA A 1 357 ? 39.831 59.256 -31.408 1.00 86.25 357 ALA A CA 1
ATOM 2869 C C . ALA A 1 357 ? 39.677 60.755 -31.734 1.00 86.25 357 ALA A C 1
ATOM 2871 O O . ALA A 1 357 ? 40.149 61.235 -32.766 1.00 86.25 357 ALA A O 1
ATOM 2872 N N . ARG A 1 358 ? 39.084 61.551 -30.834 1.00 90.00 358 ARG A N 1
ATOM 2873 C CA . ARG A 1 358 ? 38.995 63.015 -30.992 1.00 90.00 358 ARG A CA 1
ATOM 2874 C C . ARG A 1 358 ? 40.372 63.676 -30.941 1.00 90.00 358 ARG A C 1
ATOM 2876 O O . ARG A 1 358 ? 40.628 64.595 -31.722 1.00 90.00 358 ARG A O 1
ATOM 2883 N N . GLN A 1 359 ? 41.258 63.245 -30.045 1.00 87.06 359 GLN A N 1
ATOM 2884 C CA . GLN A 1 359 ? 42.622 63.767 -29.932 1.00 87.06 359 GLN A CA 1
ATOM 2885 C C . GLN A 1 359 ? 43.442 63.451 -31.186 1.00 87.06 359 GLN A C 1
ATOM 2887 O O . GLN A 1 359 ? 44.022 64.363 -31.778 1.00 87.06 359 GLN A O 1
ATOM 2892 N N . THR A 1 360 ? 43.424 62.202 -31.651 1.00 83.88 360 THR A N 1
ATOM 2893 C CA . THR A 1 360 ? 44.086 61.793 -32.900 1.00 83.88 360 THR A CA 1
ATOM 2894 C C . THR A 1 360 ? 43.515 62.536 -34.105 1.00 83.88 360 THR A C 1
ATOM 2896 O O . THR A 1 360 ? 44.287 63.075 -34.894 1.00 83.88 360 THR A O 1
ATOM 2899 N N . ALA A 1 361 ? 42.191 62.706 -34.208 1.00 84.44 361 ALA A N 1
ATOM 2900 C CA . ALA A 1 361 ? 41.573 63.518 -35.258 1.00 84.44 361 ALA A CA 1
ATOM 2901 C C . ALA A 1 361 ? 41.992 65.001 -35.191 1.00 84.44 361 ALA A C 1
ATOM 2903 O O . ALA A 1 361 ? 42.227 65.626 -36.227 1.00 84.44 361 ALA A O 1
ATOM 2904 N N . ARG A 1 362 ? 42.128 65.588 -33.990 1.00 87.19 362 ARG A N 1
ATOM 2905 C CA . ARG A 1 362 ? 42.644 66.961 -33.810 1.00 87.19 362 ARG A CA 1
ATOM 2906 C C . ARG A 1 362 ? 44.097 67.078 -34.262 1.00 87.19 362 ARG A C 1
ATOM 2908 O O . ARG A 1 362 ? 44.422 68.044 -34.952 1.00 87.19 362 ARG A O 1
ATOM 2915 N N . ILE A 1 363 ? 44.948 66.120 -33.893 1.00 83.62 363 ILE A N 1
ATOM 2916 C CA . ILE A 1 363 ? 46.349 66.060 -34.330 1.00 83.62 363 ILE A CA 1
ATOM 2917 C C . ILE A 1 363 ? 46.402 65.913 -35.850 1.00 83.62 363 ILE A C 1
ATOM 2919 O O . ILE A 1 363 ? 47.065 66.708 -36.506 1.00 83.62 363 ILE A O 1
ATOM 2923 N N . HIS A 1 364 ? 45.624 64.997 -36.425 1.00 84.06 364 HIS A N 1
ATOM 2924 C CA . HIS A 1 364 ? 45.561 64.781 -37.867 1.00 84.06 364 HIS A CA 1
ATOM 2925 C C . HIS A 1 364 ? 45.087 66.036 -38.619 1.00 84.06 364 HIS A C 1
ATOM 2927 O O . HIS A 1 364 ? 45.700 66.427 -39.606 1.00 84.06 364 HIS A O 1
ATOM 2933 N N . ARG A 1 365 ? 44.061 66.750 -38.128 1.00 84.94 365 ARG A N 1
ATOM 2934 C CA . ARG A 1 365 ? 43.624 68.042 -38.703 1.00 84.94 365 ARG A CA 1
ATOM 2935 C C . ARG A 1 365 ? 44.678 69.142 -38.567 1.00 84.94 365 ARG A C 1
ATOM 2937 O O . ARG A 1 365 ? 44.797 69.985 -39.454 1.00 84.94 365 ARG A O 1
ATOM 2944 N N . ARG A 1 366 ? 45.416 69.198 -37.450 1.00 83.44 366 ARG A N 1
ATOM 2945 C CA . ARG A 1 366 ? 46.547 70.133 -37.280 1.00 83.44 366 ARG A CA 1
ATOM 2946 C C . ARG A 1 366 ? 47.656 69.810 -38.277 1.00 83.44 366 ARG A C 1
ATOM 2948 O O . ARG A 1 366 ? 48.105 70.717 -38.965 1.00 83.44 366 ARG A O 1
ATOM 2955 N N . PHE A 1 367 ? 48.008 68.536 -38.407 1.00 81.56 367 PHE A N 1
ATOM 2956 C CA . PHE A 1 367 ? 48.991 68.051 -39.365 1.00 81.56 367 PHE A CA 1
ATOM 2957 C C . PHE A 1 367 ? 48.576 68.351 -40.811 1.00 81.56 367 PHE A C 1
ATOM 2959 O O . PHE A 1 367 ? 49.348 68.958 -41.537 1.00 81.56 367 PHE A O 1
ATOM 2966 N N . GLN A 1 368 ? 47.335 68.053 -41.213 1.00 83.25 368 GLN A N 1
ATOM 2967 C CA . GLN A 1 368 ? 46.821 68.399 -42.546 1.00 83.25 368 GLN A CA 1
ATOM 2968 C C . GLN A 1 368 ? 46.849 69.909 -42.821 1.00 83.25 368 GLN A C 1
ATOM 2970 O O . GLN A 1 368 ? 47.161 70.320 -43.936 1.00 83.25 368 GLN A O 1
ATOM 2975 N N . ARG A 1 369 ? 46.530 70.753 -41.827 1.00 81.50 369 ARG A N 1
ATOM 2976 C CA . ARG A 1 369 ? 46.653 72.213 -41.974 1.00 81.50 369 ARG A CA 1
ATOM 2977 C C . ARG A 1 369 ? 48.101 72.642 -42.172 1.00 81.50 369 ARG A C 1
ATOM 2979 O O . ARG A 1 369 ? 48.342 73.463 -43.047 1.00 81.50 369 ARG A O 1
ATOM 2986 N N . LEU A 1 370 ? 49.031 72.082 -41.397 1.00 80.31 370 LEU A N 1
ATOM 2987 C CA . LEU A 1 370 ? 50.454 72.368 -41.550 1.00 80.31 370 LEU A CA 1
ATOM 2988 C C . LEU A 1 370 ? 50.953 71.910 -42.923 1.00 80.31 370 LEU A C 1
ATOM 2990 O O . LEU A 1 370 ? 51.597 72.688 -43.605 1.00 80.31 370 LEU A O 1
ATOM 2994 N N . LEU A 1 371 ? 50.567 70.715 -43.375 1.00 80.06 371 LEU A N 1
ATOM 2995 C CA . LEU A 1 371 ? 50.925 70.203 -44.697 1.00 80.06 371 LEU A CA 1
ATOM 2996 C C . LEU A 1 371 ? 50.428 71.130 -45.815 1.00 80.06 371 LEU A C 1
ATOM 2998 O O . LEU A 1 371 ? 51.200 71.480 -46.695 1.00 80.06 371 LEU A O 1
ATOM 3002 N N . ARG A 1 372 ? 49.173 71.599 -45.738 1.00 81.94 372 ARG A N 1
ATOM 3003 C CA . ARG A 1 372 ? 48.620 72.584 -46.686 1.00 81.94 372 ARG A CA 1
ATOM 3004 C C . ARG A 1 372 ? 49.325 73.940 -46.613 1.00 81.94 372 ARG A C 1
ATOM 3006 O O . ARG A 1 372 ? 49.439 74.618 -47.625 1.00 81.94 372 ARG A O 1
ATOM 3013 N N . GLN A 1 373 ? 49.753 74.376 -45.428 1.00 77.25 373 GLN A N 1
ATOM 3014 C CA . GLN A 1 373 ? 50.527 75.613 -45.266 1.00 77.25 373 GLN A CA 1
ATOM 3015 C C . GLN A 1 373 ? 51.936 75.469 -45.840 1.00 77.25 373 GLN A C 1
ATOM 3017 O O . GLN A 1 373 ? 52.394 76.381 -46.515 1.00 77.25 373 GLN A O 1
ATOM 3022 N N . SER A 1 374 ? 52.592 74.328 -45.627 1.00 70.94 374 SER A N 1
ATOM 3023 C CA . SER A 1 374 ? 53.873 74.000 -46.249 1.00 70.94 374 SER A CA 1
ATOM 3024 C C . SER A 1 374 ? 53.742 73.905 -47.768 1.00 70.94 374 SER A C 1
ATOM 3026 O O . SER A 1 374 ? 54.561 74.480 -48.466 1.00 70.94 374 SER A O 1
ATOM 3028 N N . GLU A 1 375 ? 52.699 73.251 -48.283 1.00 77.06 375 GLU A N 1
ATOM 3029 C CA . GLU A 1 375 ? 52.394 73.178 -49.718 1.00 77.06 375 GLU A CA 1
ATOM 3030 C C . GLU A 1 375 ? 52.222 74.577 -50.320 1.00 77.06 375 GLU A C 1
ATOM 3032 O O . GLU A 1 375 ? 52.899 74.909 -51.287 1.00 77.06 375 GLU A O 1
ATOM 3037 N N . ARG A 1 376 ? 51.398 75.435 -49.700 1.00 76.69 376 ARG A N 1
ATOM 3038 C CA . ARG A 1 376 ? 51.219 76.829 -50.134 1.00 76.69 376 ARG A CA 1
ATOM 3039 C C . ARG A 1 376 ? 52.507 77.628 -50.069 1.00 76.69 376 ARG A C 1
ATOM 3041 O O . ARG A 1 376 ? 52.837 78.278 -51.039 1.00 76.69 376 ARG A O 1
ATOM 3048 N N . ALA A 1 377 ? 53.247 77.565 -48.967 1.00 69.56 377 ALA A N 1
ATOM 3049 C CA . ALA A 1 377 ? 54.471 78.340 -48.818 1.00 69.56 377 ALA A CA 1
ATOM 3050 C C . ALA A 1 377 ? 55.589 77.867 -49.760 1.00 69.56 377 ALA A C 1
ATOM 3052 O O . ALA A 1 377 ? 56.396 78.675 -50.203 1.00 69.56 377 ALA A O 1
ATOM 3053 N N . VAL A 1 378 ? 55.625 76.575 -50.098 1.00 71.62 378 VAL A N 1
ATOM 3054 C CA . VAL A 1 378 ? 56.509 76.044 -51.140 1.00 71.62 378 VAL A CA 1
ATOM 3055 C C . VAL A 1 378 ? 56.045 76.519 -52.520 1.00 71.62 378 VAL A C 1
ATOM 3057 O O . VAL A 1 378 ? 56.875 77.012 -53.277 1.00 71.62 378 VAL A O 1
ATOM 3060 N N . SER A 1 379 ? 54.748 76.452 -52.843 1.00 73.25 379 SER A N 1
ATOM 3061 C CA . SER A 1 379 ? 54.201 77.025 -54.084 1.00 73.25 379 SER A CA 1
ATOM 3062 C C . SER A 1 379 ? 54.454 78.531 -54.202 1.00 73.25 379 SER A C 1
ATOM 3064 O O . SER A 1 379 ? 54.873 78.980 -55.264 1.00 73.25 379 SER A O 1
ATOM 3066 N N . ASP A 1 380 ? 54.275 79.294 -53.124 1.00 66.62 380 ASP A N 1
ATOM 3067 C CA . ASP A 1 380 ? 54.541 80.731 -53.064 1.00 66.62 380 ASP A CA 1
ATOM 3068 C C . ASP A 1 380 ? 56.037 80.995 -53.271 1.00 66.62 380 ASP A C 1
ATOM 3070 O O . ASP A 1 380 ? 56.392 81.781 -54.146 1.00 66.62 380 ASP A O 1
ATOM 3074 N N . ALA A 1 381 ? 56.923 80.274 -52.568 1.00 65.25 381 ALA A N 1
ATOM 3075 C CA . ALA A 1 381 ? 58.372 80.384 -52.748 1.00 65.25 381 ALA A CA 1
ATOM 3076 C C . ALA A 1 381 ? 58.797 80.088 -54.197 1.00 65.25 381 ALA A C 1
ATOM 3078 O O . ALA A 1 381 ? 59.574 80.853 -54.770 1.00 65.25 381 ALA A O 1
ATOM 3079 N N . PHE A 1 382 ? 58.248 79.034 -54.813 1.00 62.12 382 PHE A N 1
ATOM 3080 C CA . PHE A 1 382 ? 58.487 78.717 -56.224 1.00 62.12 382 PHE A CA 1
ATOM 3081 C C . PHE A 1 382 ? 57.900 79.764 -57.183 1.00 62.12 382 PHE A C 1
ATOM 3083 O O . PHE A 1 382 ? 58.524 80.045 -58.201 1.00 62.12 382 PHE A O 1
ATOM 3090 N N . SER A 1 383 ? 56.756 80.379 -56.870 1.00 62.47 383 SER A N 1
ATOM 3091 C CA . SER A 1 383 ? 56.186 81.461 -57.689 1.00 62.47 383 SER A CA 1
ATOM 3092 C C . SER A 1 383 ? 56.994 82.762 -57.600 1.00 62.47 383 SER A C 1
ATOM 3094 O O . SER A 1 383 ? 57.123 83.467 -58.589 1.00 62.47 383 SER A O 1
ATOM 3096 N N . THR A 1 384 ? 57.620 83.045 -56.452 1.00 58.56 384 THR A N 1
ATOM 3097 C CA . THR A 1 384 ? 58.502 84.211 -56.245 1.00 58.56 384 THR A CA 1
ATOM 3098 C C . THR A 1 384 ? 59.931 84.021 -56.770 1.00 58.56 384 THR A C 1
ATOM 3100 O O . THR A 1 384 ? 60.755 84.925 -56.665 1.00 58.56 384 THR A O 1
ATOM 3103 N N . LEU A 1 385 ? 60.242 82.837 -57.309 1.00 53.94 385 LEU A N 1
ATOM 3104 C CA . LEU A 1 385 ? 61.532 82.480 -57.909 1.00 53.94 385 LEU A CA 1
ATOM 3105 C C . LEU A 1 385 ? 61.627 82.865 -59.393 1.00 53.94 385 LEU A C 1
ATOM 3107 O O . LEU A 1 385 ? 62.642 82.568 -60.017 1.00 53.94 385 LEU A O 1
ATOM 3111 N N . THR A 1 386 ? 60.612 83.527 -59.956 1.00 51.50 386 THR A N 1
ATOM 3112 C CA . THR A 1 386 ? 60.756 84.268 -61.211 1.00 51.50 386 THR A CA 1
ATOM 3113 C C . THR A 1 386 ? 61.356 85.638 -60.889 1.00 51.50 386 THR A C 1
ATOM 3115 O O . THR A 1 386 ? 60.653 86.482 -60.332 1.00 51.50 386 THR A O 1
ATOM 3118 N N . PRO A 1 387 ? 62.653 85.875 -61.154 1.00 52.31 387 PRO A N 1
ATOM 3119 C CA . PRO A 1 387 ? 63.212 87.209 -61.021 1.00 52.31 387 PRO A CA 1
ATOM 3120 C C . PRO A 1 387 ? 62.595 88.101 -62.101 1.00 52.31 387 PRO A C 1
ATOM 3122 O O . PRO A 1 387 ? 62.864 87.900 -63.282 1.00 52.31 387 PRO A O 1
ATOM 3125 N N . ASP A 1 388 ? 61.777 89.076 -61.702 1.00 48.19 388 ASP A N 1
ATOM 3126 C CA . ASP A 1 388 ? 61.510 90.220 -62.570 1.00 48.19 388 ASP A CA 1
ATOM 3127 C C . ASP A 1 388 ? 62.827 90.993 -62.719 1.00 48.19 388 ASP A C 1
ATOM 3129 O O . ASP A 1 388 ? 63.507 91.297 -61.732 1.00 48.19 388 ASP A O 1
ATOM 3133 N N . GLU A 1 389 ? 63.208 91.252 -63.970 1.00 51.47 389 GLU A N 1
ATOM 3134 C CA . GLU A 1 389 ? 64.526 91.737 -64.413 1.00 51.47 389 GLU A CA 1
ATOM 3135 C C . GLU A 1 389 ? 64.891 93.153 -63.902 1.00 51.47 389 GLU A C 1
ATOM 3137 O O . GLU A 1 389 ? 65.952 93.681 -64.225 1.00 51.47 389 GLU A O 1
ATOM 3142 N N . GLU A 1 390 ? 64.057 93.743 -63.041 1.00 56.44 390 GLU A N 1
ATOM 3143 C CA . GLU A 1 390 ? 64.200 95.085 -62.462 1.00 56.44 390 GLU A CA 1
ATOM 3144 C C . GLU A 1 390 ? 64.342 95.087 -60.926 1.00 56.44 390 GLU A C 1
ATOM 3146 O O . GLU A 1 390 ? 64.225 96.129 -60.286 1.00 56.44 390 GLU A O 1
ATOM 3151 N N . MET A 1 391 ? 64.609 93.938 -60.300 1.00 53.03 391 MET A N 1
ATOM 3152 C CA . MET A 1 391 ? 64.812 93.873 -58.848 1.00 53.03 391 MET A CA 1
ATOM 3153 C C . MET A 1 391 ? 66.214 94.359 -58.452 1.00 53.03 391 MET A C 1
ATOM 3155 O O . MET A 1 391 ? 67.226 93.738 -58.784 1.00 53.03 391 MET A O 1
ATOM 3159 N N . THR A 1 392 ? 66.289 95.449 -57.683 1.00 61.72 392 THR A N 1
ATOM 3160 C CA . THR A 1 392 ? 67.564 95.957 -57.150 1.00 61.72 392 THR A CA 1
ATOM 3161 C C . THR A 1 392 ? 68.165 94.997 -56.113 1.00 61.72 392 THR A C 1
ATOM 3163 O O . THR A 1 392 ? 67.455 94.256 -55.431 1.00 61.72 392 THR A O 1
ATOM 3166 N N . GLU A 1 393 ? 69.496 94.993 -55.949 1.00 61.47 393 GLU A N 1
ATOM 3167 C CA . GLU A 1 393 ? 70.206 94.048 -55.061 1.00 61.47 393 GLU A CA 1
ATOM 3168 C C . GLU A 1 393 ? 69.702 94.110 -53.603 1.00 61.47 393 GLU A C 1
ATOM 3170 O O . GLU A 1 393 ? 69.594 93.089 -52.918 1.00 61.47 393 GLU A O 1
ATOM 3175 N N . ALA A 1 394 ? 69.283 95.296 -53.151 1.00 62.62 394 ALA A N 1
ATOM 3176 C CA . ALA A 1 394 ? 68.641 95.486 -51.854 1.00 62.62 394 ALA A CA 1
ATOM 3177 C C . ALA A 1 394 ? 67.285 94.761 -51.756 1.00 62.62 394 ALA A C 1
ATOM 3179 O O . ALA A 1 394 ? 66.993 94.123 -50.742 1.00 62.62 394 ALA A O 1
ATOM 3180 N N . GLU A 1 395 ? 66.469 94.802 -52.807 1.00 62.97 395 GLU A N 1
ATOM 3181 C CA . GLU A 1 395 ? 65.155 94.156 -52.855 1.00 62.97 395 GLU A CA 1
ATOM 3182 C C . GLU A 1 395 ? 65.278 92.632 -52.970 1.00 62.97 395 GLU A C 1
ATOM 3184 O O . GLU A 1 395 ? 64.546 91.908 -52.292 1.00 62.97 395 GLU A O 1
ATOM 3189 N N . ALA A 1 396 ? 66.264 92.131 -53.721 1.00 63.19 396 ALA A N 1
ATOM 3190 C CA . ALA A 1 396 ? 66.583 90.704 -53.796 1.00 63.19 396 ALA A CA 1
ATOM 3191 C C . ALA A 1 396 ? 67.052 90.139 -52.439 1.00 63.19 396 ALA A C 1
ATOM 3193 O O . ALA A 1 396 ? 66.629 89.053 -52.027 1.00 63.19 396 ALA A O 1
ATOM 3194 N N . VAL A 1 397 ? 67.873 90.888 -51.688 1.00 69.12 397 VAL A N 1
ATOM 3195 C CA . VAL A 1 397 ? 68.283 90.516 -50.321 1.00 69.12 397 VAL A CA 1
ATOM 3196 C C . VAL A 1 397 ? 67.091 90.534 -49.365 1.00 69.12 397 VAL A C 1
ATOM 3198 O O . VAL A 1 397 ? 66.948 89.619 -48.549 1.00 69.12 397 VAL A O 1
ATOM 3201 N N . ILE A 1 398 ? 66.203 91.525 -49.472 1.00 68.19 398 ILE A N 1
ATOM 3202 C CA . ILE A 1 398 ? 64.981 91.592 -48.660 1.00 68.19 398 ILE A CA 1
ATOM 3203 C C . ILE A 1 398 ? 64.056 90.411 -48.977 1.00 68.19 398 ILE A C 1
ATOM 3205 O O . ILE A 1 398 ? 63.535 89.794 -48.047 1.00 68.19 398 ILE A O 1
ATOM 3209 N N . LEU A 1 399 ? 63.885 90.048 -50.250 1.00 66.50 399 LEU A N 1
ATOM 3210 C CA . LEU A 1 399 ? 63.057 88.917 -50.669 1.00 66.50 399 LEU A CA 1
ATOM 3211 C C . LEU A 1 399 ? 63.641 87.583 -50.183 1.00 66.50 399 LEU A C 1
ATOM 3213 O O . LEU A 1 399 ? 62.932 86.789 -49.566 1.00 66.50 399 LEU A O 1
ATOM 3217 N N . ARG A 1 400 ? 64.954 87.369 -50.344 1.00 68.94 400 ARG A N 1
ATOM 3218 C CA . ARG A 1 400 ? 65.649 86.174 -49.835 1.00 68.94 400 ARG A CA 1
ATOM 3219 C C . ARG A 1 400 ? 65.577 86.075 -48.313 1.00 68.94 400 ARG A C 1
ATOM 3221 O O . ARG A 1 400 ? 65.408 84.982 -47.776 1.00 68.94 400 ARG A O 1
ATOM 3228 N N . ARG A 1 401 ? 65.669 87.207 -47.609 1.00 72.75 401 ARG A N 1
ATOM 3229 C CA . ARG A 1 401 ? 65.515 87.270 -46.151 1.00 72.75 401 ARG A CA 1
ATOM 3230 C C . ARG A 1 401 ? 64.078 86.963 -45.732 1.00 72.75 401 ARG A C 1
ATOM 3232 O O . ARG A 1 401 ? 63.900 86.174 -44.814 1.00 72.75 401 ARG A O 1
ATOM 3239 N N . LYS A 1 402 ? 63.067 87.494 -46.429 1.00 70.94 402 LYS A N 1
ATOM 3240 C CA . LYS A 1 402 ? 61.649 87.148 -46.213 1.00 70.94 402 LYS A CA 1
ATOM 3241 C C . LYS A 1 402 ? 61.385 85.658 -46.458 1.00 70.94 402 LYS A C 1
ATOM 3243 O O . LYS A 1 402 ? 60.735 85.022 -45.635 1.00 70.94 402 LYS A O 1
ATOM 3248 N N . MET A 1 403 ? 61.955 85.078 -47.515 1.00 69.81 403 MET A N 1
ATOM 3249 C CA . MET A 1 403 ? 61.838 83.648 -47.819 1.00 69.81 403 MET A CA 1
ATOM 3250 C C . MET A 1 403 ? 62.503 82.782 -46.743 1.00 69.81 403 MET A C 1
ATOM 3252 O O . MET A 1 403 ? 61.872 81.867 -46.221 1.00 69.81 403 MET A O 1
ATOM 3256 N N . LEU A 1 404 ? 63.749 83.083 -46.360 1.00 70.56 404 LEU A N 1
ATOM 3257 C CA . LEU A 1 404 ? 64.438 82.368 -45.282 1.00 70.56 404 LEU A CA 1
ATOM 3258 C C . LEU A 1 404 ? 63.677 82.475 -43.960 1.00 70.56 404 LEU A C 1
ATOM 3260 O O . LEU A 1 404 ? 63.585 81.481 -43.250 1.00 70.56 404 LEU A O 1
ATOM 3264 N N . VAL A 1 405 ? 63.089 83.634 -43.655 1.00 73.50 405 VAL A N 1
ATOM 3265 C CA . VAL A 1 405 ? 62.222 83.809 -42.482 1.00 73.50 405 VAL A CA 1
ATOM 3266 C C . VAL A 1 405 ? 60.976 82.927 -42.593 1.00 73.50 405 VAL A C 1
ATOM 3268 O O . VAL A 1 405 ? 60.696 82.187 -41.657 1.00 73.50 405 VAL A O 1
ATOM 3271 N N . SER A 1 406 ? 60.295 82.899 -43.742 1.00 71.06 406 SER A N 1
ATOM 3272 C CA . SER A 1 406 ? 59.110 82.047 -43.940 1.00 71.06 406 SER A CA 1
ATOM 3273 C C . SER A 1 406 ? 59.422 80.541 -43.861 1.00 71.06 406 SER A C 1
ATOM 3275 O O . SER A 1 406 ? 58.677 79.778 -43.247 1.00 71.06 406 SER A O 1
ATOM 3277 N N . LEU A 1 407 ? 60.569 80.099 -44.395 1.00 71.31 407 LEU A N 1
ATOM 3278 C CA . LEU A 1 407 ? 61.042 78.713 -44.302 1.00 71.31 407 LEU A CA 1
ATOM 3279 C C . LEU A 1 407 ? 61.466 78.353 -42.872 1.00 71.31 407 LEU A C 1
ATOM 3281 O O . LEU A 1 407 ? 61.177 77.251 -42.406 1.00 71.31 407 LEU A O 1
ATOM 3285 N N . LEU A 1 408 ? 62.108 79.278 -42.153 1.00 72.81 408 LEU A N 1
ATOM 3286 C CA . LEU A 1 408 ? 62.476 79.103 -40.747 1.00 72.81 408 LEU A CA 1
ATOM 3287 C C . LEU A 1 408 ? 61.231 79.036 -39.849 1.00 72.81 408 LEU A C 1
ATOM 3289 O O . LEU A 1 408 ? 61.202 78.246 -38.906 1.00 72.81 408 LEU A O 1
ATOM 3293 N N . GLU A 1 409 ? 60.196 79.824 -40.137 1.00 73.50 409 GLU A N 1
ATOM 3294 C CA . GLU A 1 409 ? 58.908 79.771 -39.440 1.00 73.50 409 GLU A CA 1
ATOM 3295 C C . GLU A 1 409 ? 58.202 78.431 -39.666 1.00 73.50 409 GLU A C 1
ATOM 3297 O O . GLU A 1 409 ? 57.743 77.817 -38.701 1.00 73.50 409 GLU A O 1
ATOM 3302 N N . LEU A 1 410 ? 58.189 77.907 -40.897 1.00 71.75 410 LEU A N 1
ATOM 3303 C CA . LEU A 1 410 ? 57.665 76.565 -41.184 1.00 71.75 410 LEU A CA 1
ATOM 3304 C C . LEU A 1 410 ? 58.422 75.472 -40.425 1.00 71.75 410 LEU A C 1
ATOM 3306 O O . LEU A 1 410 ? 57.796 74.551 -39.901 1.00 71.75 410 LEU A O 1
ATOM 3310 N N . LEU A 1 411 ? 59.747 75.583 -40.320 1.00 71.75 411 LEU A N 1
ATOM 3311 C CA . LEU A 1 411 ? 60.583 74.632 -39.583 1.00 71.75 411 LEU A CA 1
ATOM 3312 C C . LEU A 1 411 ? 60.320 74.692 -38.070 1.00 71.75 411 LEU A C 1
ATOM 3314 O O . LEU A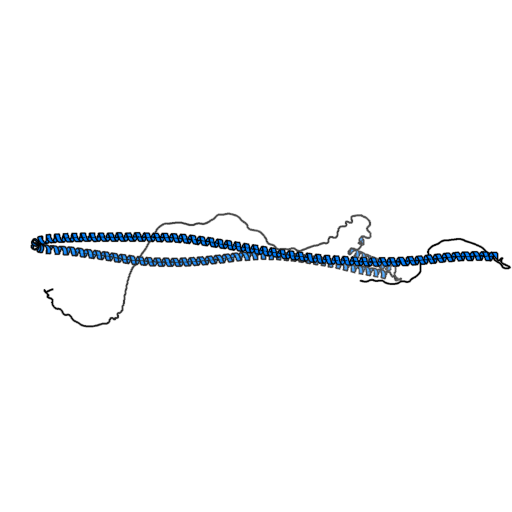 1 411 ? 60.189 73.652 -37.427 1.00 71.75 411 LEU A O 1
ATOM 3318 N N . HIS A 1 412 ? 60.148 75.892 -37.505 1.00 71.44 412 HIS A N 1
ATOM 3319 C CA . HIS A 1 412 ? 59.706 76.056 -36.115 1.00 71.44 412 HIS A CA 1
ATOM 3320 C C . HIS A 1 412 ? 58.306 75.469 -35.890 1.00 71.44 412 HIS A C 1
ATOM 3322 O O . HIS A 1 412 ? 58.054 74.842 -34.859 1.00 71.44 412 HIS A O 1
ATOM 3328 N N . MET A 1 413 ? 57.386 75.643 -36.842 1.00 71.88 413 MET A N 1
ATOM 3329 C CA . MET A 1 413 ? 56.046 75.062 -36.750 1.00 71.88 413 MET A CA 1
ATOM 3330 C C . MET A 1 413 ? 56.062 73.530 -36.869 1.00 71.88 413 MET A C 1
ATOM 3332 O O . MET A 1 413 ? 55.330 72.870 -36.134 1.00 71.88 413 MET A O 1
ATOM 3336 N N . ALA A 1 414 ? 56.917 72.953 -37.717 1.00 67.31 414 ALA A N 1
ATOM 3337 C CA . ALA A 1 414 ? 57.096 71.505 -37.846 1.00 67.31 414 ALA A CA 1
ATOM 3338 C C . ALA A 1 414 ? 57.729 70.876 -36.592 1.00 67.31 414 ALA A C 1
ATOM 3340 O O . ALA A 1 414 ? 57.202 69.889 -36.067 1.00 67.31 414 ALA A O 1
ATOM 3341 N N . ALA A 1 415 ? 58.772 71.503 -36.038 1.00 68.50 415 ALA A N 1
ATOM 3342 C CA . ALA A 1 415 ? 59.407 71.074 -34.792 1.00 68.50 415 ALA A CA 1
ATOM 3343 C C . ALA A 1 415 ? 58.431 71.104 -33.602 1.00 68.50 415 ALA A C 1
ATOM 3345 O O . ALA A 1 415 ? 58.375 70.158 -32.819 1.00 68.50 415 ALA A O 1
ATOM 3346 N N . ARG A 1 416 ? 57.569 72.129 -33.508 1.00 67.75 416 ARG A N 1
ATOM 3347 C CA . ARG A 1 416 ? 56.513 72.216 -32.477 1.00 67.75 416 ARG A CA 1
ATOM 3348 C C . ARG A 1 416 ? 55.459 71.108 -32.564 1.00 67.75 416 ARG A C 1
ATOM 3350 O O . ARG A 1 416 ? 54.793 70.828 -31.570 1.00 67.75 416 ARG A O 1
ATOM 3357 N N . VAL A 1 417 ? 55.283 70.493 -33.732 1.00 66.25 417 VAL A N 1
ATOM 3358 C CA . VAL A 1 417 ? 54.384 69.343 -33.946 1.00 66.25 417 VAL A CA 1
ATOM 3359 C C . VAL A 1 417 ? 55.140 68.006 -33.808 1.00 66.25 417 VAL A C 1
ATOM 3361 O O . VAL A 1 417 ? 54.522 66.946 -33.856 1.00 66.25 417 VAL A O 1
ATOM 3364 N N . GLY A 1 418 ? 56.454 68.041 -33.551 1.00 66.25 418 GLY A N 1
ATOM 3365 C CA . GLY A 1 418 ? 57.293 66.865 -33.306 1.00 66.25 418 GLY A CA 1
ATOM 3366 C C . GLY A 1 418 ? 57.843 66.199 -34.571 1.00 66.25 418 GLY A C 1
ATOM 3367 O O . GLY A 1 418 ? 58.227 65.032 -34.525 1.00 66.25 418 GLY A O 1
ATOM 3368 N N . LEU A 1 419 ? 57.866 66.909 -35.703 1.00 59.56 419 LEU A N 1
ATOM 3369 C CA . LEU A 1 419 ? 58.376 66.413 -36.981 1.00 59.56 419 LEU A CA 1
ATOM 3370 C C . LEU A 1 419 ? 59.648 67.178 -37.368 1.00 59.56 419 LEU A C 1
ATOM 3372 O O . LEU A 1 419 ? 59.582 68.331 -37.786 1.00 59.56 419 LEU A O 1
ATOM 3376 N N . GLY A 1 420 ? 60.798 66.510 -37.248 1.00 60.44 420 GLY A N 1
ATOM 3377 C CA . GLY A 1 420 ? 62.116 67.061 -37.590 1.00 60.44 420 GLY A CA 1
ATOM 3378 C C . GLY A 1 420 ? 62.824 67.783 -36.429 1.00 60.44 420 GLY A C 1
ATOM 3379 O O . GLY A 1 420 ? 62.199 68.082 -35.411 1.00 60.44 420 GLY A O 1
ATOM 3380 N N . PRO A 1 421 ? 64.145 68.014 -36.542 1.00 62.41 421 PRO A N 1
ATOM 3381 C CA . PRO A 1 421 ? 64.945 68.633 -35.488 1.00 62.41 421 PRO A CA 1
ATOM 3382 C C . PRO A 1 421 ? 64.555 70.101 -35.271 1.00 62.41 421 PRO A C 1
ATOM 3384 O O . PRO A 1 421 ? 64.294 70.839 -36.221 1.00 62.41 421 PRO A O 1
ATOM 3387 N N . GLU A 1 422 ? 64.533 70.532 -34.009 1.00 63.88 422 GLU A N 1
ATOM 3388 C CA . GLU A 1 422 ? 64.244 71.919 -33.647 1.00 63.88 422 GLU A CA 1
ATOM 3389 C C . GLU A 1 422 ? 65.313 72.852 -34.249 1.00 63.88 422 GLU A C 1
ATOM 3391 O O . GLU A 1 422 ? 66.500 72.530 -34.180 1.00 63.88 422 GLU A O 1
ATOM 3396 N N . PRO A 1 423 ? 64.959 74.007 -34.833 1.00 61.41 423 PRO A N 1
ATOM 3397 C CA . PRO A 1 423 ? 65.915 74.878 -35.528 1.00 61.41 423 PRO A CA 1
ATOM 3398 C C . PRO A 1 423 ? 67.066 75.399 -34.648 1.00 61.41 423 PRO A C 1
ATOM 3400 O O . PRO A 1 423 ? 68.121 75.727 -35.178 1.00 61.41 423 PRO A O 1
ATOM 3403 N N . ALA A 1 424 ? 66.928 75.394 -33.316 1.00 63.22 424 ALA A N 1
ATOM 3404 C CA . ALA A 1 424 ? 68.019 75.684 -32.374 1.00 63.22 424 ALA A CA 1
ATOM 3405 C C . ALA A 1 424 ? 69.081 74.563 -32.271 1.00 63.22 424 ALA A C 1
ATOM 3407 O O . ALA A 1 424 ? 70.186 74.795 -31.782 1.00 63.22 424 ALA A O 1
ATOM 3408 N N . SER A 1 425 ? 68.763 73.348 -32.730 1.00 58.53 425 SER A N 1
ATOM 3409 C CA . SER A 1 425 ? 69.697 72.215 -32.808 1.00 58.53 425 SER A CA 1
ATOM 3410 C C . SER A 1 425 ? 70.536 72.210 -34.095 1.00 58.53 425 SER A C 1
ATOM 3412 O O . SER A 1 425 ? 71.540 71.500 -34.180 1.00 58.53 425 SER A O 1
ATOM 3414 N N . LEU A 1 426 ? 70.197 73.061 -35.071 1.00 54.66 426 LEU A N 1
ATOM 3415 C CA . LEU A 1 426 ? 71.021 73.327 -36.248 1.00 54.66 426 LEU A CA 1
ATOM 3416 C C . LEU A 1 426 ? 72.153 74.296 -35.857 1.00 54.66 426 LEU A C 1
ATOM 3418 O O . LEU A 1 426 ? 71.993 75.510 -35.927 1.00 54.66 426 LEU A O 1
ATOM 3422 N N . GLY A 1 427 ? 73.295 73.756 -35.412 1.00 54.12 427 GLY A N 1
ATOM 3423 C CA . GLY A 1 427 ? 74.516 74.542 -35.156 1.00 54.12 427 GLY A CA 1
ATOM 3424 C C . GLY A 1 427 ? 75.263 74.279 -33.842 1.00 54.12 427 GLY A C 1
ATOM 3425 O O . GLY A 1 427 ? 76.278 74.927 -33.598 1.00 54.12 427 GLY A O 1
ATOM 3426 N N . ARG A 1 428 ? 74.831 73.333 -32.993 1.00 52.47 428 ARG A N 1
ATOM 3427 C CA . ARG A 1 428 ? 75.564 72.963 -31.763 1.00 52.47 428 ARG A CA 1
ATOM 3428 C C . ARG A 1 428 ? 76.426 71.715 -31.984 1.00 52.47 428 ARG A C 1
ATOM 3430 O O . ARG A 1 428 ? 75.951 70.589 -31.882 1.00 52.47 428 ARG A O 1
ATOM 3437 N N . ALA A 1 429 ? 77.707 71.931 -32.278 1.00 41.69 429 ALA A N 1
ATOM 3438 C CA . ALA A 1 429 ? 78.743 70.903 -32.243 1.00 41.69 429 ALA A CA 1
ATOM 3439 C C . ALA A 1 429 ? 79.307 70.762 -30.815 1.00 41.69 429 ALA A C 1
ATOM 3441 O O . ALA A 1 429 ? 79.688 71.755 -30.203 1.00 41.69 429 ALA A O 1
ATOM 3442 N N . GLY A 1 430 ? 79.393 69.523 -30.317 1.00 40.00 430 GLY A N 1
ATOM 3443 C CA . GLY A 1 430 ? 80.273 69.138 -29.206 1.00 40.00 430 GLY A CA 1
ATOM 3444 C C . GLY A 1 430 ? 79.674 69.159 -27.794 1.00 40.00 430 GLY A C 1
ATOM 3445 O O . GLY A 1 430 ? 79.845 70.126 -27.065 1.00 40.00 430 GLY A O 1
ATOM 3446 N N . GLN A 1 431 ? 79.043 68.061 -27.367 1.00 36.41 431 GLN A N 1
ATOM 3447 C CA . GLN A 1 431 ? 79.582 67.122 -26.358 1.00 36.41 431 GLN A CA 1
ATOM 3448 C C . GLN A 1 431 ? 78.543 66.029 -26.005 1.00 36.41 431 GLN A C 1
ATOM 3450 O O . GLN A 1 431 ? 77.343 66.258 -26.154 1.00 36.41 431 GLN A O 1
ATOM 3455 N N . PRO A 1 432 ? 78.992 64.817 -25.616 1.00 48.91 432 PRO A N 1
ATOM 3456 C CA . PRO A 1 432 ? 78.191 63.597 -25.648 1.00 48.91 432 PRO A CA 1
ATOM 3457 C C . PRO A 1 432 ? 77.467 63.335 -24.321 1.00 48.91 432 PRO A C 1
ATOM 3459 O O . PRO A 1 432 ? 78.042 63.481 -23.247 1.00 48.91 432 PRO A O 1
ATOM 3462 N N . GLY A 1 433 ? 76.219 62.875 -24.400 1.00 34.66 433 GLY A N 1
ATOM 3463 C CA . GLY A 1 433 ? 75.440 62.471 -23.232 1.00 34.66 433 GLY A CA 1
ATOM 3464 C C . GLY A 1 433 ? 74.113 61.830 -23.624 1.00 34.66 433 GLY A C 1
ATOM 3465 O O . GLY A 1 433 ? 73.147 62.525 -23.907 1.00 34.66 433 GLY A O 1
ATOM 3466 N N . THR A 1 434 ? 74.116 60.495 -23.668 1.00 33.84 434 THR A N 1
ATOM 3467 C CA . THR A 1 434 ? 72.983 59.592 -23.382 1.00 33.84 434 THR A CA 1
ATOM 3468 C C . THR A 1 434 ? 71.618 59.927 -24.002 1.00 33.84 434 THR A C 1
ATOM 3470 O O . THR A 1 434 ? 70.774 60.578 -23.391 1.00 33.84 434 THR A O 1
ATOM 3473 N N . VAL A 1 435 ? 71.345 59.354 -25.180 1.00 37.88 435 VAL A N 1
ATOM 3474 C CA . VAL A 1 435 ? 69.977 59.201 -25.701 1.00 37.88 435 VAL A CA 1
ATOM 3475 C C . VAL A 1 435 ? 69.349 57.985 -25.022 1.00 37.88 435 VAL A C 1
ATOM 3477 O O . VAL A 1 435 ? 69.429 56.858 -25.513 1.00 37.88 435 VAL A O 1
ATOM 3480 N N . GLU A 1 436 ? 68.756 58.207 -23.854 1.00 32.56 436 GLU A N 1
ATOM 3481 C CA . GLU A 1 436 ? 67.942 57.203 -23.181 1.00 32.56 436 GLU A CA 1
ATOM 3482 C C . GLU A 1 436 ? 66.576 57.121 -23.886 1.00 32.56 436 GLU A C 1
ATOM 3484 O O . GLU A 1 436 ? 65.713 57.987 -23.764 1.00 32.56 436 GLU A O 1
ATOM 3489 N N . ARG A 1 437 ? 66.391 56.074 -24.696 1.00 38.50 437 ARG A N 1
ATOM 3490 C CA . ARG A 1 437 ? 65.076 55.657 -25.190 1.00 38.50 437 ARG A CA 1
ATOM 3491 C C . ARG A 1 437 ? 64.356 54.916 -24.070 1.00 38.50 437 ARG A C 1
ATOM 3493 O O . ARG A 1 437 ? 64.795 53.824 -23.723 1.00 38.50 437 ARG A O 1
ATOM 3500 N N . LYS A 1 438 ? 63.218 55.429 -23.594 1.00 32.47 438 LYS A N 1
ATOM 3501 C CA . LYS A 1 438 ? 62.147 54.635 -22.959 1.00 32.47 438 LYS A CA 1
ATOM 3502 C C . LYS A 1 438 ? 60.827 55.429 -22.913 1.00 32.47 438 LYS A C 1
ATOM 3504 O O . LYS A 1 438 ? 60.824 56.618 -23.209 1.00 32.47 438 LYS A O 1
ATOM 3509 N N . PRO A 1 439 ? 59.682 54.747 -22.758 1.00 33.84 439 PRO A N 1
ATOM 3510 C CA . PRO A 1 439 ? 58.633 54.728 -23.762 1.00 33.84 439 PRO A CA 1
ATOM 3511 C C . PRO A 1 439 ? 57.456 55.642 -23.413 1.00 33.84 439 PRO A C 1
ATOM 3513 O O . PRO A 1 439 ? 57.210 55.976 -22.256 1.00 33.84 439 PRO A O 1
ATOM 3516 N N . LEU A 1 440 ? 56.671 55.965 -24.440 1.00 30.39 440 LEU A N 1
ATOM 3517 C CA . LEU A 1 440 ? 55.335 56.537 -24.316 1.00 30.39 440 LEU A CA 1
ATOM 3518 C C . LEU A 1 440 ? 54.427 55.539 -23.581 1.00 30.39 440 LEU A C 1
ATOM 3520 O O . LEU A 1 440 ? 53.876 54.622 -24.185 1.00 30.39 440 LEU A O 1
ATOM 3524 N N . ARG A 1 441 ? 54.276 55.709 -22.266 1.00 30.44 441 ARG A N 1
ATOM 3525 C CA . ARG A 1 441 ? 53.195 55.097 -21.492 1.00 30.44 441 ARG A CA 1
ATOM 3526 C C . ARG A 1 441 ? 52.125 56.163 -21.303 1.00 30.44 441 ARG A C 1
ATOM 3528 O O . ARG A 1 441 ? 52.317 57.127 -20.568 1.00 30.44 441 ARG A O 1
ATOM 3535 N N . ALA A 1 442 ? 51.033 56.005 -22.041 1.00 32.00 442 ALA A N 1
ATOM 3536 C CA . ALA A 1 442 ? 49.881 56.878 -21.956 1.00 32.00 442 ALA A CA 1
ATOM 3537 C C . ALA A 1 442 ? 49.226 56.778 -20.573 1.00 32.00 442 ALA A C 1
ATOM 3539 O O . ALA A 1 442 ? 49.019 55.703 -20.010 1.00 32.00 442 ALA A O 1
ATOM 3540 N N . SER A 1 443 ? 48.899 57.956 -20.073 1.00 32.44 443 SER A N 1
ATOM 3541 C CA . SER A 1 443 ? 48.018 58.269 -18.964 1.00 32.44 443 SER A CA 1
ATOM 3542 C C . SER A 1 443 ? 46.650 57.579 -19.051 1.00 32.44 443 SER A C 1
ATOM 3544 O O . SER A 1 443 ? 45.970 57.659 -20.075 1.00 32.44 443 SER A O 1
ATOM 3546 N N . SER A 1 444 ? 46.199 57.034 -17.920 1.00 30.69 444 SER A N 1
ATOM 3547 C CA . SER A 1 444 ? 44.834 57.247 -17.418 1.00 30.69 444 SER A CA 1
ATOM 3548 C C . SER A 1 444 ? 44.905 57.775 -15.994 1.00 30.69 444 SER A C 1
ATOM 3550 O O . SER A 1 444 ? 45.144 57.027 -15.051 1.00 30.69 444 SER A O 1
ATOM 3552 N N . ALA A 1 445 ? 44.715 59.083 -15.880 1.00 31.05 445 ALA A N 1
ATOM 3553 C CA . ALA A 1 445 ? 43.887 59.695 -14.850 1.00 31.05 445 ALA A CA 1
ATOM 3554 C C . ALA A 1 445 ? 42.414 59.403 -15.232 1.00 31.05 445 ALA A C 1
ATOM 3556 O O . ALA A 1 445 ? 42.146 59.176 -16.407 1.00 31.05 445 ALA A O 1
ATOM 3557 N N . SER A 1 446 ? 41.396 59.397 -14.385 1.00 32.72 446 SER A N 1
ATOM 3558 C CA . SER A 1 446 ? 41.237 59.604 -12.946 1.00 32.72 446 SER A CA 1
ATOM 3559 C C . SER A 1 446 ? 39.729 59.572 -12.691 1.00 32.72 446 SER A C 1
ATOM 3561 O O . SER A 1 446 ? 38.979 60.071 -13.526 1.00 32.72 446 SER A O 1
ATOM 3563 N N . GLY A 1 447 ? 39.328 59.179 -11.485 1.00 27.45 447 GLY A N 1
ATOM 3564 C CA . GLY A 1 447 ? 38.206 59.832 -10.810 1.00 27.45 447 GLY A CA 1
ATOM 3565 C C . GLY A 1 447 ? 36.975 58.964 -10.593 1.00 27.45 447 GLY A C 1
ATOM 3566 O O . GLY A 1 447 ? 36.408 58.428 -11.536 1.00 27.45 447 GLY A O 1
ATOM 3567 N N . GLY A 1 448 ? 36.540 58.902 -9.332 1.00 27.98 448 GLY A N 1
ATOM 3568 C CA . GLY A 1 448 ? 35.183 58.473 -9.000 1.00 27.98 448 GLY A CA 1
ATOM 3569 C C . GLY A 1 448 ? 34.997 57.742 -7.672 1.00 27.98 448 GLY A C 1
ATOM 3570 O O . GLY A 1 448 ? 34.378 56.691 -7.654 1.00 27.98 448 GLY A O 1
ATOM 3571 N N . ALA A 1 449 ? 35.495 58.283 -6.560 1.00 37.03 449 ALA A N 1
ATOM 3572 C CA . ALA A 1 449 ? 34.781 58.182 -5.274 1.00 37.03 449 ALA A CA 1
ATOM 3573 C C . ALA A 1 449 ? 33.742 59.346 -5.228 1.00 37.03 449 ALA A C 1
ATOM 3575 O O . ALA A 1 449 ? 33.925 60.259 -6.041 1.00 37.03 449 ALA A O 1
ATOM 3576 N N . PRO A 1 450 ? 32.740 59.433 -4.311 1.00 49.25 450 PRO A N 1
ATOM 3577 C CA . PRO A 1 450 ? 32.752 58.851 -2.961 1.00 49.25 450 PRO A CA 1
ATOM 3578 C C . PRO A 1 450 ? 31.392 58.471 -2.294 1.00 49.25 450 PRO A C 1
ATOM 3580 O O . PRO A 1 450 ? 30.303 58.721 -2.793 1.00 49.25 450 PRO A O 1
ATOM 3583 N N . SER A 1 451 ? 31.540 57.948 -1.067 1.00 35.53 451 SER A N 1
ATOM 3584 C CA . SER A 1 451 ? 30.729 58.160 0.154 1.00 35.53 451 SER A CA 1
ATOM 3585 C C . SER A 1 451 ? 29.313 57.584 0.311 1.00 35.53 451 SER A C 1
ATOM 3587 O O . SER A 1 451 ? 28.369 58.059 -0.303 1.00 35.53 451 SER A O 1
ATOM 3589 N N . SER A 1 452 ? 29.156 56.760 1.356 1.00 32.09 452 SER A N 1
ATOM 3590 C CA . SER A 1 452 ? 28.430 57.099 2.606 1.00 32.09 452 SER A CA 1
ATOM 3591 C C . SER A 1 452 ? 28.760 56.022 3.661 1.00 32.09 452 SER A C 1
ATOM 3593 O O . SER A 1 452 ? 28.584 54.842 3.392 1.00 32.09 452 SER A O 1
ATOM 3595 N N . ALA A 1 453 ? 29.492 56.316 4.740 1.00 31.27 453 ALA A N 1
ATOM 3596 C CA . ALA A 1 453 ? 29.049 56.949 5.993 1.00 31.27 453 ALA A CA 1
ATOM 3597 C C . ALA A 1 453 ? 28.168 56.030 6.869 1.00 31.27 453 ALA A C 1
ATOM 3599 O O . ALA A 1 453 ? 27.083 55.645 6.457 1.00 31.27 453 ALA A O 1
ATOM 3600 N N . GLY A 1 454 ? 28.613 55.731 8.101 1.00 32.47 454 GLY A N 1
ATOM 3601 C CA . GLY A 1 454 ? 27.773 55.014 9.074 1.00 32.47 454 GLY A CA 1
ATOM 3602 C C . GLY A 1 454 ? 28.458 54.453 10.326 1.00 32.47 454 GLY A C 1
ATOM 3603 O O . GLY A 1 454 ? 28.414 53.256 10.559 1.00 32.47 454 GLY A O 1
ATOM 3604 N N . LYS A 1 455 ? 29.111 55.330 11.098 1.00 36.84 455 LYS A N 1
ATOM 3605 C CA . LYS A 1 455 ? 29.550 55.228 12.510 1.00 36.84 455 LYS A CA 1
ATOM 3606 C C . LYS A 1 455 ? 29.170 53.971 13.325 1.00 36.84 455 LYS A C 1
ATOM 3608 O O . LYS A 1 455 ? 28.007 53.724 13.620 1.00 36.84 455 LYS A O 1
ATOM 3613 N N . ARG A 1 456 ? 30.205 53.323 13.873 1.00 37.94 456 ARG A N 1
ATOM 3614 C CA . ARG A 1 456 ? 30.173 52.518 15.105 1.00 37.94 456 ARG A CA 1
ATOM 3615 C C . ARG A 1 456 ? 30.756 53.330 16.271 1.00 37.94 456 ARG A C 1
ATOM 3617 O O . ARG A 1 456 ? 31.799 53.957 16.104 1.00 37.94 456 ARG A O 1
ATOM 3624 N N . GLY A 1 457 ? 30.110 53.241 17.437 1.00 29.56 457 GLY A N 1
ATOM 3625 C CA . GLY A 1 457 ? 30.680 53.549 18.756 1.00 29.56 457 GLY A CA 1
ATOM 3626 C C . GLY A 1 457 ? 29.905 54.586 19.580 1.00 29.56 457 GLY A C 1
ATOM 3627 O O . GLY A 1 457 ? 29.877 55.755 19.212 1.00 29.56 457 GLY A O 1
ATOM 3628 N N . SER A 1 458 ? 29.350 54.182 20.731 1.00 32.16 458 SER A N 1
ATOM 3629 C CA . SER A 1 458 ? 29.890 54.530 22.065 1.00 32.16 458 SER A CA 1
ATOM 3630 C C . SER A 1 458 ? 28.843 54.413 23.189 1.00 32.16 458 SER A C 1
ATOM 3632 O O . SER A 1 458 ? 27.704 54.836 23.021 1.00 32.16 458 SER A O 1
ATOM 3634 N N . GLY A 1 459 ? 29.301 53.917 24.346 1.00 28.64 459 GLY A N 1
ATOM 3635 C CA . GLY A 1 459 ? 28.626 53.903 25.652 1.00 28.64 459 GLY A CA 1
ATOM 3636 C C . GLY A 1 459 ? 28.255 52.480 26.083 1.00 28.64 459 GLY A C 1
ATOM 3637 O O . GLY A 1 459 ? 27.314 51.924 25.546 1.00 28.64 459 GLY A O 1
ATOM 3638 N N . GLY A 1 460 ? 28.942 51.768 26.978 1.00 30.02 460 GLY A N 1
ATOM 3639 C CA . GLY A 1 460 ? 29.891 52.159 28.018 1.00 30.02 460 GLY A CA 1
ATOM 3640 C C . GLY A 1 460 ? 29.288 51.859 29.396 1.00 30.02 460 GLY A C 1
ATOM 3641 O O . GLY A 1 460 ? 28.276 52.452 29.740 1.00 30.02 460 GLY A O 1
ATOM 3642 N N . GLY A 1 461 ? 29.938 50.989 30.180 1.00 29.69 461 GLY A N 1
ATOM 3643 C CA . GLY A 1 461 ? 29.849 51.018 31.649 1.00 29.69 461 GLY A CA 1
ATOM 3644 C C . GLY A 1 461 ? 29.035 49.926 32.358 1.00 29.69 461 GLY A C 1
ATOM 3645 O O . GLY A 1 461 ? 27.910 50.160 32.762 1.00 29.69 461 GLY A O 1
ATOM 3646 N N . LEU A 1 462 ? 29.666 48.764 32.554 1.00 33.25 462 LEU A N 1
ATOM 3647 C CA . LEU A 1 462 ? 30.053 48.198 33.861 1.00 33.25 462 LEU A CA 1
ATOM 3648 C C . LEU A 1 462 ? 29.042 48.074 35.038 1.00 33.25 462 LEU A C 1
ATOM 3650 O O . LEU A 1 462 ? 28.618 49.063 35.618 1.00 33.25 462 LEU A O 1
ATOM 3654 N N . VAL A 1 463 ? 28.961 46.814 35.514 1.00 30.44 463 VAL A N 1
ATOM 3655 C CA . VAL A 1 463 ? 29.008 46.332 36.922 1.00 30.44 463 VAL A CA 1
ATOM 3656 C C . VAL A 1 463 ? 27.683 46.010 37.641 1.00 30.44 463 VAL A C 1
ATOM 3658 O O . VAL A 1 463 ? 26.890 46.878 37.966 1.00 30.44 463 VAL A O 1
ATOM 3661 N N . SER A 1 464 ? 27.550 44.703 37.928 1.00 31.48 464 SER A N 1
ATOM 3662 C CA . SER A 1 464 ? 27.120 44.051 39.181 1.00 31.48 464 SER A CA 1
ATOM 3663 C C . SER A 1 464 ? 26.064 44.743 40.043 1.00 31.48 464 SER A C 1
ATOM 3665 O O . SER A 1 464 ? 26.381 45.711 40.715 1.00 31.48 464 SER A O 1
ATOM 3667 N N . GLU A 1 465 ? 24.913 44.095 40.227 1.00 32.09 465 GLU A N 1
ATOM 3668 C CA . GLU A 1 465 ? 24.547 43.523 41.530 1.00 32.09 465 GLU A CA 1
ATOM 3669 C C . GLU A 1 465 ? 23.270 42.680 41.449 1.00 32.09 465 GLU A C 1
ATOM 3671 O O . GLU A 1 465 ? 22.400 42.866 40.602 1.00 32.09 465 GLU A O 1
ATOM 3676 N N . ARG A 1 466 ? 23.230 41.709 42.360 1.00 32.72 466 ARG A N 1
ATOM 3677 C CA . ARG A 1 466 ? 22.103 40.861 42.747 1.00 32.72 466 ARG A CA 1
ATOM 3678 C C . ARG A 1 466 ? 20.794 41.650 42.833 1.00 32.72 466 ARG A C 1
ATOM 3680 O O . ARG A 1 466 ? 20.796 42.727 43.413 1.00 32.72 466 ARG A O 1
ATOM 3687 N N . LEU A 1 467 ? 19.681 41.024 42.446 1.00 30.33 467 LEU A N 1
ATOM 3688 C CA . LEU A 1 467 ? 18.544 40.777 43.345 1.00 30.33 467 LEU A CA 1
ATOM 3689 C C . LEU A 1 467 ? 17.416 40.017 42.626 1.00 30.33 467 LEU A C 1
ATOM 3691 O O . LEU A 1 467 ? 16.853 40.480 41.640 1.00 30.33 467 LEU A O 1
ATOM 3695 N N . SER A 1 468 ? 17.074 38.884 43.241 1.00 36.88 468 SER A N 1
ATOM 3696 C CA . SER A 1 468 ? 15.712 38.363 43.389 1.00 36.88 468 SER A CA 1
ATOM 3697 C C . SER A 1 468 ? 15.068 37.647 42.206 1.00 36.88 468 SER A C 1
ATOM 3699 O O . SER A 1 468 ? 14.155 38.145 41.556 1.00 36.88 468 SER A O 1
ATOM 3701 N N . GLU A 1 469 ? 15.428 36.370 42.097 1.00 34.97 469 GLU A N 1
ATOM 3702 C CA . GLU A 1 469 ? 14.413 35.317 42.116 1.00 34.97 469 GLU A CA 1
ATOM 3703 C C . GLU A 1 469 ? 13.480 35.486 43.329 1.00 34.97 469 GLU A C 1
ATOM 3705 O O . GLU A 1 469 ? 13.933 35.568 44.471 1.00 34.97 469 GLU A O 1
ATOM 3710 N N . LEU A 1 470 ? 12.176 35.495 43.075 1.00 36.03 470 LEU A N 1
ATOM 3711 C CA . LEU A 1 470 ? 11.109 35.122 44.005 1.00 36.03 470 LEU A CA 1
ATOM 3712 C C . LEU A 1 470 ? 10.012 34.513 43.119 1.00 36.03 470 LEU A C 1
ATOM 3714 O O . LEU A 1 470 ? 9.604 35.136 42.149 1.00 36.03 470 LEU A O 1
ATOM 3718 N N . GLY A 1 471 ? 9.485 33.320 43.346 1.00 32.12 471 GLY A N 1
ATOM 3719 C CA . GLY A 1 471 ? 9.623 32.406 44.466 1.00 32.12 471 GLY A CA 1
ATOM 3720 C C . GLY A 1 471 ? 8.445 31.430 44.402 1.00 32.12 471 GLY A C 1
ATOM 3721 O O . GLY A 1 471 ? 7.341 31.801 44.006 1.00 32.12 471 GLY A O 1
ATOM 3722 N N . LEU A 1 472 ? 8.716 30.174 44.747 1.00 31.28 472 LEU A N 1
ATOM 3723 C CA . LEU A 1 472 ? 7.743 29.101 44.922 1.00 31.28 472 LEU A CA 1
ATOM 3724 C C . LEU A 1 472 ? 6.710 29.399 46.037 1.00 31.28 472 LEU A C 1
ATOM 3726 O O . LEU A 1 472 ? 6.905 30.275 46.875 1.00 31.28 472 LEU A O 1
ATOM 3730 N N . ALA A 1 473 ? 5.639 28.592 46.045 1.00 30.91 473 ALA A N 1
ATOM 3731 C CA . ALA A 1 473 ? 4.649 28.358 47.116 1.00 30.91 473 ALA A CA 1
ATOM 3732 C C . ALA A 1 473 ? 5.289 27.936 48.478 1.00 30.91 473 ALA A C 1
ATOM 3734 O O . ALA A 1 473 ? 6.517 27.938 48.556 1.00 30.91 473 ALA A O 1
ATOM 3735 N N . PRO A 1 474 ? 4.588 27.394 49.514 1.00 57.84 474 PRO A N 1
ATOM 3736 C CA . PRO A 1 474 ? 3.178 27.396 49.976 1.00 57.84 474 PRO A CA 1
ATOM 3737 C C . PRO A 1 474 ? 3.064 27.679 51.521 1.00 57.84 474 PRO A C 1
ATOM 3739 O O . PRO A 1 474 ? 4.039 28.069 52.152 1.00 57.84 474 PRO A O 1
ATOM 3742 N N . ALA A 1 475 ? 1.895 27.394 52.134 1.00 26.23 475 ALA A N 1
ATOM 3743 C CA . ALA A 1 475 ? 1.698 26.781 53.479 1.00 26.23 475 ALA A CA 1
ATOM 3744 C C . ALA A 1 475 ? 0.860 27.530 54.556 1.00 26.23 475 ALA A C 1
ATOM 3746 O O . ALA A 1 475 ? 1.170 28.628 54.993 1.00 26.23 475 ALA A O 1
ATOM 3747 N N . ALA A 1 476 ? -0.167 26.801 55.019 1.00 29.84 476 ALA A N 1
ATOM 3748 C CA . ALA A 1 476 ? -0.563 26.500 56.405 1.00 29.84 476 ALA A CA 1
ATOM 3749 C C . ALA A 1 476 ? -0.843 27.600 57.467 1.00 29.84 476 ALA A C 1
ATOM 3751 O O . ALA A 1 476 ? 0.043 28.271 57.972 1.00 29.84 476 ALA A O 1
ATOM 3752 N N . ALA A 1 477 ? -2.098 27.544 57.941 1.00 31.88 477 ALA A N 1
ATOM 3753 C CA . ALA A 1 477 ? -2.553 27.425 59.337 1.00 31.88 477 ALA A CA 1
ATOM 3754 C C . ALA A 1 477 ? -2.350 28.552 60.385 1.00 31.88 477 ALA A C 1
ATOM 3756 O O . ALA A 1 477 ? -1.248 28.937 60.746 1.00 31.88 477 ALA A O 1
ATOM 3757 N N . ALA A 1 478 ? -3.494 28.841 61.032 1.00 31.72 478 ALA A N 1
ATOM 3758 C CA . ALA A 1 478 ? -3.708 29.271 62.422 1.00 31.72 478 ALA A CA 1
ATOM 3759 C C . ALA A 1 478 ? -3.527 30.768 62.777 1.00 31.72 478 ALA A C 1
ATOM 3761 O O . ALA A 1 478 ? -2.419 31.273 62.881 1.00 31.72 478 ALA A O 1
ATOM 3762 N N . THR A 1 479 ? -4.596 31.452 63.223 1.00 32.69 479 THR A N 1
ATOM 3763 C CA . THR A 1 479 ? -5.034 31.533 64.644 1.00 32.69 479 THR A CA 1
ATOM 3764 C C . THR A 1 479 ? -5.976 32.739 64.888 1.00 32.69 479 THR A C 1
ATOM 3766 O O . THR A 1 479 ? -5.625 33.870 64.599 1.00 32.69 479 THR A O 1
ATOM 3769 N N . LYS A 1 480 ? -7.154 32.444 65.465 1.00 34.44 480 LYS A N 1
ATOM 3770 C CA . LYS A 1 480 ? -8.065 33.177 66.392 1.00 34.44 480 LYS A CA 1
ATOM 3771 C C . LYS A 1 480 ? -8.140 34.727 66.495 1.00 34.44 480 LYS A C 1
ATOM 3773 O O . LYS A 1 480 ? -7.133 35.411 66.596 1.00 34.44 480 LYS A O 1
ATOM 3778 N N . ARG A 1 481 ? -9.375 35.123 66.892 1.00 31.36 481 ARG A N 1
ATOM 3779 C CA . ARG A 1 481 ? -9.873 36.324 67.634 1.00 31.36 481 ARG A CA 1
ATOM 3780 C C . ARG A 1 481 ? -10.394 37.456 66.730 1.00 31.36 481 ARG A C 1
ATOM 3782 O O . ARG A 1 481 ? -9.792 37.717 65.709 1.00 31.36 481 ARG A O 1
ATOM 3789 N N . SER A 1 482 ? -11.471 38.194 67.024 1.00 32.97 482 SER A N 1
ATOM 3790 C CA . SER A 1 482 ? -12.475 38.223 68.110 1.00 32.97 482 SER A CA 1
ATOM 3791 C C . SER A 1 482 ? -13.476 39.367 67.836 1.00 32.97 482 SER A C 1
ATOM 3793 O O . SER A 1 482 ? -13.050 40.384 67.302 1.00 32.97 482 SER A O 1
ATOM 3795 N N . GLY A 1 483 ? -14.718 39.254 68.340 1.00 30.88 483 GLY A N 1
ATOM 3796 C CA . GLY A 1 483 ? -15.687 40.359 68.548 1.00 30.88 483 GLY A CA 1
ATOM 3797 C C . GLY A 1 483 ? -16.654 40.558 67.372 1.00 30.88 483 GLY A C 1
ATOM 3798 O O . GLY A 1 483 ? -16.197 40.722 66.254 1.00 30.88 483 GLY A O 1
ATOM 3799 N N . GLY A 1 484 ? -17.985 40.467 67.489 1.00 30.94 484 GLY A N 1
ATOM 3800 C CA . GLY A 1 484 ? -18.898 40.942 68.544 1.00 30.94 484 GLY A CA 1
ATOM 3801 C C . GLY A 1 484 ? -19.499 42.278 68.067 1.00 30.94 484 GLY A C 1
ATOM 3802 O O . GLY A 1 484 ? -18.735 43.166 67.729 1.00 30.94 484 GLY A O 1
ATOM 3803 N N . GLY A 1 485 ? -20.806 42.519 67.957 1.00 30.89 485 GLY A N 1
ATOM 3804 C CA . GLY A 1 485 ? -22.008 41.764 68.296 1.00 30.89 485 GLY A CA 1
ATOM 3805 C C . GLY A 1 485 ? -23.268 42.587 67.957 1.00 30.89 485 GLY A C 1
ATOM 3806 O O . GLY A 1 485 ? -23.149 43.640 67.342 1.00 30.89 485 GLY A O 1
ATOM 3807 N N . GLY A 1 486 ? -24.431 42.104 68.425 1.00 31.64 486 GLY A N 1
ATOM 3808 C CA . GLY A 1 486 ? -25.695 42.845 68.633 1.00 31.64 486 GLY A CA 1
ATOM 3809 C C . GLY A 1 486 ? -26.447 43.263 67.360 1.00 31.64 486 GLY A C 1
ATOM 3810 O O . GLY A 1 486 ? -25.873 43.864 66.472 1.00 31.64 486 GLY A O 1
ATOM 3811 N N . GLY A 1 487 ? -27.740 43.018 67.167 1.00 31.11 487 GLY A N 1
ATOM 3812 C CA . GLY A 1 487 ? -28.851 42.784 68.086 1.00 31.11 487 GLY A CA 1
ATOM 3813 C C . GLY A 1 487 ? -30.049 43.597 67.565 1.00 31.11 487 GLY A C 1
ATOM 3814 O O . GLY A 1 487 ? -29.842 44.659 66.985 1.00 31.11 487 GLY A O 1
ATOM 3815 N N . GLY A 1 488 ? -31.285 43.132 67.765 1.00 31.33 488 GLY A N 1
ATOM 3816 C CA . GLY A 1 488 ? -32.463 44.002 67.619 1.00 31.33 488 GLY A CA 1
ATOM 3817 C C . GLY A 1 488 ? -33.668 43.384 66.923 1.00 31.33 488 GLY A C 1
ATOM 3818 O O . GLY A 1 488 ? -33.818 43.461 65.712 1.00 31.33 488 GLY A O 1
ATOM 3819 N N . VAL A 1 489 ? -34.546 42.818 67.741 1.00 38.16 489 VAL A N 1
ATOM 3820 C CA . VAL A 1 489 ? -35.909 42.371 67.440 1.00 38.16 489 VAL A CA 1
ATOM 3821 C C . VAL A 1 489 ? -36.857 43.583 67.507 1.00 38.16 489 VAL A C 1
ATOM 3823 O O . VAL A 1 489 ? -36.612 44.472 68.318 1.00 38.16 489 VAL A O 1
ATOM 3826 N N . SER A 1 490 ? -37.965 43.580 66.746 1.00 38.31 490 SER A N 1
ATOM 3827 C CA . SER A 1 490 ? -39.345 43.731 67.279 1.00 38.31 490 SER A CA 1
ATOM 3828 C C . SER A 1 490 ? -40.343 44.547 66.421 1.00 38.31 490 SER A C 1
ATOM 3830 O O . SER A 1 490 ? -40.265 45.765 66.320 1.00 38.31 490 SER A O 1
ATOM 3832 N N . SER A 1 491 ? -41.399 43.827 66.004 1.00 40.97 491 SER A N 1
ATOM 3833 C CA . SER A 1 491 ? -42.848 44.094 66.196 1.00 40.97 491 SER A CA 1
ATOM 3834 C C . SER A 1 491 ? -43.703 45.024 65.306 1.00 40.97 491 SER A C 1
ATOM 3836 O O . SER A 1 491 ? -43.408 46.201 65.145 1.00 40.97 491 SER A O 1
ATOM 3838 N N . ARG A 1 492 ? -44.906 44.459 65.030 1.00 34.59 492 ARG A N 1
ATOM 3839 C CA . ARG A 1 492 ? -46.297 45.006 65.005 1.00 34.59 492 ARG A CA 1
ATOM 3840 C C . ARG A 1 492 ? -46.921 45.414 63.649 1.00 34.59 492 ARG A C 1
ATOM 3842 O O . ARG A 1 492 ? -46.427 46.332 63.019 1.00 34.59 492 ARG A O 1
ATOM 3849 N N . THR A 1 493 ? -47.861 44.616 63.090 1.00 38.44 493 THR A N 1
ATOM 3850 C CA . THR A 1 493 ? -49.369 44.630 63.184 1.00 38.44 493 THR A CA 1
ATOM 3851 C C . THR A 1 493 ? -50.014 45.743 62.314 1.00 38.44 493 THR A C 1
ATOM 3853 O O . THR A 1 493 ? -49.502 46.848 62.358 1.00 38.44 493 THR A O 1
ATOM 3856 N N . GLU A 1 494 ? -51.052 45.589 61.466 1.00 35.06 494 GLU A N 1
ATOM 3857 C CA . GLU A 1 494 ? -52.443 45.099 61.649 1.00 35.06 494 GLU A CA 1
ATOM 3858 C C . GLU A 1 494 ? -53.262 45.101 60.305 1.00 35.06 494 GLU A C 1
ATOM 3860 O O . GLU A 1 494 ? -53.017 45.975 59.481 1.00 35.06 494 GLU A O 1
ATOM 3865 N N . PHE A 1 495 ? -54.278 44.202 60.183 1.00 32.78 495 PHE A N 1
ATOM 3866 C CA . PHE A 1 495 ? -55.658 44.344 59.590 1.00 32.78 495 PHE A CA 1
ATOM 3867 C C . PHE A 1 495 ? -55.886 44.649 58.060 1.00 32.78 495 PHE A C 1
ATOM 3869 O O . PHE A 1 495 ? -55.055 45.303 57.454 1.00 32.78 495 PHE A O 1
ATOM 3876 N N . VAL A 1 496 ? -56.944 44.250 57.293 1.00 35.31 496 VAL A N 1
ATOM 3877 C CA . VAL A 1 496 ? -58.371 43.800 57.453 1.00 35.31 496 VAL A CA 1
ATOM 3878 C C . VAL A 1 496 ? -58.892 43.013 56.188 1.00 35.31 496 VAL A C 1
ATOM 3880 O O . VAL A 1 496 ? -58.496 43.379 55.089 1.00 35.31 496 VAL A O 1
ATOM 3883 N N . ALA A 1 497 ? -59.840 42.054 56.375 1.00 33.84 497 ALA A N 1
ATOM 3884 C CA . ALA A 1 497 ? -60.986 41.526 55.541 1.00 33.84 497 ALA A CA 1
ATOM 3885 C C . ALA A 1 497 ? -60.812 41.063 54.056 1.00 33.84 497 ALA A C 1
ATOM 3887 O O . ALA A 1 497 ? -59.858 41.436 53.402 1.00 33.84 497 ALA A O 1
ATOM 3888 N N . GLU A 1 498 ? -61.664 40.241 53.403 1.00 32.19 498 GLU A N 1
ATOM 3889 C CA . GLU A 1 498 ? -63.091 39.880 53.546 1.00 32.19 498 GLU A CA 1
ATOM 3890 C C . GLU A 1 498 ? -63.457 38.614 52.697 1.00 32.19 498 GLU A C 1
ATOM 3892 O O . GLU A 1 498 ? -62.908 38.414 51.619 1.00 32.19 498 GLU A O 1
ATOM 3897 N N . LYS A 1 499 ? -64.489 37.871 53.150 1.00 34.84 499 LYS A N 1
ATOM 3898 C CA . LYS A 1 499 ? -65.590 37.189 52.405 1.00 34.84 499 LYS A CA 1
ATOM 3899 C C . LYS A 1 499 ? -65.512 35.790 51.736 1.00 34.84 499 LYS A C 1
ATOM 3901 O O . LYS A 1 499 ? -64.583 35.399 51.046 1.00 34.84 499 LYS A O 1
ATOM 3906 N N . LEU A 1 500 ? -66.645 35.099 51.948 1.00 35.44 500 LEU A N 1
ATOM 3907 C CA . LEU A 1 500 ? -67.125 33.750 51.598 1.00 35.44 500 LEU A CA 1
ATOM 3908 C C . LEU A 1 500 ? -67.982 33.717 50.309 1.00 35.44 500 LEU A C 1
ATOM 3910 O O . LEU A 1 500 ? -68.683 34.694 50.053 1.00 35.44 500 LEU A O 1
ATOM 3914 N N . ALA A 1 501 ? -68.060 32.554 49.633 1.00 32.22 501 ALA A N 1
ATOM 3915 C CA . ALA A 1 501 ? -69.291 31.929 49.079 1.00 32.22 501 ALA A CA 1
ATOM 3916 C C . ALA A 1 501 ? -68.981 30.506 48.519 1.00 32.22 501 ALA A C 1
ATOM 3918 O O . ALA A 1 501 ? -68.047 30.367 47.741 1.00 32.22 501 ALA A O 1
ATOM 3919 N N . THR A 1 502 ? -69.525 29.392 49.039 1.00 35.81 502 THR A N 1
ATOM 3920 C CA . THR A 1 502 ? -70.826 28.706 48.772 1.00 35.81 502 THR A CA 1
ATOM 3921 C C . THR A 1 502 ? -70.859 27.824 47.506 1.00 35.81 502 THR A C 1
ATOM 3923 O O . THR A 1 502 ? -70.841 28.366 46.409 1.00 35.81 502 THR A O 1
ATOM 3926 N N . GLN A 1 503 ? -71.016 26.491 47.656 1.00 35.09 503 GLN A N 1
ATOM 3927 C CA . GLN A 1 503 ? -72.108 25.659 47.081 1.00 35.09 503 GLN A CA 1
ATOM 3928 C C . GLN A 1 503 ? -71.869 24.135 47.250 1.00 35.09 503 GLN A C 1
ATOM 3930 O O . GLN A 1 503 ? -70.907 23.577 46.734 1.00 35.09 503 GLN A O 1
ATOM 3935 N N . LEU A 1 504 ? -72.807 23.463 47.929 1.00 36.66 504 LEU A N 1
ATOM 3936 C CA . LEU A 1 504 ? -73.104 22.020 47.878 1.00 36.66 504 LEU A CA 1
ATOM 3937 C C . LEU A 1 504 ? -74.645 21.889 47.873 1.00 36.66 504 LEU A C 1
ATOM 3939 O O . LEU A 1 504 ? -75.297 22.699 48.542 1.00 36.66 504 LEU A O 1
ATOM 3943 N N . PRO A 1 505 ? -75.247 20.945 47.121 1.00 52.25 505 PRO A N 1
ATOM 3944 C CA . PRO A 1 505 ? -76.695 20.891 46.921 1.00 52.25 505 PRO A CA 1
ATOM 3945 C C . PRO A 1 505 ? -77.440 20.087 48.010 1.00 52.25 505 PRO A C 1
ATOM 3947 O O . PRO A 1 505 ? -76.818 19.298 48.726 1.00 52.25 505 PRO A O 1
ATOM 3950 N N . PRO A 1 506 ? -78.775 20.256 48.129 1.00 53.19 506 PRO A N 1
ATOM 3951 C CA . PRO A 1 506 ? -79.589 19.636 49.170 1.00 53.19 506 PRO A CA 1
ATOM 3952 C C . PRO A 1 506 ? -80.436 18.443 48.682 1.00 53.19 506 PRO A C 1
ATOM 3954 O O . PRO A 1 506 ? -80.872 18.400 47.537 1.00 53.19 506 PRO A O 1
ATOM 3957 N N . GLY A 1 507 ? -80.799 17.575 49.634 1.00 38.00 507 GLY A N 1
ATOM 3958 C CA . GLY A 1 507 ? -82.200 17.180 49.832 1.00 38.00 507 GLY A CA 1
ATOM 3959 C C . GLY A 1 507 ? -82.682 15.823 49.300 1.00 38.00 507 GLY A C 1
ATOM 3960 O O . GLY A 1 507 ? -82.971 15.682 48.121 1.00 38.00 507 GLY A O 1
ATOM 3961 N N . GLY A 1 508 ? -82.987 14.922 50.244 1.00 34.06 508 GLY A N 1
ATOM 3962 C CA . GLY A 1 508 ? -84.355 14.399 50.387 1.00 34.06 508 GLY A CA 1
ATOM 3963 C C . GLY A 1 508 ? -84.606 12.928 50.037 1.00 34.06 508 GLY A C 1
ATOM 3964 O O . GLY A 1 508 ? -84.442 12.537 48.891 1.00 34.06 508 GLY A O 1
ATOM 3965 N N . LEU A 1 509 ? -85.065 12.163 51.043 1.00 36.84 509 LEU A N 1
ATOM 3966 C CA . LEU A 1 509 ? -86.193 11.197 51.070 1.00 36.84 509 LEU A CA 1
ATOM 3967 C C . LEU A 1 509 ? -86.041 10.349 52.362 1.00 36.84 509 LEU A C 1
ATOM 3969 O O . LEU A 1 509 ? -85.101 9.575 52.489 1.00 36.84 509 LEU A O 1
ATOM 3973 N N . LEU A 1 510 ? -86.701 10.732 53.463 1.00 37.94 510 LEU A N 1
ATOM 3974 C CA . LEU A 1 510 ? -88.000 10.228 53.964 1.00 37.94 510 LEU A CA 1
ATOM 3975 C C . LEU A 1 510 ? -87.980 8.775 54.514 1.00 37.94 510 LEU A C 1
ATOM 3977 O O . LEU A 1 510 ? -88.150 7.837 53.751 1.00 37.94 510 LEU A O 1
ATOM 3981 N N . GLU A 1 511 ? -87.809 8.682 55.850 1.00 37.47 511 GLU A N 1
ATOM 3982 C CA . GLU A 1 511 ? -88.564 7.904 56.880 1.00 37.47 511 GLU A CA 1
ATOM 3983 C C . GLU A 1 511 ? -88.909 6.390 56.731 1.00 37.47 511 GLU A C 1
ATOM 3985 O O . GLU A 1 511 ? -88.973 5.875 55.623 1.00 37.47 511 GLU A O 1
ATOM 3990 N N . PRO A 1 512 ? -89.310 5.663 57.815 1.00 50.44 512 PRO A N 1
ATOM 3991 C CA . PRO A 1 512 ? -89.115 5.884 59.260 1.00 50.44 512 PRO A CA 1
ATOM 3992 C C . PRO A 1 512 ? -88.719 4.619 60.077 1.00 50.44 512 PRO A C 1
ATOM 3994 O O . PRO A 1 512 ? -88.697 3.479 59.619 1.00 50.44 512 PRO A O 1
ATOM 3997 N N . LEU A 1 513 ? -88.454 4.871 61.362 1.00 38.16 513 LEU A N 1
ATOM 3998 C CA . LEU A 1 513 ? -88.265 3.941 62.480 1.00 38.16 513 LEU A CA 1
ATOM 3999 C C . LEU A 1 513 ? -89.463 3.002 62.730 1.00 38.16 513 LEU A C 1
ATOM 4001 O O . LEU A 1 513 ? -90.592 3.466 62.875 1.00 38.16 513 LEU A O 1
ATOM 4005 N N . ILE A 1 514 ? -89.191 1.714 62.982 1.00 39.06 514 ILE A N 1
ATOM 4006 C CA . ILE A 1 514 ? -90.053 0.853 63.811 1.00 39.06 514 ILE A CA 1
ATOM 4007 C C . ILE A 1 514 ? -89.195 0.143 64.861 1.00 39.06 514 ILE A C 1
ATOM 4009 O O . ILE A 1 514 ? -88.356 -0.704 64.569 1.00 39.06 514 ILE A O 1
ATOM 4013 N N . LEU A 1 515 ? -89.454 0.502 66.114 1.00 40.25 515 LEU A N 1
ATOM 4014 C CA . LEU A 1 515 ? -88.977 -0.141 67.328 1.00 40.25 515 LEU A CA 1
ATOM 4015 C C . LEU A 1 515 ? -90.070 -1.115 67.797 1.00 40.25 515 LEU A C 1
ATOM 4017 O O . LEU A 1 515 ? -91.165 -0.649 68.103 1.00 40.25 515 LEU A O 1
ATOM 4021 N N . ARG A 1 516 ? -89.800 -2.426 67.928 1.00 37.72 516 ARG A N 1
ATOM 4022 C CA . ARG A 1 516 ? -90.430 -3.268 68.973 1.00 37.72 516 ARG A CA 1
ATOM 4023 C C . ARG A 1 516 ? -89.866 -4.693 69.076 1.00 37.72 516 ARG A C 1
ATOM 4025 O O . ARG A 1 516 ? -89.990 -5.487 68.161 1.00 37.72 516 ARG A O 1
ATOM 4032 N N . ARG A 1 517 ? -89.407 -4.975 70.304 1.00 39.28 517 ARG A N 1
ATOM 4033 C CA . ARG A 1 517 ? -89.607 -6.177 71.141 1.00 39.28 517 ARG A CA 1
ATOM 4034 C C . ARG A 1 517 ? -89.179 -7.549 70.612 1.00 39.28 517 ARG A C 1
ATOM 4036 O O . ARG A 1 517 ? -89.675 -8.055 69.620 1.00 39.28 517 ARG A O 1
ATOM 4043 N N . GLY A 1 518 ? -88.338 -8.194 71.418 1.00 35.38 518 GLY A N 1
ATOM 4044 C CA . GLY A 1 518 ? -87.935 -9.578 71.238 1.00 35.38 518 GLY A CA 1
ATOM 4045 C C . GLY A 1 518 ? -88.846 -10.645 71.855 1.00 35.38 518 GLY A C 1
ATOM 4046 O O . GLY A 1 518 ? -89.841 -10.353 72.521 1.00 35.38 518 GLY A O 1
ATOM 4047 N N . ARG A 1 519 ? -88.305 -11.865 71.687 1.00 37.72 519 ARG A N 1
ATOM 4048 C CA . ARG A 1 519 ? -88.637 -13.211 72.202 1.00 37.72 519 ARG A CA 1
ATOM 4049 C C . ARG A 1 519 ? -89.825 -13.932 71.547 1.00 37.72 519 ARG A C 1
ATOM 4051 O O . ARG A 1 519 ? -90.791 -13.272 71.191 1.00 37.72 519 ARG A O 1
ATOM 4058 N N . PRO A 1 520 ? -89.856 -15.283 71.570 1.00 48.94 520 PRO A N 1
ATOM 4059 C CA . PRO A 1 520 ? -88.776 -16.285 71.688 1.00 48.94 520 PRO A CA 1
ATOM 4060 C C . PRO A 1 520 ? -88.885 -17.385 70.600 1.00 48.94 520 PRO A C 1
ATOM 4062 O O . PRO A 1 520 ? -89.892 -17.477 69.911 1.00 48.94 520 PRO A O 1
ATOM 4065 N N . VAL A 1 521 ? -87.902 -18.287 70.494 1.00 48.38 521 VAL A N 1
ATOM 4066 C CA . VAL A 1 521 ? -88.122 -19.611 69.877 1.00 48.38 521 VAL A CA 1
ATOM 4067 C C . VAL A 1 521 ? -87.470 -20.677 70.755 1.00 48.38 521 VAL A C 1
ATOM 4069 O O . VAL A 1 521 ? -86.256 -20.623 70.958 1.00 48.38 521 VAL A O 1
ATOM 4072 N N . PRO A 1 522 ? -88.242 -21.646 71.274 1.00 52.16 522 PRO A N 1
ATOM 4073 C CA . PRO A 1 522 ? -87.728 -22.958 71.613 1.00 52.16 522 PRO A CA 1
ATOM 4074 C C . PRO A 1 522 ? -88.242 -24.034 70.641 1.00 52.16 522 PRO A C 1
ATOM 4076 O O . PRO A 1 522 ? -89.389 -24.002 70.210 1.00 52.16 522 PRO A O 1
ATOM 4079 N N . ALA A 1 523 ? -87.356 -25.006 70.414 1.00 41.00 523 ALA A N 1
ATOM 4080 C CA . ALA A 1 523 ? -87.594 -26.429 70.165 1.00 41.00 523 ALA A CA 1
ATOM 4081 C C . ALA A 1 523 ? -88.441 -26.879 68.956 1.00 41.00 523 ALA A C 1
ATOM 4083 O O . ALA A 1 523 ? -89.651 -26.683 68.911 1.00 41.00 523 ALA A O 1
ATOM 4084 N N . GLY A 1 524 ? -87.816 -27.703 68.103 1.00 42.59 524 GLY A N 1
ATOM 4085 C CA . GLY A 1 524 ? -88.504 -28.872 67.551 1.00 42.59 524 GLY A CA 1
ATOM 4086 C C . GLY A 1 524 ? -88.035 -29.394 66.189 1.00 42.59 524 GLY A C 1
ATOM 4087 O O . GLY A 1 524 ? -88.551 -28.949 65.177 1.00 42.59 524 GLY A O 1
ATOM 4088 N N . ILE A 1 525 ? -87.196 -30.440 66.227 1.00 45.41 525 ILE A N 1
ATOM 4089 C CA . ILE A 1 525 ? -87.224 -31.632 65.347 1.00 45.41 525 ILE A CA 1
ATOM 4090 C C . ILE A 1 525 ? -86.735 -31.447 63.890 1.00 45.41 525 ILE A C 1
ATOM 4092 O O . ILE A 1 525 ? -87.513 -31.109 63.004 1.00 45.41 525 ILE A O 1
ATOM 4096 N N . PHE A 1 526 ? -85.456 -31.750 63.631 1.00 42.72 526 PHE A N 1
ATOM 4097 C CA . PHE A 1 526 ? -84.981 -33.018 63.039 1.00 42.72 526 PHE A CA 1
ATOM 4098 C C . PHE A 1 526 ? -83.473 -33.176 63.257 1.00 42.72 526 PHE A C 1
ATOM 4100 O O . PHE A 1 526 ? -82.771 -32.139 63.235 1.00 42.72 526 PHE A O 1
#

Secondary structure (DSSP, 8-state):
--------------------------------------HHHHHHHHHHHHHHHHHHHHHHHHHHHHHHHHHHHHHHHHHHHHHHHHHHHHHHHHHHHHHHHHHHHHHHHHHHHHHHHHHHHHHHHHHHHHHHHHHHHHHHHHHHHHHHHHHHHHHHHHHHHHHHHHHHHHHHHHHHHHHHHHHHHHHHHHHHHHHHHHHHHHHHHHHHHHHHHHHHHHHHHHHHHHHHHHHHHHHHHHHHHHHHHHHHHHHHHHHHHHHHHHHHHHHHHHHHHHHHHHHHHHHHHHHHHHHHHHHHHHHHHHHHHHHHHHHHHHHHHHHHHHHHHHHHHHHHHHHHHHHHHHHHHHHHHHHHHHHHHHHHHHHHHHHHHHHHHHHHHHHHHHHTTS--TT--HHHHHHHHHHHHHHHHHHHHHHHHTT-S--GGGTT---------------------------------------------------------------------------------------------------

Sequence (526 aa):
MGKKKKGGGKKSKKSSRAQSGATGQAGAGAKLAPALPDKREQEAKLRQLKDLQRRVSGLQRRCDELELLNDQLKSKRVTVSGDMEEITEYLRDRVSEKTNTCAELQEELRALQEAYEKDQKSYEERMEKQKKEFRDTKEQLEQDGFTLQSKLTTLDEYRIQKEEMNEKFQEMDEKMKRQEEIHKEEIYLLERETVVQKDSLRKEMVEKVNDVASEFRKVSNRQMAETTRKTIEENAALNRQLGSLSEKITGLIEENDKVKAKEKEQQREIEVLESIEKEMLAKTANSLKTIRSLADVCRDRDTQLIDMEERAEAGDSVQSEHSLLGAQAESQSQELVAMRTETSNQLTELDRLAELARQTARIHRRFQRLLRQSERAVSDAFSTLTPDEEMTEAEAVILRRKMLVSLLELLHMAARVGLGPEPASLGRAGQPGTVERKPLRASSASGGAPSSAGKRGSGGGLVSERLSELGLAPAAAATKRSGGGGGGVSSRTEFVAEKLATQLPPGGLLEPLILRRGRPVPAGIF